Protein AF-A0A8T4SVQ1-F1 (afdb_monomer_lite)

Radius of gyration: 25.38 Å; chains: 1; bounding box: 70×52×83 Å

pLDDT: mean 87.74, std 15.56, range [29.41, 98.62]

Structure (mmCIF, N/CA/C/O backbone):
data_AF-A0A8T4SVQ1-F1
#
_entry.id   AF-A0A8T4SVQ1-F1
#
loop_
_atom_site.group_PDB
_atom_site.id
_atom_site.type_symbol
_atom_site.label_atom_id
_atom_site.label_alt_id
_atom_site.label_comp_id
_atom_site.label_asym_id
_atom_site.label_entity_id
_atom_site.label_seq_id
_atom_site.pdbx_PDB_ins_code
_atom_site.Cartn_x
_atom_site.Cartn_y
_atom_site.Cartn_z
_atom_site.occupancy
_atom_site.B_iso_or_equiv
_atom_site.auth_seq_id
_atom_site.auth_comp_id
_atom_site.auth_asym_id
_atom_site.auth_atom_id
_atom_site.pdbx_PDB_model_num
ATOM 1 N N . MET A 1 1 ? -4.748 -8.177 47.352 1.00 33.59 1 MET A N 1
ATOM 2 C CA . MET A 1 1 ? -5.690 -8.905 46.478 1.00 33.59 1 MET A CA 1
ATOM 3 C C . MET A 1 1 ? -6.821 -7.935 46.202 1.00 33.59 1 MET A C 1
ATOM 5 O O . MET A 1 1 ? -7.530 -7.605 47.137 1.00 33.59 1 MET A O 1
ATOM 9 N N . GLY A 1 2 ? -6.842 -7.315 45.022 1.00 33.75 2 GLY A N 1
ATOM 10 C CA . GLY A 1 2 ? -7.803 -6.250 44.719 1.00 33.75 2 GLY A CA 1
ATOM 11 C C . GLY A 1 2 ? -9.121 -6.842 44.238 1.00 33.75 2 GLY A C 1
ATOM 12 O O . GLY A 1 2 ? -9.097 -7.694 43.351 1.00 33.75 2 GLY A O 1
ATOM 13 N N . ASP A 1 3 ? -10.229 -6.396 44.826 1.00 30.55 3 ASP A N 1
ATOM 14 C CA . ASP A 1 3 ? -11.581 -6.702 44.364 1.00 30.55 3 ASP A CA 1
ATOM 15 C C . ASP A 1 3 ? -11.726 -6.318 42.888 1.00 30.55 3 ASP A C 1
ATOM 17 O O . ASP A 1 3 ? -11.648 -5.143 42.515 1.00 30.55 3 ASP A O 1
ATOM 21 N N . ASN A 1 4 ? -11.949 -7.320 42.037 1.00 32.94 4 ASN A N 1
ATOM 22 C CA . ASN A 1 4 ? -12.451 -7.110 40.684 1.00 32.94 4 ASN A CA 1
ATOM 23 C C . ASN A 1 4 ? -13.915 -6.673 40.805 1.00 32.94 4 ASN A C 1
ATOM 25 O O . ASN A 1 4 ? -14.827 -7.490 40.723 1.00 32.94 4 ASN A O 1
ATOM 29 N N . SER A 1 5 ? -14.136 -5.385 41.046 1.00 37.81 5 SER A N 1
ATOM 30 C CA . SER A 1 5 ? -15.465 -4.778 41.021 1.00 37.81 5 SER A CA 1
ATOM 31 C C . SER A 1 5 ? -16.005 -4.846 39.594 1.00 37.81 5 SER A C 1
ATOM 33 O O . SER A 1 5 ? -15.521 -4.131 38.728 1.00 37.81 5 SER A O 1
ATOM 35 N N . GLU A 1 6 ? -16.960 -5.730 39.309 1.00 35.78 6 GLU A N 1
ATOM 36 C CA . GLU A 1 6 ? -17.651 -5.785 38.017 1.00 35.78 6 GLU A CA 1
ATOM 37 C C . GLU A 1 6 ? -18.803 -4.767 38.006 1.00 35.78 6 GLU A C 1
ATOM 39 O O . GLU A 1 6 ? -19.632 -4.751 38.913 1.00 35.78 6 GLU A O 1
ATOM 44 N N . PHE A 1 7 ? -18.869 -3.915 36.978 1.00 43.56 7 PHE A N 1
ATOM 45 C CA . PHE A 1 7 ? -20.016 -3.032 36.750 1.00 43.56 7 PHE A CA 1
ATOM 46 C C . PHE A 1 7 ? -20.901 -3.609 35.645 1.00 43.56 7 PHE A C 1
ATOM 48 O O . PHE A 1 7 ? -20.425 -3.963 34.560 1.00 43.56 7 PHE A O 1
ATOM 55 N N . ILE A 1 8 ? -22.203 -3.679 35.924 1.00 41.25 8 ILE A N 1
ATOM 56 C CA . ILE A 1 8 ? -23.231 -4.040 34.950 1.00 41.25 8 ILE A CA 1
ATOM 57 C C . ILE A 1 8 ? -23.676 -2.758 34.257 1.00 41.25 8 ILE A C 1
ATOM 59 O O . ILE A 1 8 ? -24.241 -1.869 34.893 1.00 41.25 8 ILE A O 1
ATOM 63 N N . LEU A 1 9 ? -23.428 -2.655 32.951 1.00 44.59 9 LEU A N 1
ATOM 64 C CA . LEU A 1 9 ? -23.982 -1.563 32.162 1.00 44.59 9 LEU A CA 1
ATOM 65 C C . LEU A 1 9 ? -25.338 -2.005 31.610 1.00 44.59 9 LEU A C 1
ATOM 67 O O . LEU A 1 9 ? -25.410 -2.826 30.692 1.00 44.59 9 LEU A O 1
ATOM 71 N N . THR A 1 10 ? -26.417 -1.462 32.164 1.00 39.16 10 THR A N 1
ATOM 72 C CA . THR A 1 10 ? -27.758 -1.648 31.606 1.00 39.16 10 THR A CA 1
ATOM 73 C C . THR A 1 10 ? -27.866 -0.776 30.360 1.00 39.16 10 THR A C 1
ATOM 75 O O . THR A 1 10 ? -27.946 0.449 30.437 1.00 39.16 10 THR A O 1
ATOM 78 N N . THR A 1 11 ? -27.790 -1.391 29.181 1.00 40.09 11 THR A N 1
ATOM 79 C CA . THR A 1 11 ? -28.066 -0.677 27.929 1.00 40.09 11 THR A CA 1
ATOM 80 C C . THR A 1 11 ? -29.575 -0.556 27.772 1.00 40.09 11 THR A C 1
ATOM 82 O O . THR A 1 11 ? -30.284 -1.556 27.838 1.00 40.09 11 THR A O 1
ATOM 85 N N . HIS A 1 12 ? -30.072 0.663 27.581 1.00 37.53 12 HIS A N 1
ATOM 86 C CA . HIS A 1 12 ? -31.468 0.908 27.234 1.00 37.53 12 HIS A CA 1
ATOM 87 C C . HIS A 1 12 ? -31.556 1.126 25.720 1.00 37.53 12 HIS A C 1
ATOM 89 O O . HIS A 1 12 ? -31.146 2.173 25.216 1.00 37.53 12 HIS A O 1
ATOM 95 N N . LEU A 1 13 ? -32.058 0.135 24.981 1.00 33.88 13 LEU A N 1
ATOM 96 C CA . LEU A 1 13 ? -32.451 0.325 23.586 1.00 33.88 13 LEU A CA 1
ATOM 97 C C . LEU A 1 13 ? -33.825 1.001 23.569 1.00 33.88 13 LEU A C 1
ATOM 99 O O . LEU A 1 13 ? -34.815 0.414 23.993 1.00 33.88 13 LEU A O 1
ATOM 103 N N . ARG A 1 14 ? -33.891 2.248 23.090 1.00 33.00 14 ARG A N 1
ATOM 104 C CA . ARG A 1 14 ? -35.169 2.887 22.753 1.00 33.00 14 ARG A CA 1
ATOM 105 C C . ARG A 1 14 ? -35.700 2.247 21.470 1.00 33.00 14 ARG A C 1
ATOM 107 O O . ARG A 1 14 ? -35.219 2.570 20.386 1.00 33.00 14 ARG A O 1
ATOM 114 N N . ALA A 1 15 ? -36.681 1.360 21.594 1.00 29.41 15 ALA A N 1
ATOM 115 C CA . ALA A 1 15 ? -37.692 1.208 20.554 1.00 29.41 15 ALA A CA 1
ATOM 116 C C . ALA A 1 15 ? -38.642 2.416 20.663 1.00 29.41 15 ALA A C 1
ATOM 118 O O . ALA A 1 15 ? -38.868 2.912 21.765 1.00 29.41 15 ALA A O 1
ATOM 119 N N . GLY A 1 16 ? -39.111 2.961 19.539 1.00 31.61 16 GLY A N 1
ATOM 120 C CA . GLY A 1 16 ? -40.004 4.126 19.541 1.00 31.61 16 GLY A CA 1
ATOM 121 C C . GLY A 1 16 ? -41.247 3.905 20.410 1.00 31.61 16 GLY A C 1
ATOM 122 O O . GLY A 1 16 ? -41.787 2.805 20.408 1.00 31.61 16 GLY A O 1
ATOM 123 N N . ASP A 1 17 ? -41.636 4.946 21.155 1.00 36.91 17 ASP A N 1
ATOM 124 C CA . ASP A 1 17 ? -42.876 5.138 21.934 1.00 36.91 17 ASP A CA 1
ATOM 125 C C . ASP A 1 17 ? -43.519 3.903 22.602 1.00 36.91 17 ASP A C 1
ATOM 127 O O . ASP A 1 17 ? -44.738 3.810 22.728 1.00 36.91 17 ASP A O 1
ATOM 131 N N . GLY A 1 18 ? -42.701 2.975 23.097 1.00 37.97 18 GLY A N 1
ATOM 132 C CA . GLY A 1 18 ? -43.130 1.794 23.840 1.00 37.97 18 GLY A CA 1
ATOM 133 C C . GLY A 1 18 ? -42.069 1.375 24.855 1.00 37.97 18 GLY A C 1
ATOM 134 O O . GLY A 1 18 ? -40.894 1.707 24.699 1.00 37.97 18 GLY A O 1
ATOM 135 N N . ASP A 1 19 ? -42.513 0.702 25.915 1.00 32.91 19 ASP A N 1
ATOM 136 C CA . ASP A 1 19 ? -41.763 0.346 27.123 1.00 32.91 19 ASP A CA 1
ATOM 137 C C . ASP A 1 19 ? -40.283 -0.032 26.921 1.00 32.91 19 ASP A C 1
ATOM 139 O O . ASP A 1 19 ? -39.891 -0.701 25.962 1.00 32.91 19 ASP A O 1
ATOM 143 N N . PHE A 1 20 ? -39.448 0.354 27.894 1.00 39.66 20 PHE A N 1
ATOM 144 C CA . PHE A 1 20 ? -38.048 -0.062 27.969 1.00 39.66 20 PHE A CA 1
ATOM 145 C C . PHE A 1 20 ? -37.956 -1.587 28.107 1.00 39.66 20 PHE A C 1
ATOM 147 O O . PHE A 1 20 ? -38.047 -2.131 29.206 1.00 39.66 20 PHE A O 1
ATOM 154 N N . VAL A 1 21 ? -37.708 -2.286 27.001 1.00 38.47 21 VAL A N 1
ATOM 155 C CA . VAL A 1 21 ? -37.310 -3.695 27.043 1.00 38.47 21 VAL A CA 1
ATOM 156 C C . VAL A 1 21 ? -35.884 -3.750 27.589 1.00 38.47 21 VAL A C 1
ATOM 158 O O . VAL A 1 21 ? -34.946 -3.253 26.964 1.00 38.47 21 VAL A O 1
ATOM 161 N N . ALA A 1 22 ? -35.715 -4.306 28.789 1.00 40.19 22 ALA A N 1
ATOM 162 C CA . ALA A 1 22 ? -34.403 -4.509 29.386 1.00 40.19 22 ALA A CA 1
ATOM 163 C C . ALA A 1 22 ? -33.578 -5.456 28.501 1.00 40.19 22 ALA A C 1
ATOM 165 O O . ALA A 1 22 ? -33.870 -6.646 28.394 1.00 40.19 22 ALA A O 1
ATOM 166 N N . THR A 1 23 ? -32.548 -4.922 27.850 1.00 53.62 23 THR A N 1
ATOM 167 C CA . THR A 1 23 ? -31.532 -5.735 27.183 1.00 53.62 23 THR A CA 1
ATOM 168 C C . THR A 1 23 ? -30.640 -6.434 28.206 1.00 53.62 23 THR A C 1
ATOM 170 O O . THR A 1 23 ? -30.436 -5.923 29.308 1.00 53.62 23 THR A O 1
ATOM 173 N N . GLU A 1 24 ? -30.091 -7.592 27.822 1.00 56.97 24 GLU A N 1
ATOM 174 C CA . GLU A 1 24 ? -29.149 -8.381 28.624 1.00 56.97 24 GLU A CA 1
ATOM 175 C C . GLU A 1 24 ? -28.092 -7.499 29.306 1.00 56.97 24 GLU A C 1
ATOM 177 O O . GLU A 1 24 ? -27.399 -6.705 28.660 1.00 56.97 24 GLU A O 1
ATOM 182 N N . ALA A 1 25 ? -27.953 -7.668 30.620 1.00 65.06 25 ALA A N 1
ATOM 183 C CA . ALA A 1 25 ? -26.864 -7.102 31.399 1.00 65.06 25 ALA A CA 1
ATOM 184 C C . ALA A 1 25 ? -25.520 -7.537 30.794 1.00 65.06 25 ALA A C 1
ATOM 186 O O . ALA A 1 25 ? -25.219 -8.729 30.731 1.00 65.06 25 ALA A O 1
ATOM 187 N N . LYS A 1 26 ? -24.696 -6.578 30.354 1.00 75.69 26 LYS A N 1
ATOM 188 C CA . LYS A 1 26 ? -23.341 -6.860 29.864 1.00 75.69 26 LYS A CA 1
ATOM 189 C C . LYS A 1 26 ? -22.310 -6.387 30.879 1.00 75.69 26 LYS A C 1
ATOM 191 O O . LYS A 1 26 ? -22.277 -5.210 31.240 1.00 75.69 26 LYS A O 1
ATOM 196 N N . THR A 1 27 ? -21.454 -7.309 31.309 1.00 85.25 27 THR A N 1
ATOM 197 C CA . THR A 1 27 ? -20.296 -7.013 32.156 1.00 85.25 27 THR A CA 1
ATOM 198 C C . THR A 1 27 ? -19.250 -6.245 31.355 1.00 85.25 27 THR A C 1
ATOM 200 O O . THR A 1 27 ? -18.869 -6.665 30.260 1.00 85.25 27 THR A O 1
ATOM 203 N N . ILE A 1 28 ? -18.761 -5.136 31.909 1.00 88.50 28 ILE A N 1
ATOM 204 C CA . ILE A 1 28 ? -17.670 -4.340 31.335 1.00 88.50 28 ILE A CA 1
ATOM 205 C C . ILE A 1 28 ? -16.463 -4.409 32.265 1.00 88.50 28 ILE A C 1
ATOM 207 O O . ILE A 1 28 ? -16.611 -4.324 33.483 1.00 88.50 28 ILE A O 1
ATOM 211 N N . ARG A 1 29 ? -15.259 -4.528 31.697 1.00 93.12 29 ARG A N 1
ATOM 212 C CA . ARG A 1 29 ? -13.999 -4.534 32.450 1.00 93.12 29 ARG A CA 1
ATOM 213 C C . ARG A 1 29 ? -13.126 -3.341 32.091 1.00 93.12 29 ARG A C 1
ATOM 215 O O . ARG A 1 29 ? -13.182 -2.803 30.984 1.00 93.12 29 ARG A O 1
ATOM 222 N N . ILE A 1 30 ? -12.263 -2.950 33.028 1.00 92.12 30 ILE A N 1
ATOM 223 C CA . ILE A 1 30 ? -11.209 -1.965 32.766 1.00 92.12 30 ILE A CA 1
ATOM 224 C C . ILE A 1 30 ? -10.372 -2.432 31.570 1.00 92.12 30 ILE A C 1
ATOM 226 O O . ILE A 1 30 ? -9.895 -3.564 31.521 1.00 92.12 30 ILE A O 1
ATOM 230 N N . GLY A 1 31 ? -10.170 -1.528 30.613 1.00 91.94 31 GLY A N 1
ATOM 231 C CA . GLY A 1 31 ? -9.416 -1.776 29.393 1.00 91.94 31 GLY A CA 1
ATOM 232 C C . GLY A 1 31 ? -10.236 -2.295 28.214 1.00 91.94 31 GLY A C 1
ATOM 233 O O . GLY A 1 31 ? -9.701 -2.261 27.102 1.00 91.94 31 GLY A O 1
ATOM 234 N N . ASP A 1 32 ? -11.490 -2.710 28.422 1.00 95.06 32 ASP A N 1
ATOM 235 C CA . ASP A 1 32 ? -12.394 -3.091 27.335 1.00 95.06 32 ASP A CA 1
ATOM 236 C C . ASP A 1 32 ? -12.658 -1.914 26.393 1.00 95.06 32 ASP A C 1
ATOM 238 O O . ASP A 1 32 ? -12.495 -0.740 26.742 1.00 95.06 32 ASP A O 1
ATOM 242 N N . LEU A 1 33 ? -13.049 -2.239 25.165 1.00 95.06 33 LEU A N 1
ATOM 243 C CA . LEU A 1 33 ? -13.384 -1.270 24.135 1.00 95.06 33 LEU A CA 1
ATOM 244 C C . LEU A 1 33 ? -14.898 -1.216 23.974 1.00 95.06 33 LEU A C 1
ATOM 246 O O . LEU A 1 33 ? -15.544 -2.229 23.711 1.00 95.06 33 LEU A O 1
ATOM 250 N N . LEU A 1 34 ? -15.450 -0.017 24.082 1.00 94.06 34 LEU A N 1
ATOM 251 C CA . LEU A 1 34 ? -16.842 0.280 23.798 1.00 94.06 34 LEU A CA 1
ATOM 252 C C . LEU A 1 34 ? -16.942 0.899 22.409 1.00 94.06 34 LEU A C 1
ATOM 254 O O . LEU A 1 34 ? -16.286 1.903 22.119 1.00 94.06 34 LEU A O 1
ATOM 258 N N . VAL A 1 35 ? -17.791 0.319 21.569 1.00 93.88 35 VAL A N 1
ATOM 259 C CA . VAL A 1 35 ? -18.232 0.924 20.313 1.00 93.88 35 VAL A CA 1
ATOM 260 C C . VAL A 1 35 ? -19.551 1.633 20.594 1.00 93.88 35 VAL A C 1
ATOM 262 O O . VAL A 1 35 ? -20.574 0.994 20.838 1.00 93.88 35 VAL A O 1
ATOM 265 N N . LEU A 1 36 ? -19.518 2.958 20.597 1.00 91.62 36 LEU A N 1
ATOM 266 C CA . LEU A 1 36 ? -20.629 3.835 20.945 1.00 91.62 36 LEU A CA 1
ATOM 267 C C . LEU A 1 36 ? -21.243 4.434 19.679 1.00 91.62 36 LEU A C 1
ATOM 269 O O . LEU A 1 36 ? -20.519 4.790 18.754 1.00 91.62 36 LEU A O 1
ATOM 273 N N . ASN A 1 37 ? -22.563 4.599 19.656 1.00 88.69 37 ASN A N 1
ATOM 274 C CA . ASN A 1 37 ? -23.261 5.461 18.707 1.00 88.69 37 ASN A CA 1
ATOM 275 C C . ASN A 1 37 ? -23.664 6.756 19.415 1.00 88.69 37 ASN A C 1
ATOM 277 O O . ASN A 1 37 ? -24.415 6.710 20.391 1.00 88.69 37 ASN A O 1
ATOM 281 N N . ILE A 1 38 ? -23.167 7.893 18.938 1.00 85.56 38 ILE A N 1
ATOM 282 C CA . ILE A 1 38 ? -23.487 9.218 19.469 1.00 85.56 38 ILE A CA 1
ATOM 283 C C . ILE A 1 38 ? -23.875 10.097 18.287 1.00 85.56 38 ILE A C 1
ATOM 285 O O . ILE A 1 38 ? -23.027 10.393 17.449 1.00 85.56 38 ILE A O 1
ATOM 289 N N . LYS A 1 39 ? -25.142 10.532 18.235 1.00 84.12 39 LYS A N 1
ATOM 290 C CA . LYS A 1 39 ? -25.681 11.362 17.140 1.00 84.12 39 LYS A CA 1
ATOM 291 C C . LYS A 1 39 ? -25.369 10.767 15.758 1.00 84.12 39 LYS A C 1
ATOM 293 O O . LYS A 1 39 ? -24.790 11.436 14.911 1.00 84.12 39 LYS A O 1
ATOM 298 N N . GLU A 1 40 ? -25.683 9.481 15.589 1.00 84.62 40 GLU A N 1
ATOM 299 C CA . GLU A 1 40 ? -25.477 8.708 14.350 1.00 84.62 40 GLU A CA 1
ATOM 300 C C . GLU A 1 40 ? -24.009 8.498 13.940 1.00 84.62 40 GLU A C 1
ATOM 302 O O . GLU A 1 40 ? -23.725 7.860 12.928 1.00 84.62 40 GLU A O 1
ATOM 307 N N . GLN A 1 41 ? -23.057 8.956 14.756 1.00 86.62 41 GLN A N 1
ATOM 308 C CA . GLN A 1 41 ? -21.633 8.749 14.544 1.00 86.62 41 GLN A CA 1
ATOM 309 C C . GLN A 1 41 ? -21.092 7.682 15.488 1.00 86.62 41 GLN A C 1
ATOM 311 O O . GLN A 1 41 ? -21.429 7.617 16.673 1.00 86.62 41 GLN A O 1
ATOM 316 N N . GLU A 1 42 ? -20.219 6.833 14.956 1.00 89.81 42 GLU A N 1
ATOM 317 C CA . GLU A 1 42 ? -19.598 5.774 15.733 1.00 89.81 42 GLU A CA 1
ATOM 318 C C . GLU A 1 42 ? -18.302 6.247 16.401 1.00 89.81 42 GLU A C 1
ATOM 320 O O . GLU A 1 42 ? -17.423 6.822 15.761 1.00 89.81 42 GLU A O 1
ATOM 325 N N . TYR A 1 43 ? -18.159 5.949 17.691 1.00 90.31 43 TYR A N 1
ATOM 326 C CA . TYR A 1 43 ? -16.977 6.259 18.486 1.00 90.31 43 TYR A CA 1
ATOM 327 C C . TYR A 1 43 ? -16.456 5.005 19.175 1.00 90.31 43 TYR A C 1
ATOM 329 O O . TYR A 1 43 ? -17.208 4.292 19.830 1.00 90.31 43 TYR A O 1
ATOM 337 N N . ILE A 1 44 ? -15.148 4.768 19.099 1.00 92.88 44 ILE A N 1
ATOM 338 C CA . ILE A 1 44 ? -14.486 3.710 19.869 1.00 92.88 44 ILE A CA 1
ATOM 339 C C . ILE A 1 44 ? -13.830 4.340 21.092 1.00 92.88 44 ILE A C 1
ATOM 341 O O . ILE A 1 44 ? -13.097 5.328 20.969 1.00 92.88 44 ILE A O 1
ATOM 345 N N . ARG A 1 45 ? -14.116 3.803 22.280 1.00 92.06 45 ARG A N 1
ATOM 346 C CA . ARG A 1 45 ? -13.552 4.269 23.551 1.00 92.06 45 ARG A CA 1
ATOM 347 C C . ARG A 1 45 ? -13.053 3.112 24.383 1.00 92.06 45 ARG A C 1
ATOM 349 O O . ARG A 1 45 ? -13.692 2.074 24.457 1.00 92.06 45 ARG A O 1
ATOM 356 N N . ARG A 1 46 ? -11.913 3.319 25.031 1.00 92.56 46 ARG A N 1
ATOM 357 C CA . ARG A 1 46 ? -11.381 2.382 26.012 1.00 92.56 46 ARG A CA 1
ATOM 358 C C . ARG A 1 46 ? -11.926 2.740 27.389 1.00 92.56 46 ARG A C 1
ATOM 360 O O . ARG A 1 46 ? -11.934 3.917 27.744 1.00 92.56 46 ARG A O 1
ATOM 367 N N . VAL A 1 47 ? -12.345 1.735 28.146 1.00 92.25 47 VAL A N 1
ATOM 368 C CA . VAL A 1 47 ? -12.712 1.877 29.556 1.00 92.25 47 VAL A CA 1
ATOM 369 C C . VAL A 1 47 ? -11.430 2.124 30.344 1.00 92.25 47 VAL A C 1
ATOM 371 O O . VAL A 1 47 ? -10.536 1.273 30.375 1.00 92.25 47 VAL A O 1
ATOM 374 N N . ASN A 1 48 ? -11.296 3.318 30.913 1.00 88.75 48 ASN A N 1
ATOM 375 C CA . ASN A 1 48 ? -10.120 3.710 31.679 1.00 88.75 48 ASN A CA 1
ATOM 376 C C . ASN A 1 48 ? -10.135 3.075 33.076 1.00 88.75 48 ASN A C 1
ATOM 378 O O . ASN A 1 48 ? -11.042 2.322 33.441 1.00 88.75 48 ASN A O 1
ATOM 382 N N . ARG A 1 49 ? -9.102 3.389 33.866 1.00 85.56 49 ARG A N 1
ATOM 383 C CA . ARG A 1 49 ? -9.132 3.144 35.311 1.00 85.56 49 ARG A CA 1
ATOM 384 C C . ARG A 1 49 ? -10.364 3.849 35.898 1.00 85.56 49 ARG A C 1
ATOM 386 O O . ARG A 1 49 ? -10.785 4.879 35.373 1.00 85.56 49 ARG A O 1
ATOM 393 N N . ASP A 1 50 ? -10.972 3.229 36.902 1.00 86.62 50 ASP A N 1
ATOM 394 C CA . ASP A 1 50 ? -12.190 3.720 37.564 1.00 86.62 50 ASP A CA 1
ATOM 395 C C . ASP A 1 50 ? -13.435 3.760 36.657 1.00 86.62 50 ASP A C 1
ATOM 397 O O . ASP A 1 50 ? -14.348 4.551 36.872 1.00 86.62 50 ASP A O 1
ATOM 401 N N . TYR A 1 51 ? -13.473 2.913 35.619 1.00 83.88 51 TYR A N 1
ATOM 402 C CA . TYR A 1 51 ? -14.613 2.757 34.701 1.00 83.88 51 TYR A CA 1
ATOM 403 C C . TYR A 1 51 ? -14.982 4.009 33.893 1.00 83.88 51 TYR A C 1
ATOM 405 O O . TYR A 1 51 ? -16.024 4.060 33.238 1.00 83.88 51 TYR A O 1
ATOM 413 N N . GLN A 1 52 ? -14.100 5.007 33.864 1.00 85.75 52 GLN A N 1
ATOM 414 C CA . GLN A 1 52 ? -14.337 6.237 33.124 1.00 85.75 52 GLN A CA 1
ATOM 415 C C . GLN A 1 52 ? -14.205 6.027 31.613 1.00 85.75 52 GLN A C 1
ATOM 417 O O . GLN A 1 52 ? -13.291 5.355 31.128 1.00 85.75 52 GLN A O 1
ATOM 422 N N . ILE A 1 53 ? -15.068 6.696 30.851 1.00 85.88 53 ILE A N 1
ATOM 423 C CA . ILE A 1 53 ? -14.958 6.813 29.396 1.00 85.88 53 ILE A CA 1
ATOM 424 C C . ILE A 1 53 ? -14.945 8.284 28.994 1.00 85.88 53 ILE A C 1
ATOM 426 O O . ILE A 1 53 ? -15.752 9.085 29.457 1.00 85.88 53 ILE A O 1
ATOM 430 N N . SER A 1 54 ? -14.017 8.661 28.118 1.00 83.88 54 SER A N 1
ATOM 431 C CA . SER A 1 54 ? -13.944 10.034 27.616 1.00 83.88 54 SER A CA 1
ATOM 432 C C . SER A 1 54 ? -14.858 10.197 26.407 1.00 83.88 54 SER A C 1
ATOM 434 O O . SER A 1 54 ? -14.650 9.557 25.376 1.00 83.88 54 SER A O 1
ATOM 436 N N . LEU A 1 55 ? -15.854 11.071 26.496 1.00 82.81 55 LEU A N 1
ATOM 437 C CA . LEU A 1 55 ? -16.737 11.389 25.377 1.00 82.81 55 LEU A CA 1
ATOM 438 C C . LEU A 1 55 ? -16.176 12.554 24.537 1.00 82.81 55 LEU A C 1
ATOM 440 O O . LEU A 1 55 ? -15.461 13.406 25.063 1.00 82.81 55 LEU A O 1
ATOM 444 N N . PRO A 1 56 ? -16.445 12.595 23.220 1.00 78.44 56 PRO A N 1
ATOM 445 C CA . PRO A 1 56 ? -16.032 13.713 22.371 1.00 78.44 56 PRO A CA 1
ATOM 446 C C . PRO A 1 56 ? -16.760 15.008 22.776 1.00 78.44 56 PRO A C 1
ATOM 448 O O . PRO A 1 56 ? -17.983 15.074 22.696 1.00 78.44 56 PRO A O 1
ATOM 451 N N . GLN A 1 57 ? -16.016 16.052 23.167 1.00 77.81 57 GLN A N 1
ATOM 452 C CA . GLN A 1 57 ? -16.591 17.337 23.609 1.00 77.81 57 GLN A CA 1
ATOM 453 C C . GLN A 1 57 ? -17.497 17.984 22.553 1.00 77.81 57 GLN A C 1
ATOM 455 O O . GLN A 1 57 ? -18.554 18.504 22.895 1.00 77.81 57 GLN A O 1
ATOM 460 N N . ILE A 1 58 ? -17.129 17.895 21.269 1.00 76.88 58 ILE A N 1
ATOM 461 C CA . ILE A 1 58 ? -17.891 18.481 20.151 1.00 76.88 58 ILE A CA 1
ATOM 462 C C . ILE A 1 58 ? -19.331 17.948 20.112 1.00 76.88 58 ILE A C 1
ATOM 464 O O . ILE A 1 58 ? -20.263 18.683 19.797 1.00 76.88 58 ILE A O 1
ATOM 468 N N . SER A 1 59 ? -19.555 16.687 20.488 1.00 75.94 59 SER A N 1
ATOM 469 C CA . SER A 1 59 ? -20.901 16.109 20.509 1.00 75.94 59 SER A CA 1
ATOM 470 C C . SER A 1 59 ? -21.785 16.679 21.626 1.00 75.94 59 SER A C 1
ATOM 472 O O . SER A 1 59 ? -23.006 16.518 21.558 1.00 75.94 59 SER A O 1
ATOM 474 N N . TYR A 1 60 ? -21.202 17.369 22.609 1.00 77.94 60 TYR A N 1
ATOM 475 C CA . TYR A 1 60 ? -21.850 17.809 23.845 1.00 77.94 60 TYR A CA 1
ATOM 476 C C . TYR A 1 60 ? -21.521 19.263 24.219 1.00 77.94 60 TYR A C 1
ATOM 478 O O . TYR A 1 60 ? -21.606 19.619 25.387 1.00 77.94 60 TYR A O 1
ATOM 486 N N . SER A 1 61 ? -21.190 20.119 23.245 1.00 78.69 61 SER A N 1
ATOM 487 C CA . SER A 1 61 ? -20.820 21.528 23.482 1.00 78.69 61 SER A CA 1
ATOM 488 C C . SER A 1 61 ? -21.865 22.338 24.262 1.00 78.69 61 SER A C 1
ATOM 490 O O . SER A 1 61 ? -21.519 23.324 24.898 1.00 78.69 61 SER A O 1
ATOM 492 N N . ASN A 1 62 ? -23.132 21.914 24.219 1.00 82.62 62 ASN A N 1
ATOM 493 C CA . ASN A 1 62 ? -24.264 22.593 24.856 1.00 82.62 62 ASN A CA 1
ATOM 494 C C . ASN A 1 62 ? -24.742 21.870 26.128 1.00 82.62 62 ASN A C 1
ATOM 496 O O . ASN A 1 62 ? -25.882 22.066 26.543 1.00 82.62 62 ASN A O 1
ATOM 500 N N . LYS A 1 63 ? -23.934 20.957 26.677 1.00 79.19 63 LYS A N 1
ATOM 501 C CA . LYS A 1 63 ? -24.270 20.178 27.872 1.00 79.19 63 LYS A CA 1
ATOM 502 C C . LYS A 1 63 ? -23.442 20.634 29.066 1.00 79.19 63 LYS A C 1
ATOM 504 O O . LYS A 1 63 ? -22.238 20.845 28.943 1.00 79.19 63 LYS A O 1
ATOM 509 N N . ASN A 1 64 ? -24.094 20.736 30.217 1.00 83.56 64 ASN A N 1
ATOM 510 C CA . ASN A 1 64 ? -23.488 21.092 31.493 1.00 83.56 64 ASN A CA 1
ATOM 511 C C . ASN A 1 64 ? -23.178 19.843 32.336 1.00 83.56 64 ASN A C 1
ATOM 513 O O . ASN A 1 64 ? -23.761 18.776 32.110 1.00 83.56 64 ASN A O 1
ATOM 517 N N . PRO A 1 65 ? -22.277 19.946 33.333 1.00 81.69 65 PRO A N 1
ATOM 518 C CA . PRO A 1 65 ? -22.105 18.895 34.331 1.00 81.69 65 PRO A CA 1
ATOM 519 C C . PRO A 1 65 ? -23.445 18.530 34.987 1.00 81.69 65 PRO A C 1
ATOM 521 O O . PRO A 1 65 ? -24.164 19.408 35.455 1.00 81.69 65 PRO A O 1
ATOM 524 N N . GLY A 1 66 ? -23.770 17.236 35.020 1.00 79.31 66 GLY A N 1
ATOM 525 C CA . GLY A 1 66 ? -25.042 16.722 35.543 1.00 79.31 66 GLY A CA 1
ATOM 526 C C . GLY A 1 66 ? -26.110 16.456 34.478 1.00 79.31 66 GLY A C 1
ATOM 527 O O . GLY A 1 66 ? -27.072 15.744 34.762 1.00 79.31 66 GLY A O 1
ATOM 528 N N . ASP A 1 67 ? -25.929 16.936 33.244 1.00 79.56 67 ASP A N 1
ATOM 529 C CA . ASP A 1 67 ? -26.868 16.639 32.167 1.00 79.56 67 ASP A CA 1
ATOM 530 C C . ASP A 1 67 ? -26.859 15.152 31.799 1.00 79.56 67 ASP A C 1
ATOM 532 O O . ASP A 1 67 ? -25.813 14.543 31.555 1.00 79.56 67 ASP A O 1
ATOM 536 N N . ALA A 1 68 ? -28.055 14.581 31.657 1.00 80.31 68 ALA A N 1
ATOM 537 C CA . ALA A 1 68 ? -28.210 13.231 31.145 1.00 80.31 68 ALA A CA 1
ATOM 538 C C . ALA A 1 68 ? -27.784 13.149 29.669 1.00 80.31 68 ALA A C 1
ATOM 540 O O . ALA A 1 68 ? -28.167 13.971 28.824 1.00 80.31 68 ALA A O 1
ATOM 541 N N . VAL A 1 69 ? -27.023 12.102 29.356 1.00 76.50 69 VAL A N 1
ATOM 542 C CA . VAL A 1 69 ? -26.577 11.771 28.005 1.00 76.50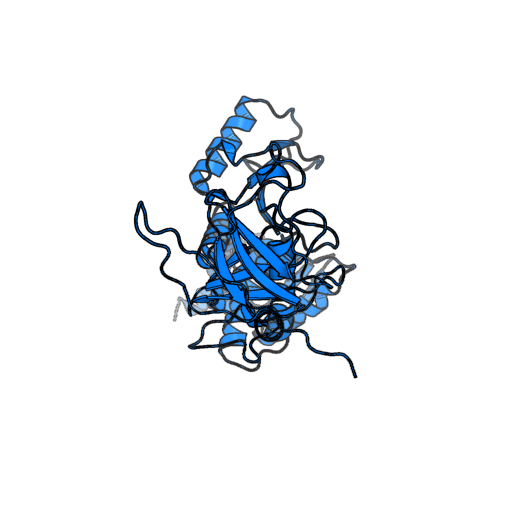 69 VAL A CA 1
ATOM 543 C C . VAL A 1 69 ? -26.972 10.334 27.697 1.00 76.50 69 VAL A C 1
ATOM 545 O O . VAL A 1 69 ? -26.539 9.402 28.370 1.00 76.50 69 VAL A O 1
ATOM 548 N N . ALA A 1 70 ? -27.774 10.147 26.650 1.00 78.19 70 ALA A N 1
ATOM 549 C CA . ALA A 1 70 ? -28.080 8.819 26.143 1.00 78.19 70 ALA A CA 1
ATOM 550 C C . ALA A 1 70 ? -26.868 8.269 25.376 1.00 78.19 70 ALA A C 1
ATOM 552 O O . ALA A 1 70 ? -26.456 8.835 24.362 1.00 78.19 70 ALA A O 1
ATOM 553 N N . LEU A 1 71 ? -26.306 7.160 25.857 1.00 79.88 71 LEU A N 1
ATOM 554 C CA . LEU A 1 71 ? -25.227 6.438 25.190 1.00 79.88 71 LEU A CA 1
ATOM 555 C C . LEU A 1 71 ? -25.757 5.112 24.655 1.00 79.88 71 LEU A C 1
ATOM 557 O O . LEU A 1 71 ? -26.188 4.250 25.414 1.00 79.88 71 LEU A O 1
ATOM 561 N N . CYS A 1 72 ? -25.679 4.927 23.341 1.00 86.62 72 CYS A N 1
ATOM 562 C CA . CYS A 1 72 ? -25.997 3.651 22.716 1.00 86.62 72 CYS A CA 1
ATOM 563 C C . CYS A 1 72 ? -24.705 2.846 22.539 1.00 86.62 72 CYS A C 1
ATOM 565 O O . CYS A 1 72 ? -23.896 3.150 21.661 1.00 86.62 72 CYS A O 1
ATOM 567 N N . VAL A 1 73 ? -24.502 1.807 23.351 1.00 90.06 73 VAL A N 1
ATOM 568 C CA . VAL A 1 73 ? -23.372 0.880 23.184 1.00 90.06 73 VAL A CA 1
ATOM 569 C C . VAL A 1 73 ? -23.741 -0.16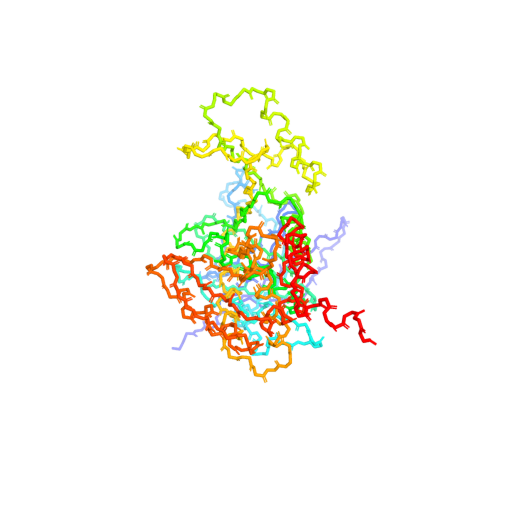2 22.131 1.00 90.06 73 VAL A C 1
ATOM 571 O O . VAL A 1 73 ? -24.559 -1.040 22.382 1.00 90.06 73 VAL A O 1
ATOM 574 N N . LYS A 1 74 ? -23.134 -0.079 20.943 1.00 91.56 74 LYS A N 1
ATOM 575 C CA . LYS A 1 74 ? -23.340 -1.056 19.863 1.00 91.56 74 LYS A CA 1
ATOM 576 C C . LYS A 1 74 ? -22.650 -2.386 20.160 1.00 91.56 74 LYS A C 1
ATOM 578 O O . LYS A 1 74 ? -23.178 -3.448 19.850 1.00 91.56 74 LYS A O 1
ATOM 583 N N . MET A 1 75 ? -21.439 -2.327 20.711 1.00 93.69 75 MET A N 1
ATOM 584 C CA . MET A 1 75 ? -20.586 -3.497 20.916 1.00 93.69 75 MET A CA 1
ATOM 585 C C . MET A 1 75 ? -19.612 -3.254 22.068 1.00 93.69 75 MET A C 1
ATOM 587 O O . MET A 1 75 ? -19.113 -2.141 22.240 1.00 93.69 75 MET A O 1
ATOM 591 N N . ILE A 1 76 ? -19.321 -4.315 22.820 1.00 94.19 76 ILE A N 1
ATOM 592 C CA . ILE A 1 76 ? -18.244 -4.361 23.811 1.00 94.19 76 ILE A CA 1
ATOM 593 C C . ILE A 1 76 ? -17.234 -5.396 23.321 1.00 94.19 76 ILE A C 1
ATOM 595 O O . ILE A 1 76 ? -17.600 -6.539 23.049 1.00 94.19 76 ILE A O 1
ATOM 599 N N . VAL A 1 77 ? -15.973 -4.996 23.188 1.00 95.12 77 VAL A N 1
ATOM 600 C CA . VAL A 1 77 ? -14.872 -5.881 22.796 1.00 95.12 77 VAL A CA 1
ATOM 601 C C . VAL A 1 77 ? -13.902 -5.968 23.955 1.00 95.12 77 VAL A C 1
ATOM 603 O O . VAL A 1 77 ? -13.335 -4.955 24.365 1.00 95.12 77 VAL A O 1
ATOM 606 N N . SER A 1 78 ? -13.684 -7.182 24.462 1.00 95.12 78 SER A N 1
ATOM 607 C CA . SER A 1 78 ? -12.747 -7.363 25.569 1.00 95.12 78 SER A CA 1
ATOM 608 C C . SER A 1 78 ? -11.342 -6.893 25.187 1.00 95.12 78 SER A C 1
ATOM 610 O O . SER A 1 78 ? -10.923 -7.081 24.038 1.00 95.12 78 SER A O 1
ATOM 612 N N . GLN A 1 79 ? -10.572 -6.353 26.137 1.00 92.81 79 GLN A N 1
ATOM 613 C CA . GLN A 1 79 ? -9.181 -5.956 25.865 1.00 92.81 79 GLN A CA 1
ATOM 614 C C . GLN A 1 79 ? -8.366 -7.116 25.267 1.00 92.81 79 GLN A C 1
ATOM 616 O O . GLN A 1 79 ? -7.582 -6.924 24.339 1.00 92.81 79 GLN A O 1
ATOM 621 N N . LYS A 1 80 ? -8.571 -8.338 25.776 1.00 92.69 80 LYS A N 1
ATOM 622 C CA . LYS A 1 80 ? -7.895 -9.548 25.291 1.00 92.69 80 LYS A CA 1
ATOM 623 C C . LYS A 1 80 ? -8.208 -9.811 23.817 1.00 92.69 80 LYS A C 1
ATOM 625 O O . LYS A 1 80 ? -7.292 -10.090 23.049 1.00 92.69 80 LYS A O 1
ATOM 630 N N . THR A 1 81 ? -9.479 -9.702 23.431 1.00 90.81 81 THR A N 1
ATOM 631 C CA . THR A 1 81 ? -9.918 -9.856 22.038 1.00 90.81 81 THR A CA 1
ATOM 632 C C . THR A 1 81 ? -9.349 -8.743 21.164 1.00 90.81 81 THR A C 1
ATOM 634 O O . THR A 1 81 ? -8.770 -9.034 20.123 1.00 90.81 81 THR A O 1
ATOM 637 N N . GLY A 1 82 ? -9.438 -7.485 21.608 1.00 89.12 82 GLY A N 1
ATOM 638 C CA . GLY A 1 82 ? -8.949 -6.325 20.858 1.00 89.12 82 GLY A CA 1
ATOM 639 C C . GLY A 1 82 ? -7.436 -6.340 20.618 1.00 89.12 82 GLY A C 1
ATOM 640 O O . GLY A 1 82 ? -6.944 -5.917 19.571 1.00 89.12 82 GLY A O 1
ATOM 641 N N . SER A 1 83 ? -6.676 -6.855 21.581 1.00 93.25 83 SER A N 1
ATOM 642 C CA . SER A 1 83 ? -5.221 -6.992 21.482 1.00 93.25 83 SER A CA 1
ATOM 643 C C . SER A 1 83 ? -4.778 -8.253 20.741 1.00 93.25 83 SER A C 1
ATOM 645 O O . SER A 1 83 ? -3.593 -8.400 20.447 1.00 93.25 83 SER A O 1
ATOM 647 N N . HIS A 1 84 ? -5.691 -9.182 20.445 1.00 93.81 84 HIS A N 1
ATOM 648 C CA . HIS A 1 84 ? -5.338 -10.413 19.753 1.00 93.81 84 HIS A CA 1
ATOM 649 C C . HIS A 1 84 ? -4.904 -10.118 18.312 1.00 93.81 84 HIS A C 1
ATOM 651 O O . HIS A 1 84 ? -5.456 -9.250 17.631 1.00 93.81 84 HIS A O 1
ATOM 657 N N . ARG A 1 85 ? -3.894 -10.855 17.845 1.00 93.38 85 ARG A N 1
ATOM 658 C CA . ARG A 1 85 ? -3.460 -10.877 16.448 1.00 93.38 85 ARG A CA 1
ATOM 659 C C . ARG A 1 85 ? -3.532 -12.314 15.945 1.00 93.38 85 ARG A C 1
ATOM 661 O O . ARG A 1 85 ? -3.059 -13.210 16.655 1.00 93.38 85 ARG A O 1
ATOM 668 N N . PRO A 1 86 ? -4.100 -12.553 14.752 1.00 90.31 86 PRO A N 1
ATOM 669 C CA . PRO A 1 86 ? -4.058 -13.865 14.128 1.00 90.31 86 PRO A CA 1
ATOM 670 C C . PRO A 1 86 ? -2.612 -14.363 14.032 1.00 90.31 86 PRO A C 1
ATOM 672 O O . PRO A 1 86 ? -1.733 -13.657 13.544 1.00 90.31 86 PRO A O 1
ATOM 675 N N . ARG A 1 87 ? -2.355 -15.592 14.498 1.00 82.50 87 ARG A N 1
ATOM 676 C CA . ARG A 1 87 ? -1.027 -16.222 14.375 1.00 82.50 87 ARG A CA 1
ATOM 677 C C . ARG A 1 87 ? -0.695 -16.586 12.930 1.00 82.50 87 ARG A C 1
ATOM 679 O O . ARG A 1 87 ? 0.467 -16.569 12.538 1.00 82.50 87 ARG A O 1
ATOM 686 N N . PHE A 1 88 ? -1.714 -16.960 12.159 1.00 74.94 88 PHE A N 1
ATOM 687 C CA . PHE A 1 88 ? -1.575 -17.347 10.763 1.00 74.94 88 PHE A CA 1
ATOM 688 C C . PHE A 1 88 ? -1.978 -16.181 9.869 1.00 74.94 88 PHE A C 1
ATOM 690 O O . PHE A 1 88 ? -3.072 -15.646 10.001 1.00 74.94 88 PHE A O 1
ATOM 697 N N . SER A 1 89 ? -1.105 -15.825 8.932 1.00 78.69 89 SER A N 1
ATOM 698 C CA . SER A 1 89 ? -1.343 -14.735 7.986 1.00 78.69 89 SER A CA 1
ATOM 699 C C . SER A 1 89 ? -2.123 -15.160 6.743 1.00 78.69 89 SER A C 1
ATOM 701 O O . SER A 1 89 ? -2.280 -14.340 5.850 1.00 78.69 89 SER A O 1
ATOM 703 N N . TYR A 1 90 ? -2.565 -16.419 6.640 1.00 83.06 90 TYR A N 1
ATOM 704 C CA . TYR A 1 90 ? -3.304 -16.914 5.478 1.00 83.06 90 TYR A CA 1
ATOM 705 C C . TYR A 1 90 ? -4.583 -17.643 5.865 1.00 83.06 90 TYR A C 1
ATOM 707 O O . TYR A 1 90 ? -4.605 -18.442 6.801 1.00 83.06 90 TYR A O 1
ATOM 715 N N . THR A 1 91 ? -5.630 -17.428 5.077 1.00 80.06 91 THR A N 1
ATOM 716 C CA . THR A 1 91 ? -6.856 -18.232 5.070 1.00 80.06 91 THR A CA 1
ATOM 717 C C . THR A 1 91 ? -7.333 -18.324 3.623 1.00 80.06 91 THR A C 1
ATOM 719 O O . THR A 1 91 ? -7.460 -17.301 2.960 1.00 80.06 91 THR A O 1
ATOM 722 N N . ASN A 1 92 ? -7.558 -19.535 3.101 1.00 79.62 92 ASN A N 1
ATOM 723 C CA . ASN A 1 92 ? -8.041 -19.752 1.726 1.00 79.62 92 ASN A CA 1
ATOM 724 C C . ASN A 1 92 ? -7.235 -19.003 0.643 1.00 79.62 92 ASN A C 1
ATOM 726 O O . ASN A 1 92 ? -7.813 -18.374 -0.238 1.00 79.62 92 ASN A O 1
ATOM 730 N N . LYS A 1 93 ? -5.895 -19.055 0.715 1.00 86.12 93 LYS A N 1
ATOM 731 C CA . LYS A 1 93 ? -4.948 -18.341 -0.176 1.00 86.12 93 LYS A CA 1
ATOM 732 C C . LYS A 1 93 ? -4.969 -16.807 -0.081 1.00 86.12 93 LYS A C 1
ATOM 734 O O . LYS A 1 93 ? -4.154 -16.165 -0.733 1.00 86.12 93 LYS A O 1
ATOM 739 N N . ALA A 1 94 ? -5.833 -16.216 0.742 1.00 92.94 94 ALA A N 1
ATOM 740 C CA . ALA A 1 94 ? -5.845 -14.783 1.009 1.00 92.94 94 ALA A CA 1
ATOM 741 C C . ALA A 1 94 ? -5.038 -14.448 2.267 1.00 92.94 94 ALA A C 1
ATOM 743 O O . ALA A 1 94 ? -4.949 -15.252 3.199 1.00 92.94 94 ALA A O 1
ATOM 744 N N . ILE A 1 95 ? -4.452 -13.256 2.285 1.00 94.38 95 ILE A N 1
ATOM 745 C CA . ILE A 1 95 ? -3.653 -12.727 3.384 1.00 94.38 95 ILE A CA 1
ATOM 746 C C . ILE A 1 95 ? -4.556 -12.071 4.428 1.00 94.38 95 ILE A C 1
ATOM 748 O O . ILE A 1 95 ? -5.288 -11.151 4.087 1.00 94.38 95 ILE A O 1
ATOM 752 N N . ASP A 1 96 ? -4.463 -12.481 5.693 1.00 95.56 96 ASP A N 1
ATOM 753 C CA . ASP A 1 96 ? -5.112 -11.790 6.814 1.00 95.56 96 ASP A CA 1
ATOM 754 C C . ASP A 1 96 ? -4.296 -10.547 7.207 1.00 95.56 96 ASP A C 1
ATOM 756 O O . ASP A 1 96 ? -3.245 -10.652 7.845 1.00 95.56 96 ASP A O 1
ATOM 760 N N . ILE A 1 97 ? -4.785 -9.361 6.838 1.00 95.44 97 ILE A N 1
ATOM 761 C CA . ILE A 1 97 ? -4.180 -8.064 7.173 1.00 95.44 97 ILE A CA 1
ATOM 762 C C . ILE A 1 97 ? -4.076 -7.882 8.692 1.00 95.44 97 ILE A C 1
ATOM 764 O O . ILE A 1 97 ? -3.106 -7.300 9.182 1.00 95.44 97 ILE A O 1
ATOM 768 N N . GLY A 1 98 ? -5.016 -8.451 9.455 1.00 95.31 98 GLY A N 1
ATOM 769 C CA . GLY A 1 98 ? -5.015 -8.422 10.915 1.00 95.31 98 GLY A CA 1
ATOM 770 C C . GLY A 1 98 ? -3.762 -9.041 11.538 1.00 95.31 98 GLY A C 1
ATOM 771 O O . GLY A 1 98 ? -3.372 -8.639 12.633 1.00 95.31 98 GLY A O 1
ATOM 772 N N . ALA A 1 99 ? -3.099 -9.974 10.845 1.00 94.31 99 ALA A N 1
ATOM 773 C CA . ALA A 1 99 ? -1.854 -10.593 11.306 1.00 94.31 99 ALA A CA 1
ATOM 774 C C . ALA A 1 99 ? -0.648 -9.633 11.276 1.00 94.31 99 ALA A C 1
ATOM 776 O O . ALA A 1 99 ? 0.350 -9.897 11.946 1.00 94.31 99 ALA A O 1
ATOM 777 N N . PHE A 1 100 ? -0.732 -8.528 10.526 1.00 94.62 100 PHE A N 1
ATOM 778 C CA . PHE A 1 100 ? 0.348 -7.542 10.383 1.00 94.62 100 PHE A CA 1
ATOM 779 C C . PHE A 1 100 ? 0.092 -6.223 11.101 1.00 94.62 100 PHE A C 1
ATOM 781 O O . PHE A 1 100 ? 0.987 -5.384 11.177 1.00 94.62 100 PHE A O 1
ATOM 788 N N . VAL A 1 101 ? -1.114 -6.025 11.632 1.00 95.06 101 VAL A N 1
ATOM 789 C CA . VAL A 1 101 ? -1.419 -4.843 12.438 1.00 95.06 101 VAL A CA 1
ATOM 790 C C . VAL A 1 101 ? -0.489 -4.848 13.651 1.00 95.06 101 VAL A C 1
ATOM 792 O O . VAL A 1 101 ? -0.512 -5.816 14.424 1.00 95.06 101 VAL A O 1
ATOM 795 N N . PRO A 1 102 ? 0.304 -3.789 13.872 1.00 93.94 102 PRO A N 1
ATOM 796 C CA . PRO A 1 102 ? 1.255 -3.781 14.970 1.00 93.94 102 PRO A CA 1
ATOM 797 C C . PRO A 1 102 ? 0.508 -3.842 16.309 1.00 93.94 102 PRO A C 1
ATOM 799 O O . PRO A 1 102 ? -0.657 -3.453 16.416 1.00 93.94 102 PRO A O 1
ATOM 802 N N . SER A 1 103 ? 1.138 -4.379 17.353 1.00 94.81 103 SER A N 1
ATOM 803 C CA . SER A 1 103 ? 0.543 -4.400 18.700 1.00 94.81 103 SER A CA 1
ATOM 804 C C . SER A 1 103 ? 0.546 -3.018 19.353 1.00 94.81 103 SER A C 1
ATOM 806 O O . SER A 1 103 ? -0.282 -2.736 20.219 1.00 94.81 103 SER A O 1
ATOM 808 N N . GLN A 1 104 ? 1.479 -2.161 18.942 1.00 94.44 104 GLN A N 1
ATOM 809 C CA . GLN A 1 104 ? 1.642 -0.797 19.420 1.00 94.44 104 GLN A CA 1
ATOM 810 C C . GLN A 1 104 ? 2.000 0.122 18.251 1.00 94.44 104 GLN A C 1
ATOM 812 O O . GLN A 1 104 ? 2.634 -0.315 17.297 1.00 94.44 104 GLN A O 1
ATOM 817 N N . THR A 1 105 ? 1.607 1.387 18.333 1.00 91.75 105 THR A N 1
ATOM 818 C CA . THR A 1 105 ? 2.052 2.433 17.405 1.00 91.75 105 THR A CA 1
ATOM 819 C C . THR A 1 105 ? 3.546 2.701 17.565 1.00 91.75 105 THR A C 1
ATOM 821 O O . THR A 1 105 ? 4.103 2.387 18.619 1.00 91.75 105 THR A O 1
ATOM 824 N N . HIS A 1 106 ? 4.145 3.460 16.648 1.00 86.25 106 HIS A N 1
ATOM 825 C CA . HIS A 1 106 ? 5.504 3.990 16.823 1.00 86.25 106 HIS A CA 1
ATOM 826 C C . HIS A 1 106 ? 5.708 4.773 18.143 1.00 86.25 106 HIS A C 1
ATOM 828 O O . HIS A 1 106 ? 6.800 4.785 18.700 1.00 86.25 106 HIS A O 1
ATOM 834 N N . PHE A 1 107 ? 4.645 5.372 18.695 1.00 86.94 107 PHE A N 1
ATOM 835 C CA . PHE A 1 107 ? 4.647 6.073 19.991 1.00 86.94 107 PHE A CA 1
ATOM 836 C C . PHE A 1 107 ? 4.204 5.196 21.180 1.00 86.94 107 PHE A C 1
ATOM 838 O O . PHE A 1 107 ? 3.645 5.701 22.156 1.00 86.94 107 PHE A O 1
ATOM 845 N N . SER A 1 108 ? 4.362 3.874 21.082 1.00 90.50 108 SER A N 1
ATOM 846 C CA . SER A 1 108 ? 4.073 2.897 22.149 1.00 90.50 108 SER A CA 1
ATOM 847 C C . SER A 1 108 ? 2.616 2.837 22.639 1.00 90.50 108 SER A C 1
ATOM 849 O O . SER A 1 108 ? 2.322 2.224 23.666 1.00 90.50 108 SER A O 1
ATOM 851 N N . SER A 1 109 ? 1.667 3.441 21.918 1.00 91.56 109 SER A N 1
ATOM 852 C CA . SER A 1 109 ? 0.237 3.332 22.229 1.00 91.56 109 SER A CA 1
ATOM 853 C C . SER A 1 109 ? -0.309 1.984 21.751 1.00 91.56 109 SER A C 1
ATOM 855 O O . SER A 1 109 ? -0.012 1.592 20.626 1.00 91.56 109 SER A O 1
ATOM 857 N N . PRO A 1 110 ? -1.116 1.258 22.547 1.00 94.00 110 PRO A N 1
ATOM 858 C CA . PRO A 1 110 ? -1.640 -0.044 22.141 1.00 94.00 110 PRO A CA 1
ATOM 859 C C . PRO A 1 110 ? -2.621 0.097 20.976 1.00 94.00 110 PRO A C 1
ATOM 861 O O . PRO A 1 110 ? -3.537 0.915 21.028 1.00 94.00 110 PRO A O 1
ATOM 864 N N . VAL A 1 111 ? -2.457 -0.730 19.948 1.00 95.75 111 VAL A N 1
ATOM 865 C CA . VAL A 1 111 ? -3.372 -0.788 18.802 1.00 95.75 111 VAL A CA 1
ATOM 866 C C . VAL A 1 111 ? -4.334 -1.949 19.001 1.00 95.75 111 VAL A C 1
ATOM 868 O O . VAL A 1 111 ? -3.942 -3.041 19.416 1.00 95.75 111 VAL A O 1
ATOM 871 N N . PHE A 1 112 ? -5.598 -1.736 18.671 1.00 96.62 112 PHE A N 1
ATOM 872 C CA . PHE A 1 112 ? -6.664 -2.708 18.838 1.00 96.62 112 PHE A CA 1
ATOM 873 C C . PHE A 1 112 ? -7.306 -3.067 17.499 1.00 96.62 112 PHE A C 1
ATOM 875 O O . PHE A 1 112 ? -7.491 -2.203 16.645 1.00 96.62 112 PHE A O 1
ATOM 882 N N . ILE A 1 113 ? -7.675 -4.339 17.348 1.00 97.12 113 ILE A N 1
ATOM 883 C CA . ILE A 1 113 ? -8.481 -4.867 16.246 1.00 97.12 113 ILE A CA 1
ATOM 884 C C . ILE A 1 113 ? -9.862 -5.213 16.795 1.00 97.12 113 ILE A C 1
ATOM 886 O O . ILE A 1 113 ? -10.001 -6.046 17.683 1.00 97.12 113 ILE A O 1
ATOM 890 N N . ILE A 1 114 ? -10.889 -4.598 16.234 1.00 96.75 114 ILE A N 1
ATOM 891 C CA . ILE A 1 114 ? -12.294 -4.821 16.553 1.00 96.75 114 ILE A CA 1
ATOM 892 C C . ILE A 1 114 ? -12.907 -5.613 15.394 1.00 96.75 114 ILE A C 1
ATOM 894 O O . ILE A 1 114 ? -13.068 -5.058 14.301 1.00 96.75 114 ILE A O 1
ATOM 898 N N . PRO A 1 115 ? -13.228 -6.904 15.586 1.00 95.38 115 PRO A N 1
ATOM 899 C CA . PRO A 1 115 ? -13.923 -7.690 14.575 1.00 95.38 115 PRO A CA 1
ATOM 900 C C . PRO A 1 115 ? -15.309 -7.095 14.310 1.00 95.38 115 PRO A C 1
ATOM 902 O O . PRO A 1 115 ? -16.049 -6.823 15.255 1.00 95.38 115 PRO A O 1
ATOM 905 N N . ARG A 1 116 ? -15.662 -6.883 13.039 1.00 94.38 116 ARG A N 1
ATOM 906 C CA . ARG A 1 116 ? -17.014 -6.440 12.650 1.00 94.38 116 ARG A CA 1
ATOM 907 C C . ARG A 1 116 ? -17.844 -7.597 12.137 1.00 94.38 116 ARG A C 1
ATOM 909 O O . ARG A 1 116 ? -18.971 -7.788 12.570 1.00 94.38 116 ARG A O 1
ATOM 916 N N . ASP A 1 117 ? -17.236 -8.375 11.259 1.00 93.19 117 ASP A N 1
ATOM 917 C CA . ASP A 1 117 ? -17.763 -9.614 10.716 1.00 93.19 117 ASP A CA 1
ATOM 918 C C . ASP A 1 117 ? -16.574 -10.503 10.299 1.00 93.19 117 ASP A C 1
ATOM 920 O O . ASP A 1 117 ? -15.417 -10.223 10.631 1.00 93.19 117 ASP A O 1
ATOM 924 N N . ASN A 1 118 ? -16.841 -11.593 9.579 1.00 91.31 118 ASN A N 1
ATOM 925 C CA . ASN A 1 118 ? -15.792 -12.509 9.130 1.00 91.31 118 ASN A CA 1
ATOM 926 C C . ASN A 1 118 ? -14.848 -11.895 8.081 1.00 91.31 118 ASN A C 1
ATOM 928 O O . ASN A 1 118 ? -13.746 -12.400 7.899 1.00 91.31 118 ASN A O 1
ATOM 932 N N . GLN A 1 119 ? -15.257 -10.828 7.397 1.00 95.19 119 GLN A N 1
ATOM 933 C CA . GLN A 1 119 ? -14.556 -10.189 6.284 1.00 95.19 119 GLN A CA 1
ATOM 934 C C . GLN A 1 119 ? -14.006 -8.802 6.622 1.00 95.19 119 GLN A C 1
ATOM 936 O O . GLN A 1 119 ? -13.155 -8.315 5.884 1.00 95.19 119 GLN A O 1
ATOM 941 N N . LYS A 1 120 ? -14.449 -8.156 7.704 1.00 97.00 120 LYS A N 1
ATOM 942 C CA . LYS A 1 120 ? -14.075 -6.781 8.057 1.00 97.00 120 LYS A CA 1
ATOM 943 C C . LYS A 1 120 ? -13.549 -6.653 9.477 1.00 97.00 120 LYS A C 1
ATOM 945 O O . LYS A 1 120 ? -14.079 -7.224 10.434 1.00 97.00 120 LYS A O 1
ATOM 950 N N . ILE A 1 121 ? -12.533 -5.810 9.612 1.00 97.19 121 ILE A N 1
ATOM 951 C CA . ILE A 1 121 ? -11.940 -5.419 10.887 1.00 97.19 121 ILE A CA 1
ATOM 952 C C . ILE A 1 121 ? -11.903 -3.898 10.995 1.00 97.19 121 ILE A C 1
ATOM 954 O O . ILE A 1 121 ? -11.619 -3.208 10.021 1.00 97.19 121 ILE A O 1
ATOM 958 N N . THR A 1 122 ? -12.157 -3.367 12.187 1.00 97.62 122 THR A N 1
ATOM 959 C CA . THR A 1 122 ? -11.857 -1.969 12.508 1.00 97.62 122 THR A CA 1
ATOM 960 C C . THR A 1 122 ? -10.615 -1.910 13.373 1.00 97.62 122 THR A C 1
ATOM 962 O O . THR A 1 122 ? -10.512 -2.625 14.363 1.00 97.62 122 THR A O 1
ATOM 965 N N . ILE A 1 123 ? -9.680 -1.041 13.024 1.00 97.19 123 ILE A N 1
ATOM 966 C CA . ILE A 1 123 ? -8.434 -0.845 13.752 1.00 97.19 123 ILE A CA 1
ATOM 967 C C . ILE A 1 123 ? -8.477 0.534 14.399 1.00 97.19 123 ILE A C 1
ATOM 969 O O . ILE A 1 123 ? -8.946 1.501 13.792 1.00 97.19 123 ILE A O 1
ATOM 973 N N . TRP A 1 124 ? -8.031 0.619 15.649 1.00 96.00 124 TRP A N 1
ATOM 974 C CA . TRP A 1 124 ? -8.051 1.852 16.431 1.00 96.00 124 TRP A CA 1
ATOM 975 C C . TRP A 1 124 ? -6.998 1.822 17.540 1.00 96.00 124 TRP A C 1
ATOM 977 O O . TRP A 1 124 ? -6.648 0.754 18.035 1.00 96.00 124 TRP A O 1
ATOM 987 N N . TYR A 1 125 ? -6.524 2.986 17.978 1.00 93.69 125 TYR A N 1
ATOM 988 C CA . TYR A 1 125 ? -5.662 3.111 19.153 1.00 93.69 125 TYR A CA 1
ATOM 989 C C . TYR A 1 125 ? -6.019 4.364 19.972 1.00 93.69 125 TYR A C 1
ATOM 991 O O . TYR A 1 125 ? -6.520 5.346 19.419 1.00 93.69 125 TYR A O 1
ATOM 999 N N . PRO A 1 126 ? -5.777 4.367 21.295 1.00 88.19 126 PRO A N 1
ATOM 1000 C CA . PRO A 1 126 ? -6.130 5.479 22.160 1.00 88.19 126 PRO A CA 1
ATOM 1001 C C . PRO A 1 126 ? -5.079 6.589 22.041 1.00 88.19 126 PRO A C 1
ATOM 1003 O O . PRO A 1 126 ? -4.047 6.548 22.704 1.00 88.19 126 PRO A O 1
ATOM 1006 N N . ALA A 1 127 ? -5.350 7.601 21.216 1.00 82.06 127 ALA A N 1
ATOM 1007 C CA . ALA A 1 127 ? -4.535 8.814 21.128 1.00 82.06 127 ALA A CA 1
ATOM 1008 C C . ALA A 1 127 ? -5.244 10.019 21.756 1.00 82.06 127 ALA A C 1
ATOM 1010 O O . ALA A 1 127 ? -6.432 10.253 21.507 1.00 82.06 127 ALA A O 1
ATOM 1011 N N . ARG A 1 128 ? -4.491 10.836 22.508 1.00 66.69 128 ARG A N 1
ATOM 1012 C CA . ARG A 1 128 ? -4.919 12.186 22.906 1.00 66.69 128 ARG A CA 1
ATOM 1013 C C . ARG A 1 128 ? -5.049 13.018 21.623 1.00 66.69 128 ARG A C 1
ATOM 1015 O O . ARG A 1 128 ? -4.036 13.373 21.034 1.00 66.69 128 ARG A O 1
ATOM 1022 N N . GLY A 1 129 ? -6.274 13.242 21.145 1.00 58.09 129 GLY A N 1
ATOM 1023 C CA . GLY A 1 129 ? -6.528 13.967 19.888 1.00 58.09 129 GLY A CA 1
ATOM 1024 C C . GLY A 1 129 ? -7.359 13.232 18.830 1.00 58.09 129 GLY A C 1
ATOM 1025 O O . GLY A 1 129 ? -7.337 13.641 17.678 1.00 58.09 129 GLY A O 1
ATOM 1026 N N . CYS A 1 130 ? -8.112 12.189 19.202 1.00 65.38 130 CYS A N 1
ATOM 1027 C CA . CYS A 1 130 ? -9.087 11.519 18.325 1.00 65.38 130 CYS A CA 1
ATOM 1028 C C . CYS A 1 130 ? -8.461 10.775 17.134 1.00 65.38 130 CYS A C 1
ATOM 1030 O O . CYS A 1 130 ? -8.791 11.062 15.983 1.00 65.38 130 CYS A O 1
ATOM 1032 N N . ALA A 1 131 ? -7.602 9.780 17.398 1.00 83.25 131 ALA A N 1
ATOM 1033 C CA . ALA A 1 131 ? -7.240 8.811 16.362 1.00 83.25 131 ALA A CA 1
ATOM 1034 C C . ALA A 1 131 ? -8.522 8.250 15.732 1.00 83.25 131 ALA A C 1
ATOM 1036 O O . ALA A 1 131 ? -9.357 7.649 16.419 1.00 83.25 131 ALA A O 1
ATOM 1037 N N . GLN A 1 132 ? -8.689 8.513 14.438 1.00 90.50 132 GLN A N 1
ATOM 1038 C CA . GLN A 1 132 ? -9.854 8.063 13.698 1.00 90.50 132 GLN A CA 1
ATOM 1039 C C . GLN A 1 132 ? -9.708 6.564 13.451 1.00 90.50 132 GLN A C 1
ATOM 1041 O O . GLN A 1 132 ? -8.650 6.127 12.978 1.00 90.50 132 GLN A O 1
ATOM 1046 N N . PRO A 1 133 ? -10.718 5.754 13.796 1.00 94.25 133 PRO A N 1
ATOM 1047 C CA . PRO A 1 133 ? -10.671 4.342 13.476 1.00 94.25 133 PRO A CA 1
ATOM 1048 C C . PRO A 1 133 ? -10.647 4.148 11.962 1.00 94.25 133 PRO A C 1
ATOM 1050 O O . PRO A 1 133 ? -11.166 4.969 11.205 1.00 94.25 133 PRO A O 1
ATOM 1053 N N . ILE A 1 134 ? -10.054 3.046 11.519 1.00 96.00 134 ILE A N 1
ATOM 1054 C CA . ILE A 1 134 ? -10.069 2.653 10.113 1.00 96.00 134 ILE A CA 1
ATOM 1055 C C . ILE A 1 134 ? -10.687 1.271 9.985 1.00 96.00 134 ILE A C 1
ATOM 1057 O O . ILE A 1 134 ? -10.296 0.347 10.695 1.00 96.00 134 ILE A O 1
ATOM 1061 N N . THR A 1 135 ? -11.677 1.132 9.110 1.00 96.94 135 THR A N 1
ATOM 1062 C CA . THR A 1 135 ? -12.291 -0.164 8.815 1.00 96.94 135 THR A CA 1
ATOM 1063 C C . THR A 1 135 ? -11.744 -0.669 7.499 1.00 96.94 135 THR A C 1
ATOM 1065 O O . THR A 1 135 ? -11.804 0.042 6.501 1.00 96.94 135 THR A O 1
ATOM 1068 N N . LEU A 1 136 ? -11.213 -1.886 7.518 1.00 97.62 136 LEU A N 1
ATOM 1069 C CA . LEU A 1 136 ? -10.603 -2.538 6.373 1.00 97.62 136 LEU A CA 1
ATOM 1070 C C . LEU A 1 136 ? -11.242 -3.905 6.146 1.00 97.62 136 LEU A C 1
ATOM 1072 O O . LEU A 1 136 ? -11.705 -4.564 7.084 1.00 97.62 136 LEU A O 1
ATOM 1076 N N . ASN A 1 137 ? -11.204 -4.354 4.899 1.00 97.56 137 ASN A N 1
ATOM 1077 C CA . ASN A 1 137 ? -11.378 -5.758 4.584 1.00 97.56 137 ASN A CA 1
ATOM 1078 C C . ASN A 1 137 ? -10.194 -6.529 5.178 1.00 97.56 137 ASN A C 1
ATOM 1080 O O . ASN A 1 137 ? -9.030 -6.161 5.027 1.00 97.56 137 ASN A O 1
ATOM 1084 N N . ARG A 1 138 ? -10.516 -7.598 5.898 1.00 96.00 138 ARG A N 1
ATOM 1085 C CA . ARG A 1 138 ? -9.571 -8.428 6.635 1.00 96.00 138 ARG A CA 1
ATOM 1086 C C . ARG A 1 138 ? -8.637 -9.187 5.705 1.00 96.00 138 ARG A C 1
ATOM 1088 O O . ARG A 1 138 ? -7.479 -9.390 6.054 1.00 96.00 138 ARG A O 1
ATOM 1095 N N . TYR A 1 139 ? -9.142 -9.614 4.553 1.00 96.56 139 TYR A N 1
ATOM 1096 C CA . TYR A 1 139 ? -8.422 -10.480 3.633 1.00 96.56 139 TYR A CA 1
ATOM 1097 C C . TYR A 1 139 ? -8.025 -9.746 2.354 1.00 96.56 139 TYR A C 1
ATOM 1099 O O . TYR A 1 139 ? -8.857 -9.095 1.727 1.00 96.56 139 TYR A O 1
ATOM 1107 N N . ALA A 1 140 ? -6.765 -9.897 1.950 1.00 96.31 140 ALA A N 1
ATOM 1108 C CA . ALA A 1 140 ? -6.216 -9.330 0.723 1.00 96.31 140 ALA A CA 1
ATOM 1109 C C . ALA A 1 140 ? -5.639 -10.422 -0.184 1.00 96.31 140 ALA A C 1
ATOM 1111 O O . ALA A 1 140 ? -5.107 -11.427 0.295 1.00 96.31 140 ALA A O 1
ATOM 1112 N N . GLN A 1 141 ? -5.703 -10.226 -1.500 1.00 96.50 141 GLN A N 1
ATOM 1113 C CA . GLN A 1 141 ? -5.005 -11.115 -2.427 1.00 96.50 141 GLN A CA 1
ATOM 1114 C C . GLN A 1 141 ? -3.487 -10.913 -2.288 1.00 96.50 141 GLN A C 1
ATOM 1116 O O . GLN A 1 141 ? -3.045 -9.762 -2.281 1.00 96.50 141 GLN A O 1
ATOM 1121 N N . PRO A 1 142 ? -2.672 -11.987 -2.189 1.00 96.50 142 PRO A N 1
ATOM 1122 C CA . PRO A 1 142 ? -1.225 -11.859 -2.001 1.00 96.50 142 PRO A CA 1
ATOM 1123 C C . PRO A 1 142 ? -0.564 -10.994 -3.066 1.00 96.50 142 PRO A C 1
ATOM 1125 O O . PRO A 1 142 ? 0.274 -10.152 -2.763 1.00 96.50 142 PRO A O 1
ATOM 1128 N N . ASN A 1 143 ? -0.988 -11.184 -4.311 1.00 96.50 143 ASN A N 1
ATOM 1129 C CA . ASN A 1 143 ? -0.451 -10.484 -5.458 1.00 96.50 143 ASN A CA 1
ATOM 1130 C C . ASN A 1 143 ? -0.676 -8.966 -5.377 1.00 96.50 143 ASN A C 1
ATOM 1132 O O . ASN A 1 143 ? 0.274 -8.194 -5.470 1.00 96.50 143 ASN A O 1
ATOM 1136 N N . ASP A 1 144 ? -1.924 -8.566 -5.139 1.00 97.50 144 ASP A N 1
ATOM 1137 C CA . ASP A 1 144 ? -2.350 -7.167 -5.067 1.00 97.50 144 ASP A CA 1
ATOM 1138 C C . ASP A 1 144 ? -1.729 -6.464 -3.855 1.00 97.50 144 ASP A C 1
ATOM 1140 O O . ASP A 1 144 ? -1.213 -5.353 -3.965 1.00 97.50 144 ASP A O 1
ATOM 1144 N N . LEU A 1 145 ? -1.709 -7.136 -2.697 1.00 97.75 145 LEU A N 1
ATOM 1145 C CA . LEU A 1 145 ? -1.047 -6.605 -1.508 1.00 97.75 145 LEU A CA 1
ATOM 1146 C C . LEU A 1 145 ? 0.453 -6.415 -1.750 1.00 97.75 145 LEU A C 1
ATOM 1148 O O . LEU A 1 145 ? 1.015 -5.396 -1.353 1.00 97.75 145 LEU A O 1
ATOM 1152 N N . GLY A 1 146 ? 1.087 -7.382 -2.417 1.00 98.12 146 GLY A N 1
ATOM 1153 C CA . GLY A 1 146 ? 2.485 -7.304 -2.818 1.00 98.12 146 GLY A CA 1
ATOM 1154 C C . GLY A 1 146 ? 2.741 -6.087 -3.690 1.00 98.12 146 GLY A C 1
ATOM 1155 O O . GLY A 1 146 ? 3.614 -5.296 -3.364 1.00 98.12 146 GLY A O 1
ATOM 1156 N N . GLU A 1 147 ? 1.956 -5.895 -4.750 1.00 98.50 147 GLU A N 1
ATOM 1157 C CA . GLU A 1 147 ? 2.096 -4.748 -5.656 1.00 98.50 147 GLU A CA 1
ATOM 1158 C C . GLU A 1 147 ? 1.955 -3.413 -4.927 1.00 98.50 147 GLU A C 1
ATOM 1160 O O . GLU A 1 147 ? 2.812 -2.543 -5.088 1.00 98.50 147 GLU A O 1
ATOM 1165 N N . LEU A 1 148 ? 0.944 -3.269 -4.064 1.00 98.31 148 LEU A N 1
ATOM 1166 C CA . LEU A 1 148 ? 0.767 -2.052 -3.274 1.00 98.31 148 LEU A CA 1
ATOM 1167 C C . LEU A 1 148 ? 1.955 -1.807 -2.334 1.00 98.31 148 LEU A C 1
ATOM 1169 O O . LEU A 1 148 ? 2.419 -0.676 -2.228 1.00 98.31 148 LEU A O 1
ATOM 1173 N N . MET A 1 149 ? 2.453 -2.843 -1.651 1.00 98.12 149 MET A N 1
ATOM 1174 C CA . MET A 1 149 ? 3.563 -2.711 -0.699 1.00 98.12 149 MET A CA 1
ATOM 1175 C C . MET A 1 149 ? 4.907 -2.490 -1.383 1.00 98.12 149 MET A C 1
ATOM 1177 O O . MET A 1 149 ? 5.704 -1.708 -0.881 1.00 98.12 149 MET A O 1
ATOM 1181 N N . GLY A 1 150 ? 5.150 -3.123 -2.529 1.00 98.06 150 GLY A N 1
ATOM 1182 C CA . GLY A 1 150 ? 6.346 -2.885 -3.330 1.00 98.06 150 GLY A CA 1
ATOM 1183 C C . GLY A 1 150 ? 6.383 -1.463 -3.876 1.00 98.06 150 GLY A C 1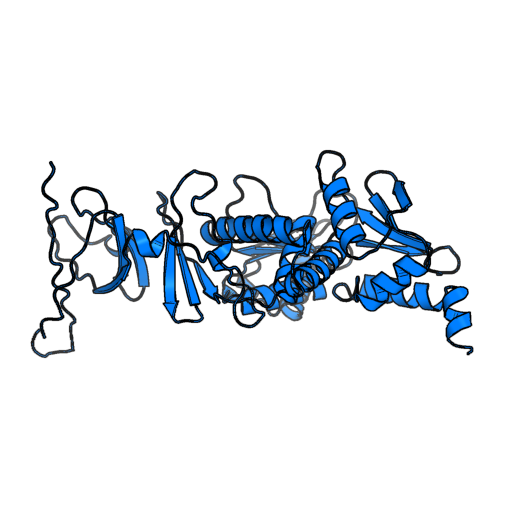
ATOM 1184 O O . GLY A 1 150 ? 7.414 -0.803 -3.803 1.00 98.06 150 GLY A O 1
ATOM 1185 N N . PHE A 1 151 ? 5.238 -0.967 -4.353 1.00 97.94 151 PHE A N 1
ATOM 1186 C CA . PHE A 1 151 ? 5.111 0.415 -4.801 1.00 97.94 151 PHE A CA 1
ATOM 1187 C C . PHE A 1 151 ? 5.267 1.403 -3.634 1.00 97.94 151 PHE A C 1
ATOM 1189 O O . PHE A 1 151 ? 6.025 2.361 -3.736 1.00 97.94 151 PHE A O 1
ATOM 1196 N N . TYR A 1 152 ? 4.611 1.143 -2.495 1.00 96.94 152 TYR A N 1
ATOM 1197 C CA . TYR A 1 152 ? 4.726 1.971 -1.288 1.00 96.94 152 TYR A CA 1
ATOM 1198 C C . TYR A 1 152 ? 6.136 1.952 -0.675 1.00 96.94 152 TYR A C 1
ATOM 1200 O O . TYR A 1 152 ? 6.514 2.905 -0.004 1.00 96.94 152 TYR A O 1
ATOM 1208 N N . TYR A 1 153 ? 6.920 0.895 -0.897 1.00 96.00 153 TYR A N 1
ATOM 1209 C CA . TYR A 1 153 ? 8.312 0.837 -0.453 1.00 96.00 153 TYR A CA 1
ATOM 1210 C C . TYR A 1 153 ? 9.218 1.792 -1.242 1.00 96.00 153 TYR A C 1
ATOM 1212 O O . TYR A 1 153 ? 10.067 2.419 -0.623 1.00 96.00 153 TYR A O 1
ATOM 1220 N N . GLY A 1 154 ? 9.021 1.920 -2.562 1.00 94.62 154 GLY A N 1
ATOM 1221 C CA . GLY A 1 154 ? 9.793 2.848 -3.403 1.00 94.62 154 GLY A CA 1
ATOM 1222 C C . GLY A 1 154 ? 9.268 4.287 -3.346 1.00 94.62 154 GLY A C 1
ATOM 1223 O O . GLY A 1 154 ? 9.923 5.182 -2.830 1.00 94.62 154 GLY A O 1
ATOM 1224 N N . ASP A 1 155 ? 8.024 4.498 -3.783 1.00 91.94 155 ASP A N 1
ATOM 1225 C CA . ASP A 1 155 ? 7.438 5.838 -3.984 1.00 91.94 155 ASP A CA 1
ATOM 1226 C C . ASP A 1 155 ? 6.580 6.333 -2.798 1.00 91.94 155 ASP A C 1
ATOM 1228 O O . ASP A 1 155 ? 5.926 7.389 -2.846 1.00 91.94 155 ASP A O 1
ATOM 1232 N N . GLY A 1 156 ? 6.500 5.545 -1.726 1.00 89.19 156 GLY A N 1
ATOM 1233 C CA . GLY A 1 156 ? 5.703 5.870 -0.552 1.00 89.19 156 GLY A CA 1
ATOM 1234 C C . GLY A 1 156 ? 6.429 6.743 0.464 1.00 89.19 156 GLY A C 1
ATOM 1235 O O . GLY A 1 156 ? 7.646 6.872 0.501 1.00 89.19 156 GLY A O 1
ATOM 1236 N N . SER A 1 157 ? 5.655 7.350 1.361 1.00 83.56 157 SER A N 1
ATOM 1237 C CA . SER A 1 157 ? 6.212 8.031 2.533 1.00 83.56 157 SER A CA 1
ATOM 1238 C C . SER A 1 157 ? 6.285 7.073 3.723 1.00 83.56 157 SER A C 1
ATOM 1240 O O . SER A 1 157 ? 5.257 6.809 4.350 1.00 83.56 157 SER A O 1
ATOM 1242 N N . THR A 1 158 ? 7.484 6.575 4.035 1.00 79.94 158 THR A N 1
ATOM 1243 C CA . THR A 1 158 ? 7.751 5.603 5.121 1.00 79.94 158 THR A CA 1
ATOM 1244 C C . THR A 1 158 ? 8.398 6.221 6.371 1.00 79.94 158 THR A C 1
ATOM 1246 O O . THR A 1 158 ? 8.618 5.526 7.361 1.00 79.94 158 THR A O 1
ATOM 1249 N N . GLY A 1 159 ? 8.691 7.526 6.352 1.00 75.06 159 GLY A N 1
ATOM 1250 C CA . GLY A 1 159 ? 9.402 8.220 7.429 1.00 75.06 159 GLY A CA 1
ATOM 1251 C C . GLY A 1 159 ? 8.639 8.310 8.758 1.00 75.06 159 GLY A C 1
ATOM 1252 O O . GLY A 1 159 ? 7.418 8.495 8.795 1.00 75.06 159 GLY A O 1
ATOM 1253 N N . CYS A 1 160 ? 9.383 8.249 9.867 1.00 67.25 160 CYS A N 1
ATOM 1254 C CA . CYS A 1 160 ? 8.849 8.424 11.217 1.00 67.25 160 CYS A CA 1
ATOM 1255 C C . CYS A 1 160 ? 8.168 9.795 11.372 1.00 67.25 160 CYS A C 1
ATOM 1257 O O . CYS A 1 160 ? 8.705 10.826 10.973 1.00 67.25 160 CYS A O 1
ATOM 1259 N N . GLY A 1 161 ? 6.978 9.816 11.976 1.00 73.19 161 GLY A N 1
ATOM 1260 C CA . GLY A 1 161 ? 6.223 11.047 12.245 1.00 73.19 161 GLY A CA 1
ATOM 1261 C C . GLY A 1 161 ? 5.269 11.485 11.130 1.00 73.19 161 GLY A C 1
ATOM 1262 O O . GLY A 1 161 ? 4.427 12.354 11.366 1.00 73.19 161 GLY A O 1
ATOM 1263 N N . ILE A 1 162 ? 5.315 10.856 9.952 1.00 80.06 162 ILE A N 1
ATOM 1264 C CA . ILE A 1 162 ? 4.314 11.077 8.905 1.00 80.06 162 ILE A CA 1
ATOM 1265 C C . ILE A 1 162 ? 3.010 10.393 9.330 1.00 80.06 162 ILE A C 1
ATOM 1267 O O . ILE A 1 162 ? 2.946 9.178 9.457 1.00 80.06 162 ILE A O 1
ATOM 1271 N N . ARG A 1 163 ? 1.952 11.177 9.558 1.00 85.12 163 ARG A N 1
ATOM 1272 C CA . ARG A 1 163 ? 0.636 10.695 10.037 1.00 85.12 163 ARG A CA 1
ATOM 1273 C C . ARG A 1 163 ? -0.391 10.485 8.921 1.00 85.12 163 ARG A C 1
ATOM 1275 O O . ARG A 1 163 ? -1.595 10.547 9.161 1.00 85.12 163 ARG A O 1
ATOM 1282 N N . SER A 1 164 ? 0.088 10.311 7.698 1.00 91.38 164 SER A N 1
ATOM 1283 C CA . SER A 1 164 ? -0.747 10.169 6.508 1.00 91.38 164 SER A CA 1
ATOM 1284 C C . SER A 1 164 ? -0.159 9.112 5.589 1.00 91.38 164 SER A C 1
ATOM 1286 O O . SER A 1 164 ? 1.046 9.119 5.340 1.00 91.38 164 SER A O 1
ATOM 1288 N N . PHE A 1 165 ? -1.002 8.242 5.050 1.00 94.38 165 PHE A N 1
ATOM 1289 C CA . PHE A 1 165 ? -0.612 7.333 3.978 1.00 94.38 165 PHE A CA 1
ATOM 1290 C C . PHE A 1 165 ? -0.485 8.130 2.674 1.00 94.38 165 PHE A C 1
ATOM 1292 O O . PHE A 1 165 ? -1.402 8.880 2.335 1.00 94.38 165 PHE A O 1
ATOM 1299 N N . ARG A 1 166 ? 0.656 8.015 1.979 1.00 95.69 166 ARG A N 1
ATOM 1300 C CA . ARG A 1 166 ? 0.958 8.798 0.771 1.00 95.69 166 ARG A CA 1
ATOM 1301 C C . ARG A 1 166 ? 1.530 7.929 -0.337 1.00 95.69 166 ARG A C 1
ATOM 1303 O O . ARG A 1 166 ? 2.427 7.132 -0.076 1.00 95.69 166 ARG A O 1
ATOM 1310 N N . LEU A 1 167 ? 1.053 8.160 -1.553 1.00 95.75 167 LEU A N 1
ATOM 1311 C CA . LEU A 1 167 ? 1.531 7.543 -2.790 1.00 95.75 167 LEU A CA 1
ATOM 1312 C C . LEU A 1 167 ? 1.781 8.656 -3.801 1.00 95.75 167 LEU A C 1
ATOM 1314 O O . LEU A 1 167 ? 0.885 9.472 -4.004 1.00 95.75 167 LEU A O 1
ATOM 1318 N N . THR A 1 168 ? 2.961 8.716 -4.416 1.00 94.62 168 THR A N 1
ATOM 1319 C CA . THR A 1 168 ? 3.275 9.745 -5.421 1.00 94.62 168 THR A CA 1
ATOM 1320 C C . THR A 1 168 ? 3.721 9.082 -6.712 1.00 94.62 168 THR A C 1
ATOM 1322 O O . THR A 1 168 ? 4.565 8.203 -6.662 1.00 94.62 168 THR A O 1
ATOM 1325 N N . ASN A 1 169 ? 3.173 9.476 -7.861 1.00 94.12 169 ASN A N 1
ATOM 1326 C CA . ASN A 1 169 ? 3.693 9.036 -9.158 1.00 94.12 169 ASN A CA 1
ATOM 1327 C C . ASN A 1 169 ? 3.290 10.003 -10.283 1.00 94.12 169 ASN A C 1
ATOM 1329 O O . ASN A 1 169 ? 2.357 10.792 -10.129 1.00 94.12 169 ASN A O 1
ATOM 1333 N N . GLU A 1 170 ? 3.988 9.937 -11.415 1.00 92.31 170 GLU A N 1
ATOM 1334 C CA . GLU A 1 170 ? 3.655 10.689 -12.633 1.00 92.31 170 GLU A CA 1
ATOM 1335 C C . GLU A 1 170 ? 2.747 9.918 -13.603 1.00 92.31 170 GLU A C 1
ATOM 1337 O O . GLU A 1 170 ? 2.131 10.528 -14.467 1.00 92.31 170 GLU A O 1
ATOM 1342 N N . GLU A 1 171 ? 2.630 8.594 -13.468 1.00 92.50 171 GLU A N 1
ATOM 1343 C CA . GLU A 1 171 ? 1.847 7.741 -14.364 1.00 92.50 171 GLU A CA 1
ATOM 1344 C C . GLU A 1 171 ? 0.445 7.458 -13.778 1.00 92.50 171 GLU A C 1
ATOM 1346 O O . GLU A 1 171 ? 0.321 6.742 -12.771 1.00 92.50 171 GLU A O 1
ATOM 1351 N N . PRO A 1 172 ? -0.645 7.935 -14.416 1.00 93.19 172 PRO A N 1
ATOM 1352 C CA . PRO A 1 172 ? -2.002 7.717 -13.920 1.00 93.19 172 PRO A CA 1
ATOM 1353 C C . PRO A 1 172 ? -2.396 6.244 -13.813 1.00 93.19 172 PRO A C 1
ATOM 1355 O O . PRO A 1 172 ? -3.139 5.878 -12.900 1.00 93.19 172 PRO A O 1
ATOM 1358 N N . SER A 1 173 ? -1.889 5.374 -14.697 1.00 93.31 173 SER A N 1
ATOM 1359 C CA . SER A 1 173 ? -2.220 3.943 -14.656 1.00 93.31 173 SER A CA 1
ATOM 1360 C C . SER A 1 173 ? -1.776 3.280 -13.350 1.00 93.31 173 SER A C 1
ATOM 1362 O O . SER A 1 173 ? -2.500 2.438 -12.817 1.00 93.31 173 SER A O 1
ATOM 1364 N N . ILE A 1 174 ? -0.625 3.689 -12.808 1.00 95.06 174 ILE A N 1
ATOM 1365 C CA . ILE A 1 174 ? -0.065 3.140 -11.569 1.00 95.06 174 ILE A CA 1
ATOM 1366 C C . ILE A 1 174 ? -0.905 3.587 -10.376 1.00 95.06 174 ILE A C 1
ATOM 1368 O O . ILE A 1 174 ? -1.351 2.755 -9.586 1.00 95.06 174 ILE A O 1
ATOM 1372 N N . LEU A 1 175 ? -1.196 4.887 -10.270 1.00 96.06 175 LEU A N 1
ATOM 1373 C CA . LEU A 1 175 ? -2.006 5.412 -9.168 1.00 96.06 175 LEU A CA 1
ATOM 1374 C C . LEU A 1 175 ? -3.435 4.869 -9.198 1.00 96.06 175 LEU A C 1
ATOM 1376 O O . LEU A 1 175 ? -3.973 4.519 -8.148 1.00 96.06 175 LEU A O 1
ATOM 1380 N N . LYS A 1 176 ? -4.029 4.713 -10.387 1.00 96.00 176 LYS A N 1
ATOM 1381 C CA . LYS A 1 176 ? -5.341 4.073 -10.555 1.00 96.00 176 LYS A CA 1
ATOM 1382 C C . LYS A 1 176 ? -5.338 2.632 -10.052 1.00 96.00 176 LYS A C 1
ATOM 1384 O O . LYS A 1 176 ? -6.285 2.203 -9.393 1.00 96.00 176 LYS A O 1
ATOM 1389 N N . HIS A 1 177 ? -4.272 1.889 -10.342 1.00 96.44 177 HIS A N 1
ATOM 1390 C CA . HIS A 1 177 ? -4.106 0.520 -9.863 1.00 96.44 177 HIS A CA 1
ATOM 1391 C C . HIS A 1 177 ? -3.965 0.463 -8.338 1.00 96.44 177 HIS A C 1
ATOM 1393 O O . HIS A 1 177 ? -4.700 -0.274 -7.682 1.00 96.44 177 HIS A O 1
ATOM 1399 N N . CYS A 1 178 ? -3.114 1.309 -7.752 1.00 97.19 178 CYS A N 1
ATOM 1400 C CA . CYS A 1 178 ? -2.971 1.414 -6.299 1.00 97.19 178 CYS A CA 1
ATOM 1401 C C . CYS A 1 178 ? -4.290 1.805 -5.612 1.00 97.19 178 CYS A C 1
ATOM 1403 O O . CYS A 1 178 ? -4.653 1.198 -4.604 1.00 97.19 178 CYS A O 1
ATOM 1405 N N . LEU A 1 179 ? -5.047 2.757 -6.173 1.00 96.75 179 LEU A N 1
ATOM 1406 C CA . LEU A 1 179 ? -6.384 3.127 -5.691 1.00 96.75 179 LEU A CA 1
ATOM 1407 C C . LEU A 1 179 ? -7.337 1.932 -5.703 1.00 96.75 179 LEU A C 1
ATOM 1409 O O . LEU A 1 179 ? -8.010 1.684 -4.706 1.00 96.75 179 LEU A O 1
ATOM 1413 N N . LYS A 1 180 ? -7.364 1.150 -6.788 1.00 97.19 180 LYS A N 1
ATOM 1414 C CA . LYS A 1 180 ? -8.196 -0.056 -6.876 1.00 97.19 180 LYS A CA 1
ATOM 1415 C C . LYS A 1 180 ? -7.854 -1.062 -5.773 1.00 97.19 180 LYS A C 1
ATOM 1417 O O . LYS A 1 180 ? -8.769 -1.594 -5.143 1.00 97.19 180 LYS A O 1
ATOM 1422 N N . ILE A 1 181 ? -6.566 -1.297 -5.510 1.00 97.75 181 ILE A N 1
ATOM 1423 C CA . ILE A 1 181 ? -6.132 -2.197 -4.433 1.00 97.75 181 ILE A CA 1
ATOM 1424 C C . ILE A 1 181 ? -6.564 -1.634 -3.075 1.00 97.75 181 ILE A C 1
ATOM 1426 O O . ILE A 1 181 ? -7.194 -2.343 -2.295 1.00 97.75 181 ILE A O 1
ATOM 1430 N N . CYS A 1 182 ? -6.321 -0.352 -2.805 1.00 97.50 182 CYS A N 1
ATOM 1431 C CA . CYS A 1 182 ? -6.777 0.308 -1.582 1.00 97.50 182 CYS A CA 1
ATOM 1432 C C . CYS A 1 182 ? -8.300 0.202 -1.378 1.00 97.50 182 CYS A C 1
ATOM 1434 O O . CYS A 1 182 ? -8.755 -0.107 -0.277 1.00 97.50 182 CYS A O 1
ATOM 1436 N N . CYS A 1 183 ? -9.093 0.387 -2.435 1.00 97.12 183 CYS A N 1
ATOM 1437 C CA . CYS A 1 183 ? -10.542 0.209 -2.386 1.00 97.12 183 CYS A CA 1
ATOM 1438 C C . CYS A 1 183 ? -10.937 -1.248 -2.104 1.00 97.12 183 CYS A C 1
ATOM 1440 O O . CYS A 1 183 ? -11.860 -1.504 -1.332 1.00 97.12 183 CYS A O 1
ATOM 1442 N N . SER A 1 184 ? -10.198 -2.220 -2.652 1.00 97.00 184 SER A N 1
ATOM 1443 C CA . SER A 1 184 ? -10.383 -3.643 -2.331 1.00 97.00 184 SER A CA 1
ATOM 1444 C C . SER A 1 184 ? -10.054 -3.975 -0.870 1.00 97.00 184 SER A C 1
ATOM 1446 O O . SER A 1 184 ? -10.618 -4.915 -0.315 1.00 97.00 184 SER A O 1
ATOM 1448 N N . LEU A 1 185 ? -9.212 -3.165 -0.216 1.00 97.06 185 LEU A N 1
ATOM 1449 C CA . LEU A 1 185 ? -8.951 -3.222 1.225 1.00 97.06 185 LEU A CA 1
ATOM 1450 C C . LEU A 1 185 ? -10.037 -2.515 2.053 1.00 97.06 185 LEU A C 1
ATOM 1452 O O . LEU A 1 185 ? -9.930 -2.478 3.274 1.00 97.06 185 LEU A O 1
ATOM 1456 N N . GLY A 1 186 ? -11.092 -1.980 1.434 1.00 96.94 186 GLY A N 1
ATOM 1457 C CA . GLY A 1 186 ? -12.232 -1.355 2.112 1.00 96.94 186 GLY A CA 1
ATOM 1458 C C . GLY A 1 186 ? -12.156 0.169 2.243 1.00 96.94 186 GLY A C 1
ATOM 1459 O O . GLY A 1 186 ? -13.097 0.770 2.767 1.00 96.94 186 GLY A O 1
ATOM 1460 N N . LEU A 1 187 ? -11.084 0.801 1.751 1.00 96.88 187 LEU A N 1
ATOM 1461 C CA . LEU A 1 187 ? -10.979 2.260 1.701 1.00 96.88 187 LEU A CA 1
ATOM 1462 C C . LEU A 1 187 ? -11.963 2.831 0.673 1.00 96.88 187 LEU A C 1
ATOM 1464 O O . LEU A 1 187 ? -12.220 2.228 -0.364 1.00 96.88 187 LEU A O 1
ATOM 1468 N N . GLN A 1 188 ? -12.530 3.997 0.956 1.00 95.31 188 GLN A N 1
ATOM 1469 C CA . GLN A 1 188 ? -13.455 4.667 0.044 1.00 95.31 188 GLN A CA 1
ATOM 1470 C C . GLN A 1 188 ? -12.713 5.718 -0.772 1.00 95.31 188 GLN A C 1
ATOM 1472 O O . GLN A 1 188 ? -11.876 6.440 -0.232 1.00 95.31 188 GLN A O 1
ATOM 1477 N N . ILE A 1 189 ? -13.063 5.859 -2.054 1.00 93.69 189 ILE A N 1
ATOM 1478 C CA . ILE A 1 189 ? -12.419 6.840 -2.940 1.00 93.69 189 ILE A CA 1
ATOM 1479 C C . ILE A 1 189 ? -12.522 8.271 -2.390 1.00 93.69 189 ILE A C 1
ATOM 1481 O O . ILE A 1 189 ? -11.553 9.018 -2.449 1.00 93.69 189 ILE A O 1
ATOM 1485 N N . GLY A 1 190 ? -13.640 8.613 -1.737 1.00 94.25 190 GLY A N 1
ATOM 1486 C CA . GLY A 1 190 ? -13.853 9.914 -1.091 1.00 94.25 190 GLY A CA 1
ATOM 1487 C C . GLY A 1 190 ? -12.943 10.202 0.113 1.00 94.25 190 GLY A C 1
ATOM 1488 O O . GLY A 1 190 ? -12.884 11.337 0.570 1.00 94.25 190 GLY A O 1
ATOM 1489 N N . GLN A 1 191 ? -12.220 9.206 0.643 1.00 94.75 191 GLN A N 1
ATOM 1490 C CA . GLN A 1 191 ? -11.235 9.418 1.715 1.00 94.75 191 GLN A CA 1
ATOM 1491 C C . GLN A 1 191 ? -9.891 9.929 1.189 1.00 94.75 191 GLN A C 1
ATOM 1493 O O . GLN A 1 191 ? -9.074 10.412 1.976 1.00 94.75 191 GLN A O 1
ATOM 1498 N N . PHE A 1 192 ? -9.645 9.798 -0.116 1.00 96.31 192 PHE A N 1
ATOM 1499 C CA . PHE A 1 192 ? -8.414 10.259 -0.731 1.00 96.31 192 PHE A CA 1
ATOM 1500 C C . PHE A 1 192 ? -8.474 11.760 -0.973 1.00 96.31 192 PHE A C 1
ATOM 1502 O O . PHE A 1 192 ? -9.449 12.296 -1.494 1.00 96.31 192 PHE A O 1
ATOM 1509 N N . LYS A 1 193 ? -7.383 12.424 -0.621 1.00 97.19 193 LYS A N 1
ATOM 1510 C CA . LYS A 1 193 ? -7.040 13.771 -1.056 1.00 97.19 193 LYS A CA 1
ATOM 1511 C C . LYS A 1 193 ? -5.902 13.672 -2.059 1.00 97.19 193 LYS A C 1
ATOM 1513 O O . LYS A 1 193 ? -5.149 12.697 -2.048 1.00 97.19 193 LYS A O 1
ATOM 1518 N N . ALA A 1 194 ? -5.745 14.686 -2.891 1.00 97.31 194 ALA A N 1
ATOM 1519 C CA . ALA A 1 194 ? -4.706 14.720 -3.902 1.00 97.31 194 ALA A CA 1
ATOM 1520 C C . ALA A 1 194 ? -3.981 16.068 -3.913 1.00 97.31 194 ALA A C 1
ATOM 1522 O O . ALA A 1 194 ? -4.597 17.122 -3.773 1.00 97.31 194 ALA A O 1
ATOM 1523 N N . GLN A 1 195 ? -2.666 16.024 -4.092 1.00 97.00 195 GLN A N 1
ATOM 1524 C CA . GLN A 1 195 ? -1.828 17.187 -4.364 1.00 97.00 195 GLN A CA 1
ATOM 1525 C C . GLN A 1 195 ? -1.137 16.984 -5.705 1.00 97.00 195 GLN A C 1
ATOM 1527 O O . GLN A 1 195 ? -0.466 15.971 -5.897 1.00 97.00 195 GLN A O 1
ATOM 1532 N N . ILE A 1 196 ? -1.277 17.942 -6.614 1.00 96.25 196 ILE A N 1
ATOM 1533 C CA . ILE A 1 196 ? -0.575 17.931 -7.898 1.00 96.25 196 ILE A CA 1
ATOM 1534 C C . ILE A 1 196 ? 0.719 18.730 -7.739 1.00 96.25 196 ILE A C 1
ATOM 1536 O O . ILE A 1 196 ? 0.701 19.855 -7.243 1.00 96.25 196 ILE A O 1
ATOM 1540 N N . ILE A 1 197 ? 1.841 18.149 -8.156 1.00 94.00 197 ILE A N 1
ATOM 1541 C CA . ILE A 1 197 ? 3.176 18.745 -8.081 1.00 94.00 197 ILE A CA 1
ATOM 1542 C C . ILE A 1 197 ? 3.710 18.893 -9.508 1.00 94.00 197 ILE A C 1
ATOM 1544 O O . ILE A 1 197 ? 4.102 17.914 -10.140 1.00 94.00 197 ILE A O 1
ATOM 1548 N N . CYS A 1 198 ? 3.749 20.123 -10.012 1.00 91.38 198 CYS A N 1
ATOM 1549 C CA . CYS A 1 198 ? 4.239 20.447 -11.350 1.00 91.38 198 CYS A CA 1
ATOM 1550 C C . CYS A 1 198 ? 5.669 20.982 -11.266 1.00 91.38 198 CYS A C 1
ATOM 1552 O O . CYS A 1 198 ? 5.907 22.010 -10.640 1.00 91.38 198 CYS A O 1
ATOM 1554 N N . SER A 1 199 ? 6.631 20.346 -11.921 1.00 83.62 199 SER A N 1
ATOM 1555 C CA . SER A 1 199 ? 7.953 20.943 -12.132 1.00 83.62 199 SER A CA 1
ATOM 1556 C C . SER A 1 199 ? 7.959 21.635 -13.492 1.00 83.62 199 SER A C 1
ATOM 1558 O O . SER A 1 199 ? 7.935 20.973 -14.523 1.00 83.62 199 SER A O 1
ATOM 1560 N N . THR A 1 200 ? 7.935 22.965 -13.492 1.00 79.44 200 THR A N 1
ATOM 1561 C CA . THR A 1 200 ? 8.004 23.810 -14.695 1.00 79.44 200 THR A CA 1
ATOM 1562 C C . THR A 1 200 ? 8.908 25.012 -14.407 1.00 79.44 200 THR A C 1
ATOM 1564 O O . THR A 1 200 ? 8.853 25.536 -13.287 1.00 79.44 200 THR A O 1
ATOM 1567 N N . PRO A 1 201 ? 9.764 25.454 -15.349 1.00 71.69 201 PRO A N 1
ATOM 1568 C CA . PRO A 1 201 ? 10.536 26.684 -15.179 1.00 71.69 201 PRO A CA 1
ATOM 1569 C C . PRO A 1 201 ? 9.627 27.915 -15.062 1.00 71.69 201 PRO A C 1
ATOM 1571 O O . PRO A 1 201 ? 9.937 28.823 -14.286 1.00 71.69 201 PRO A O 1
ATOM 1574 N N . ASP A 1 202 ? 8.462 27.886 -15.703 1.00 77.12 202 ASP A N 1
ATOM 1575 C CA . ASP A 1 202 ? 7.542 29.014 -15.806 1.00 77.12 202 ASP A CA 1
ATOM 1576 C C . ASP A 1 202 ? 6.669 29.184 -14.558 1.00 77.12 202 ASP A C 1
ATOM 1578 O O . ASP A 1 202 ? 6.605 28.328 -13.663 1.00 77.12 202 ASP A O 1
ATOM 1582 N N . THR A 1 203 ? 6.015 30.337 -14.446 1.00 83.06 203 THR A N 1
ATOM 1583 C CA . THR A 1 203 ? 4.962 30.543 -13.451 1.00 83.06 203 THR A CA 1
ATOM 1584 C C . THR A 1 203 ? 3.795 29.607 -13.736 1.00 83.06 203 THR A C 1
ATOM 1586 O O . THR A 1 203 ? 3.379 29.447 -14.877 1.00 83.06 203 THR A O 1
ATOM 1589 N N . LEU A 1 204 ? 3.259 28.976 -12.691 1.00 86.81 204 LEU A N 1
ATOM 1590 C CA . LEU A 1 204 ? 2.128 28.069 -12.845 1.00 86.81 204 LEU A CA 1
ATOM 1591 C C . LEU A 1 204 ? 0.829 28.879 -12.961 1.00 86.81 204 LEU A C 1
ATOM 1593 O O . LEU A 1 204 ? 0.231 29.238 -11.945 1.00 86.81 204 LEU A O 1
ATOM 1597 N N . GLU A 1 205 ? 0.440 29.179 -14.196 1.00 90.62 205 GLU A N 1
ATOM 1598 C CA . GLU A 1 205 ? -0.784 29.910 -14.536 1.00 90.62 205 GLU A CA 1
ATOM 1599 C C . GLU A 1 205 ? -2.054 29.117 -14.180 1.00 90.62 205 GLU A C 1
ATOM 1601 O O . GLU A 1 205 ? -2.039 27.884 -14.122 1.00 90.62 205 GLU A O 1
ATOM 1606 N N . GLU A 1 206 ? -3.166 29.820 -13.941 1.00 91.69 206 GLU A N 1
ATOM 1607 C CA . GLU A 1 206 ? -4.439 29.206 -13.528 1.00 91.69 206 GLU A CA 1
ATOM 1608 C C . GLU A 1 206 ? -4.995 28.225 -14.569 1.00 91.69 206 GLU A C 1
ATOM 1610 O O . GLU A 1 206 ? -5.449 27.140 -14.202 1.00 91.69 206 GLU A O 1
ATOM 1615 N N . ASP A 1 207 ? -4.875 28.536 -15.862 1.00 91.75 207 ASP A N 1
ATOM 1616 C CA . ASP A 1 207 ? -5.321 27.640 -16.935 1.00 91.75 207 ASP A CA 1
ATOM 1617 C C . ASP A 1 207 ? -4.555 26.314 -16.911 1.00 91.75 207 ASP A C 1
ATOM 1619 O O . ASP A 1 207 ? -5.152 25.240 -17.021 1.00 91.75 207 ASP A O 1
ATOM 1623 N N . LYS A 1 208 ? -3.240 26.362 -16.655 1.00 89.44 208 LYS A N 1
ATOM 1624 C CA . LYS A 1 208 ? -2.425 25.150 -16.530 1.00 89.44 208 LYS A CA 1
ATOM 1625 C C . LYS A 1 208 ? -2.792 24.343 -15.287 1.00 89.44 208 LYS A C 1
ATOM 1627 O O . LYS A 1 208 ? -2.810 23.114 -15.340 1.00 89.44 208 LYS A O 1
ATOM 1632 N N . LYS A 1 209 ? -3.106 25.005 -14.165 1.00 93.25 209 LYS A N 1
ATOM 1633 C CA . LYS A 1 209 ? -3.597 24.313 -12.958 1.00 93.25 209 LYS A CA 1
ATOM 1634 C C . LYS A 1 209 ? -4.891 23.569 -13.251 1.00 93.25 209 LYS A C 1
ATOM 1636 O O . LYS A 1 209 ? -5.004 22.408 -12.865 1.00 93.25 209 LYS A O 1
ATOM 1641 N N . LYS A 1 210 ? -5.827 24.217 -13.946 1.00 94.69 210 LYS A N 1
ATOM 1642 C CA . LYS A 1 210 ? -7.100 23.615 -14.342 1.00 94.69 210 LYS A CA 1
ATOM 1643 C C . LYS A 1 210 ? -6.889 22.410 -15.256 1.00 94.69 210 LYS A C 1
ATOM 1645 O O . LYS A 1 210 ? -7.423 21.346 -14.972 1.00 94.69 210 LYS A O 1
ATOM 1650 N N . GLU A 1 211 ? -6.032 22.535 -16.268 1.00 93.94 211 GLU A N 1
ATOM 1651 C CA . GLU A 1 211 ? -5.680 21.430 -17.169 1.00 93.94 211 GLU A CA 1
ATOM 1652 C C . GLU A 1 211 ? -5.129 20.214 -16.398 1.00 93.94 211 GLU A C 1
ATOM 1654 O O . GLU A 1 211 ? -5.512 19.071 -16.651 1.00 93.94 211 GLU A O 1
ATOM 1659 N N . CYS A 1 212 ? -4.261 20.452 -15.406 1.00 94.25 212 CYS A N 1
ATOM 1660 C CA . CYS A 1 212 ? -3.756 19.391 -14.539 1.00 94.25 212 CYS A CA 1
ATOM 1661 C C . CYS A 1 212 ? -4.862 18.757 -13.681 1.00 94.25 212 CYS A C 1
ATOM 1663 O O . CYS A 1 212 ? -4.889 17.534 -13.545 1.00 94.25 212 CYS A O 1
ATOM 1665 N N . VAL A 1 213 ? -5.762 19.556 -13.098 1.00 96.12 213 VAL A N 1
ATOM 1666 C CA . VAL A 1 213 ? -6.908 19.048 -12.323 1.00 96.12 213 VAL A CA 1
ATOM 1667 C C . VAL A 1 213 ? -7.787 18.159 -13.200 1.00 96.12 213 VAL A C 1
ATOM 1669 O O . VAL A 1 213 ? -8.008 17.001 -12.848 1.00 96.12 213 VAL A O 1
ATOM 1672 N N . ASP A 1 214 ? -8.190 18.647 -14.374 1.00 95.88 214 ASP A N 1
ATOM 1673 C CA . ASP A 1 214 ? -9.043 17.921 -15.320 1.00 95.88 214 ASP A CA 1
ATOM 1674 C C . ASP A 1 214 ? -8.393 16.594 -15.755 1.00 95.88 214 ASP A C 1
ATOM 1676 O O . ASP A 1 214 ? -9.042 15.538 -15.785 1.00 95.88 214 ASP A O 1
ATOM 1680 N N . HIS A 1 215 ? -7.083 16.610 -16.027 1.00 95.06 215 HIS A N 1
ATOM 1681 C CA . HIS A 1 215 ? -6.314 15.410 -16.351 1.00 95.06 215 HIS A CA 1
ATOM 1682 C C . HIS A 1 215 ? -6.376 14.370 -15.223 1.00 95.06 215 HIS A C 1
ATOM 1684 O O . HIS A 1 215 ? -6.761 13.221 -15.452 1.00 95.06 215 HIS A O 1
ATOM 1690 N N . TRP A 1 216 ? -6.023 14.748 -13.994 1.00 96.00 216 TRP A N 1
ATOM 1691 C CA . TRP A 1 216 ? -5.941 13.796 -12.884 1.00 96.00 216 TRP A CA 1
ATOM 1692 C C . TRP A 1 216 ? -7.318 13.314 -12.410 1.00 96.00 216 TRP A C 1
ATOM 1694 O O . TRP A 1 216 ? -7.487 12.114 -12.164 1.00 96.00 216 TRP A O 1
ATOM 1704 N N . CYS A 1 217 ? -8.315 14.201 -12.341 1.00 95.94 217 CYS A N 1
ATOM 1705 C CA . CYS A 1 217 ? -9.691 13.848 -11.987 1.00 95.94 217 CYS A CA 1
ATOM 1706 C C . CYS A 1 217 ? -10.287 12.845 -12.985 1.00 95.94 217 CYS A C 1
ATOM 1708 O O . CYS A 1 217 ? -10.821 11.813 -12.570 1.00 95.94 217 CYS A O 1
ATOM 1710 N N . SER A 1 218 ? -10.128 13.080 -14.294 1.00 95.06 218 SER A N 1
ATOM 1711 C CA . SER A 1 218 ? -10.665 12.185 -15.332 1.00 95.06 218 SER A CA 1
ATOM 1712 C C . SER A 1 218 ? -10.026 10.791 -15.319 1.00 95.06 218 SER A C 1
ATOM 1714 O O . SER A 1 218 ? -10.725 9.785 -15.469 1.00 95.06 218 SER A O 1
ATOM 1716 N N . HIS A 1 219 ? -8.713 10.691 -15.085 1.00 94.81 219 HIS A N 1
ATOM 1717 C CA . HIS A 1 219 ? -8.012 9.403 -15.106 1.00 94.81 219 HIS A CA 1
ATOM 1718 C C . HIS A 1 219 ? -8.245 8.568 -13.841 1.00 94.81 219 HIS A C 1
ATOM 1720 O O . HIS A 1 219 ? -8.354 7.335 -13.929 1.00 94.81 219 HIS A O 1
ATOM 1726 N N . LEU A 1 220 ? -8.325 9.223 -12.678 1.00 95.25 220 LEU A N 1
ATOM 1727 C CA . LEU A 1 220 ? -8.420 8.566 -11.370 1.00 95.25 220 LEU A CA 1
ATOM 1728 C C . LEU A 1 220 ? -9.830 8.544 -10.775 1.00 95.25 220 LEU A C 1
ATOM 1730 O O . LEU A 1 220 ? -10.011 7.938 -9.722 1.00 95.25 220 LEU A O 1
ATOM 1734 N N . GLN A 1 221 ? -10.815 9.149 -11.448 1.00 93.81 221 GLN A N 1
ATOM 1735 C CA . GLN A 1 221 ? -12.197 9.273 -10.964 1.00 93.81 221 GLN A CA 1
ATOM 1736 C C . GLN A 1 221 ? -12.277 10.010 -9.618 1.00 93.81 221 GLN A C 1
ATOM 1738 O O . GLN A 1 221 ? -13.073 9.661 -8.748 1.00 93.81 221 GLN A O 1
ATOM 1743 N N . LEU A 1 222 ? -11.417 11.012 -9.443 1.00 94.44 222 LEU A N 1
ATOM 1744 C CA . LEU A 1 222 ? -11.459 11.908 -8.293 1.00 94.44 222 LEU A CA 1
ATOM 1745 C C . LEU A 1 222 ? -12.406 13.070 -8.583 1.00 94.44 222 LEU A C 1
ATOM 1747 O O . LEU A 1 222 ? -12.585 13.470 -9.732 1.00 94.44 222 LEU A O 1
ATOM 1751 N N . HIS A 1 223 ? -12.988 13.622 -7.528 1.00 95.12 223 HIS A N 1
ATOM 1752 C CA . HIS A 1 223 ? -13.730 14.873 -7.593 1.00 95.12 223 HIS A CA 1
ATOM 1753 C C . HIS A 1 223 ? -12.810 16.066 -7.321 1.00 95.12 223 HIS A C 1
ATOM 1755 O O . HIS A 1 223 ? -11.892 15.968 -6.508 1.00 95.12 223 HIS A O 1
ATOM 1761 N N . ASP A 1 224 ? -13.123 17.225 -7.901 1.00 94.25 224 ASP A N 1
ATOM 1762 C CA . ASP A 1 224 ? -12.302 18.439 -7.778 1.00 94.25 224 ASP A CA 1
ATOM 1763 C C . ASP A 1 224 ? -12.045 18.852 -6.324 1.00 94.25 224 ASP A C 1
ATOM 1765 O O . ASP A 1 224 ? -10.927 19.214 -5.969 1.00 94.25 224 ASP A O 1
ATOM 1769 N N . HIS A 1 225 ? -13.040 18.708 -5.439 1.00 95.38 225 HIS A N 1
ATOM 1770 C CA . HIS A 1 225 ? -12.900 19.026 -4.010 1.00 95.38 225 HIS A CA 1
ATOM 1771 C C . HIS A 1 225 ? -11.895 18.127 -3.265 1.00 95.38 225 HIS A C 1
ATOM 1773 O O . HIS A 1 225 ? -11.517 18.427 -2.132 1.00 95.38 225 HIS A O 1
ATOM 1779 N N . GLN A 1 226 ? -11.476 17.011 -3.870 1.00 96.75 226 GLN A N 1
ATOM 1780 C CA . GLN A 1 226 ? -10.433 16.137 -3.337 1.00 96.75 226 GLN A CA 1
ATOM 1781 C C . GLN A 1 226 ? -9.030 16.629 -3.712 1.00 96.75 226 GLN A C 1
ATOM 1783 O O . GLN A 1 226 ? -8.063 16.235 -3.056 1.00 96.75 226 GLN A O 1
ATOM 1788 N N . ILE A 1 227 ? -8.894 17.492 -4.726 1.00 97.25 227 ILE A N 1
ATOM 1789 C CA . ILE A 1 227 ? -7.626 18.134 -5.071 1.00 97.25 227 ILE A CA 1
ATOM 1790 C C . ILE A 1 227 ? -7.399 19.301 -4.108 1.00 97.25 227 ILE A C 1
ATOM 1792 O O . ILE A 1 227 ? -8.006 20.360 -4.223 1.00 97.25 227 ILE A O 1
ATOM 1796 N N . VAL A 1 228 ? -6.516 19.111 -3.127 1.00 97.06 228 VAL A N 1
ATOM 1797 C CA . VAL A 1 228 ? -6.289 20.113 -2.073 1.00 97.06 228 VAL A CA 1
ATOM 1798 C C . VAL A 1 228 ? -5.290 21.191 -2.478 1.00 97.06 228 VAL A C 1
ATOM 1800 O O . VAL A 1 228 ? -5.301 22.275 -1.901 1.00 97.06 228 VAL A O 1
ATOM 1803 N N . SER A 1 229 ? -4.401 20.903 -3.433 1.00 96.44 229 SER A N 1
ATOM 1804 C CA . SER A 1 229 ? -3.482 21.900 -3.982 1.00 96.44 229 SER A CA 1
ATOM 1805 C C . SER A 1 229 ? -2.860 21.474 -5.313 1.00 96.44 229 SER A C 1
ATOM 1807 O O . SER A 1 229 ? -2.669 20.286 -5.584 1.00 96.44 229 SER A O 1
ATOM 1809 N N . VAL A 1 230 ? -2.487 22.478 -6.110 1.00 95.56 230 VAL A N 1
ATOM 1810 C CA . VAL A 1 230 ? -1.610 22.353 -7.282 1.00 95.56 230 VAL A CA 1
ATOM 1811 C C . VAL A 1 230 ? -0.405 23.255 -7.040 1.00 95.56 230 VAL A C 1
ATOM 1813 O O . VAL A 1 230 ? -0.551 24.475 -6.938 1.00 95.56 230 VAL A O 1
ATOM 1816 N N . THR A 1 231 ? 0.779 22.672 -6.876 1.00 93.25 231 THR A N 1
ATOM 1817 C CA . THR A 1 231 ? 1.988 23.404 -6.484 1.00 93.25 231 THR A CA 1
ATOM 1818 C C . THR A 1 231 ? 3.106 23.242 -7.499 1.00 93.25 231 THR A C 1
ATOM 1820 O O . THR A 1 231 ? 3.245 22.212 -8.157 1.00 93.25 231 THR A O 1
ATOM 1823 N N . LYS A 1 232 ? 3.934 24.283 -7.613 1.00 89.06 232 LYS A N 1
ATOM 1824 C CA . LYS A 1 232 ? 5.175 24.230 -8.380 1.00 89.06 232 LYS A CA 1
ATOM 1825 C C . LYS A 1 232 ? 6.268 23.553 -7.548 1.00 89.06 232 LYS A C 1
ATOM 1827 O O . LYS A 1 232 ? 6.508 23.931 -6.402 1.00 89.06 232 LYS A O 1
ATOM 1832 N N . SER A 1 233 ? 6.936 22.565 -8.129 1.00 85.75 233 SER A N 1
ATOM 1833 C CA . SER A 1 233 ? 8.151 21.963 -7.586 1.00 85.75 233 SER A CA 1
ATOM 1834 C C . SER A 1 233 ? 9.323 22.933 -7.712 1.00 85.75 233 SER A C 1
ATOM 1836 O O . SER A 1 233 ? 9.444 23.651 -8.701 1.00 85.75 233 SER A O 1
ATOM 1838 N N . GLN A 1 234 ? 10.225 22.915 -6.733 1.00 79.25 234 GLN A N 1
ATOM 1839 C CA . GLN A 1 234 ? 11.481 23.673 -6.790 1.00 79.25 234 GLN A CA 1
ATOM 1840 C C . GLN A 1 234 ? 12.528 23.019 -7.710 1.00 79.25 234 GLN A C 1
ATOM 1842 O O . GLN A 1 234 ? 13.616 23.563 -7.897 1.00 79.25 234 GLN A O 1
ATOM 1847 N N . SER A 1 235 ? 12.222 21.846 -8.273 1.00 74.00 235 SER A N 1
ATOM 1848 C CA . SER A 1 235 ? 13.091 21.170 -9.232 1.00 74.00 235 SER A CA 1
ATOM 1849 C C . SER A 1 235 ? 13.292 22.022 -10.487 1.00 74.00 235 SER A C 1
ATOM 1851 O O . SER A 1 235 ? 12.335 22.533 -11.063 1.00 74.00 235 SER A O 1
ATOM 1853 N N . LYS A 1 236 ? 14.547 22.120 -10.942 1.00 62.53 236 LYS A N 1
ATOM 1854 C CA . LYS A 1 236 ? 14.901 22.743 -12.229 1.00 62.53 236 LYS A CA 1
ATOM 1855 C C . LYS A 1 236 ? 14.548 21.863 -13.433 1.00 62.53 236 LYS A C 1
ATOM 1857 O O . LYS A 1 236 ? 14.629 22.330 -14.563 1.00 62.53 236 LYS A O 1
ATOM 1862 N N . TYR A 1 237 ? 14.206 20.596 -13.200 1.00 64.31 237 TYR A N 1
ATOM 1863 C CA . TYR A 1 237 ? 13.840 19.653 -14.251 1.00 64.31 237 TYR A CA 1
ATOM 1864 C C . TYR A 1 237 ? 12.345 19.726 -14.522 1.00 64.31 237 TYR A C 1
ATOM 1866 O O . TYR A 1 237 ? 11.547 19.620 -13.593 1.00 64.31 237 TYR A O 1
ATOM 1874 N N . GLU A 1 238 ? 11.976 19.872 -15.788 1.00 60.81 238 GLU A N 1
ATOM 1875 C CA . GLU A 1 238 ? 10.584 19.873 -16.218 1.00 60.81 238 GLU A CA 1
ATOM 1876 C C . GLU A 1 238 ? 9.970 18.473 -16.039 1.00 60.81 238 GLU A C 1
ATOM 1878 O O . GLU A 1 238 ? 10.469 17.479 -16.573 1.00 60.81 238 GLU A O 1
ATOM 1883 N N . THR A 1 239 ? 8.894 18.370 -15.256 1.00 63.66 239 THR A N 1
ATOM 1884 C CA . THR A 1 239 ? 8.070 17.154 -15.214 1.00 63.66 239 THR A CA 1
ATOM 1885 C C . THR A 1 239 ? 7.253 17.083 -16.487 1.00 63.66 239 THR A C 1
ATOM 1887 O O . THR A 1 239 ? 6.748 18.098 -16.959 1.00 63.66 239 THR A O 1
ATOM 1890 N N . LYS A 1 240 ? 7.048 15.880 -17.016 1.00 67.81 240 LYS A N 1
ATOM 1891 C CA . LYS A 1 240 ? 6.274 15.708 -18.245 1.00 67.81 240 LYS A CA 1
ATOM 1892 C C . LYS A 1 240 ? 4.805 16.091 -18.038 1.00 67.81 240 LYS A C 1
ATOM 1894 O O . LYS A 1 240 ? 4.167 15.624 -17.100 1.00 67.81 240 LYS A O 1
ATOM 1899 N N . GLY A 1 241 ? 4.266 16.881 -18.968 1.00 74.31 241 GLY A N 1
ATOM 1900 C CA . GLY A 1 241 ? 2.829 17.080 -19.196 1.00 74.31 241 GLY A CA 1
ATOM 1901 C C . GLY A 1 241 ? 2.068 17.773 -18.060 1.00 74.31 241 GLY A C 1
ATOM 1902 O O . GLY A 1 241 ? 1.830 18.980 -18.118 1.00 74.31 241 GLY A O 1
ATOM 1903 N N . PHE A 1 242 ? 1.655 16.990 -17.060 1.00 87.12 242 PHE A N 1
ATOM 1904 C CA . PHE A 1 242 ? 0.662 17.352 -16.035 1.00 87.12 242 PHE A CA 1
ATOM 1905 C C . PHE A 1 242 ? 1.194 17.232 -14.596 1.00 87.12 242 PHE A C 1
ATOM 1907 O O . PHE A 1 242 ? 0.422 17.235 -13.632 1.00 87.12 242 PHE A O 1
ATOM 1914 N N . GLY A 1 243 ? 2.518 17.121 -14.448 1.00 90.94 243 GLY A N 1
ATOM 1915 C CA . GLY A 1 243 ? 3.181 16.956 -13.157 1.00 90.94 243 GLY A CA 1
ATOM 1916 C C . GLY A 1 243 ? 3.037 15.547 -12.582 1.00 90.94 243 GLY A C 1
ATOM 1917 O O . GLY A 1 243 ? 2.671 14.602 -13.274 1.00 90.94 243 GLY A O 1
ATOM 1918 N N . SER A 1 244 ? 3.342 15.408 -11.296 1.00 93.81 244 SER A N 1
ATOM 1919 C CA . SER A 1 244 ? 3.118 14.184 -10.524 1.00 93.81 244 SER A CA 1
ATOM 1920 C C . SER A 1 244 ? 1.951 14.384 -9.565 1.00 93.81 244 SER A C 1
ATOM 1922 O O . SER A 1 244 ? 1.780 15.471 -9.013 1.00 93.81 244 SER A O 1
ATOM 1924 N N . LEU A 1 245 ? 1.180 13.332 -9.306 1.00 95.81 245 LEU A N 1
ATOM 1925 C CA . LEU A 1 245 ? 0.113 13.368 -8.313 1.00 95.81 245 LEU A CA 1
ATOM 1926 C C . LEU A 1 245 ? 0.542 12.637 -7.048 1.00 95.81 245 LEU A C 1
ATOM 1928 O O . LEU A 1 245 ? 1.001 11.496 -7.092 1.00 95.81 245 LEU A O 1
ATOM 1932 N N . ARG A 1 246 ? 0.330 13.285 -5.906 1.00 96.44 246 ARG A N 1
ATOM 1933 C CA . ARG A 1 246 ? 0.431 12.690 -4.579 1.00 96.44 246 ARG A CA 1
ATOM 1934 C C . ARG A 1 246 ? -0.963 12.429 -4.023 1.00 96.44 246 ARG A C 1
ATOM 1936 O O . ARG A 1 246 ? -1.669 13.369 -3.665 1.00 96.44 246 ARG A O 1
ATOM 1943 N N . LEU A 1 247 ? -1.329 11.160 -3.892 1.00 96.94 247 LEU A N 1
ATOM 1944 C CA . LEU A 1 247 ? -2.522 10.710 -3.176 1.00 96.94 247 LEU A CA 1
ATOM 1945 C C . LEU A 1 247 ? -2.242 10.651 -1.674 1.00 96.94 247 LEU A C 1
ATOM 1947 O O . LEU A 1 247 ? -1.176 10.196 -1.259 1.00 96.94 247 LEU A O 1
ATOM 1951 N N . ILE A 1 248 ? -3.197 11.102 -0.862 1.00 96.50 248 ILE A N 1
ATOM 1952 C CA . ILE A 1 248 ? -3.051 11.270 0.586 1.00 96.50 248 ILE A CA 1
ATOM 1953 C C . ILE A 1 248 ? -4.308 10.762 1.293 1.00 96.50 248 ILE A C 1
ATOM 1955 O O . ILE A 1 248 ? -5.420 11.143 0.939 1.00 96.50 248 ILE A O 1
ATOM 1959 N N . ILE A 1 249 ? -4.131 9.965 2.346 1.00 95.56 249 ILE A N 1
ATOM 1960 C CA . ILE A 1 249 ? -5.166 9.738 3.360 1.00 95.56 249 ILE A CA 1
ATOM 1961 C C . ILE A 1 249 ? -4.630 10.230 4.702 1.00 95.56 249 ILE A C 1
ATOM 1963 O O . ILE A 1 249 ? -3.687 9.656 5.255 1.00 95.56 249 ILE A O 1
ATOM 1967 N N . ASP A 1 250 ? -5.265 11.267 5.245 1.00 92.56 250 ASP A N 1
ATOM 1968 C CA . ASP A 1 250 ? -4.929 11.861 6.545 1.00 92.56 250 ASP A CA 1
ATOM 1969 C C . ASP A 1 250 ? -5.507 11.028 7.698 1.00 92.56 250 ASP A C 1
ATOM 1971 O O . ASP A 1 250 ? -6.397 11.456 8.435 1.00 92.56 250 ASP A O 1
ATOM 1975 N N . ASN A 1 251 ? -5.021 9.795 7.837 1.00 93.19 251 ASN A N 1
ATOM 1976 C CA . ASN A 1 251 ? -5.410 8.893 8.911 1.00 93.19 251 ASN A CA 1
ATOM 1977 C C . ASN A 1 251 ? -4.171 8.225 9.517 1.00 93.19 251 ASN A C 1
ATOM 1979 O O . ASN A 1 251 ? -3.596 7.306 8.935 1.00 93.19 251 ASN A O 1
ATOM 1983 N N . ALA A 1 252 ? -3.800 8.659 10.723 1.00 92.12 252 ALA A N 1
ATOM 1984 C CA . ALA A 1 252 ? -2.642 8.132 11.438 1.00 92.12 252 ALA A CA 1
ATOM 1985 C C . ALA A 1 252 ? -2.770 6.630 11.747 1.00 92.12 252 ALA A C 1
ATOM 1987 O O . ALA A 1 252 ? -1.788 5.900 11.654 1.00 92.12 252 ALA A O 1
ATOM 1988 N N . THR A 1 253 ? -3.982 6.150 12.053 1.00 94.06 253 THR A N 1
ATOM 1989 C CA . THR A 1 253 ? -4.248 4.719 12.263 1.00 94.06 253 THR A CA 1
ATOM 1990 C C . THR A 1 253 ? -3.955 3.924 11.001 1.00 94.06 253 THR A C 1
ATOM 1992 O O . THR A 1 253 ? -3.309 2.884 11.079 1.00 94.06 253 THR A O 1
ATOM 1995 N N . LEU A 1 254 ? -4.384 4.419 9.836 1.00 95.12 254 LEU A N 1
ATOM 1996 C CA . LEU A 1 254 ? -4.069 3.779 8.563 1.00 95.12 254 LEU A CA 1
ATOM 1997 C C . LEU A 1 254 ? -2.557 3.743 8.330 1.00 95.12 254 LEU A C 1
ATOM 1999 O O . LEU A 1 254 ? -2.047 2.692 7.966 1.00 95.12 254 LEU A O 1
ATOM 2003 N N . THR A 1 255 ? -1.829 4.836 8.572 1.00 93.56 255 THR A N 1
ATOM 2004 C CA . THR A 1 255 ? -0.364 4.849 8.421 1.00 93.56 255 THR A CA 1
ATOM 2005 C C . THR A 1 255 ? 0.309 3.776 9.279 1.00 93.56 255 THR A C 1
ATOM 2007 O O . THR A 1 255 ? 1.083 2.985 8.750 1.00 93.56 255 THR A O 1
ATOM 2010 N N . GLU A 1 256 ? -0.018 3.689 10.571 1.00 92.75 256 GLU A N 1
ATOM 2011 C CA . GLU A 1 256 ? 0.542 2.669 11.475 1.00 92.75 256 GLU A CA 1
ATOM 2012 C C . GLU A 1 256 ? 0.241 1.244 10.980 1.00 92.75 256 GLU A C 1
ATOM 2014 O O . GLU A 1 256 ? 1.108 0.367 10.998 1.00 92.75 256 GLU A O 1
ATOM 2019 N N . VAL A 1 257 ? -0.976 1.014 10.476 1.00 94.69 257 VAL A N 1
ATOM 2020 C CA . VAL A 1 257 ? -1.370 -0.271 9.884 1.00 94.69 257 VAL A CA 1
ATOM 2021 C C . VAL A 1 257 ? -0.553 -0.574 8.633 1.00 94.69 257 VAL A C 1
ATOM 2023 O O . VAL A 1 257 ? 0.012 -1.658 8.539 1.00 94.69 257 VAL A O 1
ATOM 2026 N N . MET A 1 258 ? -0.451 0.366 7.693 1.00 95.44 258 MET A N 1
ATOM 2027 C CA . MET A 1 258 ? 0.255 0.152 6.427 1.00 95.44 258 MET A CA 1
ATOM 2028 C C . MET A 1 258 ? 1.761 -0.042 6.631 1.00 95.44 258 MET A C 1
ATOM 2030 O O . MET A 1 258 ? 2.361 -0.856 5.936 1.00 95.44 258 MET A O 1
ATOM 2034 N N . LEU A 1 259 ? 2.365 0.617 7.624 1.00 93.56 259 LEU A N 1
ATOM 2035 C CA . LEU A 1 259 ? 3.755 0.365 8.016 1.00 93.56 259 LEU A CA 1
ATOM 2036 C C . LEU A 1 259 ? 3.937 -1.042 8.602 1.00 93.56 259 LEU A C 1
ATOM 2038 O O . LEU A 1 259 ? 4.875 -1.744 8.223 1.00 93.56 259 LEU A O 1
ATOM 2042 N N . GLY A 1 260 ? 3.026 -1.493 9.472 1.00 94.19 260 GLY A N 1
ATOM 2043 C CA . GLY A 1 260 ? 3.044 -2.867 9.986 1.00 94.19 260 GLY A CA 1
ATOM 2044 C C . GLY A 1 260 ? 2.870 -3.914 8.880 1.00 94.19 260 GLY A C 1
ATOM 2045 O O . GLY A 1 260 ? 3.609 -4.900 8.825 1.00 94.19 260 GLY A O 1
ATOM 2046 N N . VAL A 1 261 ? 1.955 -3.662 7.938 1.00 95.31 261 VAL A N 1
ATOM 2047 C CA . VAL A 1 261 ? 1.741 -4.492 6.741 1.00 95.31 261 VAL A CA 1
ATOM 2048 C C . VAL A 1 261 ? 2.987 -4.530 5.861 1.00 95.31 261 VAL A C 1
ATOM 2050 O O . VAL A 1 261 ? 3.375 -5.614 5.422 1.00 95.31 261 VAL A O 1
ATOM 2053 N N . LEU A 1 262 ? 3.655 -3.396 5.646 1.00 96.06 262 LEU A N 1
ATOM 2054 C CA . LEU A 1 262 ? 4.897 -3.324 4.880 1.00 96.06 262 LEU A CA 1
ATOM 2055 C C . LEU A 1 262 ? 6.010 -4.150 5.538 1.00 96.06 262 LEU A C 1
ATOM 2057 O O . LEU A 1 262 ? 6.595 -5.014 4.887 1.00 96.06 262 LEU A O 1
ATOM 2061 N N . GLN A 1 263 ? 6.263 -3.955 6.835 1.00 94.44 263 GLN A N 1
ATOM 2062 C CA . GLN A 1 263 ? 7.279 -4.708 7.587 1.00 94.44 263 GLN A CA 1
ATOM 2063 C C . GLN A 1 263 ? 6.992 -6.215 7.582 1.00 94.44 263 GLN A C 1
ATOM 2065 O O . GLN A 1 263 ? 7.879 -7.042 7.346 1.00 94.44 263 GLN A O 1
ATOM 2070 N N . GLY A 1 264 ? 5.730 -6.576 7.806 1.00 93.75 264 GLY A N 1
ATOM 2071 C CA . GLY A 1 264 ? 5.257 -7.949 7.754 1.00 93.75 264 GLY A CA 1
ATOM 2072 C C . GLY A 1 264 ? 5.422 -8.585 6.377 1.00 93.75 264 GLY A C 1
ATOM 2073 O O . GLY A 1 264 ? 5.870 -9.727 6.277 1.00 93.75 264 GLY A O 1
ATOM 2074 N N . THR A 1 265 ? 5.115 -7.837 5.318 1.00 95.56 265 THR A N 1
ATOM 2075 C CA . THR A 1 265 ? 5.296 -8.257 3.925 1.00 95.56 265 THR A CA 1
ATOM 2076 C C . THR A 1 265 ? 6.775 -8.461 3.617 1.00 95.56 265 THR A C 1
ATOM 2078 O O . THR A 1 265 ? 7.145 -9.558 3.198 1.00 95.56 265 THR A O 1
ATOM 2081 N N . LEU A 1 266 ? 7.629 -7.474 3.916 1.00 96.44 266 LEU A N 1
ATOM 2082 C CA . LEU A 1 266 ? 9.082 -7.524 3.709 1.00 96.44 266 LEU A CA 1
ATOM 2083 C C . LEU A 1 266 ? 9.708 -8.774 4.329 1.00 96.44 266 LEU A C 1
ATOM 2085 O O . LEU A 1 266 ? 10.403 -9.525 3.643 1.00 96.44 266 LEU A O 1
ATOM 2089 N N . LYS A 1 267 ? 9.398 -9.071 5.597 1.00 95.38 267 LYS A N 1
ATOM 2090 C CA . LYS A 1 267 ? 9.914 -10.269 6.281 1.00 95.38 267 LYS A CA 1
ATOM 2091 C C . LYS A 1 267 ? 9.633 -11.559 5.499 1.00 95.38 267 LYS A C 1
ATOM 2093 O O . LYS A 1 267 ? 10.468 -12.466 5.487 1.00 95.38 267 LYS A O 1
ATOM 2098 N N . ARG A 1 268 ? 8.463 -11.638 4.863 1.00 94.69 268 ARG A N 1
ATOM 2099 C CA . ARG A 1 268 ? 7.967 -12.831 4.164 1.00 94.69 268 ARG A CA 1
ATOM 2100 C C . ARG A 1 268 ? 8.502 -12.921 2.744 1.00 94.69 268 ARG A C 1
ATOM 2102 O O . ARG A 1 268 ? 8.916 -13.998 2.340 1.00 94.69 268 ARG A O 1
ATOM 2109 N N . VAL A 1 269 ? 8.574 -11.808 2.017 1.00 97.25 269 VAL A N 1
ATOM 2110 C CA . VAL A 1 269 ? 9.116 -11.798 0.647 1.00 97.25 269 VAL A CA 1
ATOM 2111 C C . VAL A 1 269 ? 10.641 -11.960 0.610 1.00 97.25 269 VAL A C 1
ATOM 2113 O O . VAL A 1 269 ? 11.185 -12.495 -0.355 1.00 97.25 269 VAL A O 1
ATOM 2116 N N . LEU A 1 270 ? 11.344 -11.583 1.685 1.00 97.56 270 LEU A N 1
ATOM 2117 C CA . LEU A 1 270 ? 12.786 -11.825 1.826 1.00 97.56 270 LEU A CA 1
ATOM 2118 C C . LEU A 1 270 ? 13.119 -13.284 2.166 1.00 97.56 270 LEU A C 1
ATOM 2120 O O . LEU A 1 270 ? 14.243 -13.725 1.914 1.00 97.56 270 LEU A O 1
ATOM 2124 N N . ASN A 1 271 ? 12.160 -14.029 2.720 1.00 96.31 271 ASN A N 1
ATOM 2125 C CA . ASN A 1 271 ? 12.294 -15.436 3.104 1.00 96.31 271 ASN A CA 1
ATOM 2126 C C . ASN A 1 271 ? 11.019 -16.212 2.755 1.00 96.31 271 ASN A C 1
ATOM 2128 O O . ASN A 1 271 ? 10.297 -16.642 3.662 1.00 96.31 271 ASN A O 1
ATOM 2132 N N . PRO A 1 272 ? 10.692 -16.358 1.463 1.00 96.06 272 PRO A N 1
ATOM 2133 C CA . PRO A 1 272 ? 9.451 -16.998 1.074 1.00 96.06 272 PRO A CA 1
ATOM 2134 C C . PRO A 1 272 ? 9.515 -18.487 1.422 1.00 96.06 272 PRO A C 1
ATOM 2136 O O . PRO A 1 272 ? 10.410 -19.202 0.979 1.00 96.06 272 PRO A O 1
ATOM 2139 N N . THR A 1 273 ? 8.559 -18.957 2.223 1.00 94.25 273 THR A N 1
ATOM 2140 C CA . THR A 1 273 ? 8.494 -20.372 2.652 1.00 94.25 273 THR A CA 1
ATOM 2141 C C . THR A 1 273 ? 7.305 -21.114 2.053 1.00 94.25 273 THR A C 1
ATOM 2143 O O . THR A 1 273 ? 7.256 -22.342 2.081 1.00 94.25 273 THR A O 1
ATOM 2146 N N . ARG A 1 274 ? 6.331 -20.377 1.511 1.00 92.44 274 ARG A N 1
ATOM 2147 C CA . ARG A 1 274 ? 5.079 -20.903 0.954 1.00 92.44 274 ARG A CA 1
ATOM 2148 C C . ARG A 1 274 ? 4.856 -20.385 -0.461 1.00 92.44 274 ARG A C 1
ATOM 2150 O O . ARG A 1 274 ? 5.408 -19.355 -0.843 1.00 92.44 274 ARG A O 1
ATOM 2157 N N . LYS A 1 275 ? 3.991 -21.058 -1.226 1.00 93.25 275 LYS A N 1
ATOM 2158 C CA . LYS A 1 275 ? 3.629 -20.629 -2.589 1.00 93.25 275 LYS A CA 1
ATOM 2159 C C . LYS A 1 275 ? 3.018 -19.229 -2.597 1.00 93.25 275 LYS A C 1
ATOM 2161 O O . LYS A 1 275 ? 3.338 -18.421 -3.457 1.00 93.25 275 LYS A O 1
ATOM 2166 N N . GLU A 1 276 ? 2.194 -18.921 -1.609 1.00 94.25 276 GLU A N 1
ATOM 2167 C CA . GLU A 1 276 ? 1.566 -17.613 -1.466 1.00 94.25 276 GLU A CA 1
ATOM 2168 C C . GLU A 1 276 ? 2.592 -16.509 -1.158 1.00 94.25 276 GLU A C 1
ATOM 2170 O O . GLU A 1 276 ? 2.407 -15.375 -1.587 1.00 94.25 276 GLU A O 1
ATOM 2175 N N . ASP A 1 277 ? 3.704 -16.832 -0.481 1.00 95.44 277 ASP A N 1
ATOM 2176 C CA . ASP A 1 277 ? 4.796 -15.874 -0.239 1.00 95.44 277 ASP A CA 1
ATOM 2177 C C . ASP A 1 277 ? 5.546 -15.554 -1.530 1.00 95.44 277 ASP A C 1
ATOM 2179 O O . ASP A 1 277 ? 6.008 -14.432 -1.715 1.00 95.44 277 ASP A O 1
ATOM 2183 N N . ILE A 1 278 ? 5.643 -16.530 -2.436 1.00 96.88 278 ILE A N 1
ATOM 2184 C CA . ILE A 1 278 ? 6.196 -16.322 -3.773 1.00 96.88 278 ILE A CA 1
ATOM 2185 C C . ILE A 1 278 ? 5.269 -15.428 -4.600 1.00 96.88 278 ILE A C 1
ATOM 2187 O O . ILE A 1 278 ? 5.757 -14.521 -5.263 1.00 96.88 278 ILE A O 1
ATOM 2191 N N . GLU A 1 279 ? 3.949 -15.620 -4.543 1.00 96.81 279 GLU A N 1
ATOM 2192 C CA . GLU A 1 279 ? 3.003 -14.717 -5.220 1.00 96.81 279 GLU A CA 1
ATOM 2193 C C . GLU A 1 279 ? 3.048 -13.297 -4.637 1.00 96.81 279 GLU A C 1
ATOM 2195 O O . GLU A 1 279 ? 3.100 -12.322 -5.388 1.00 96.81 279 GLU A O 1
ATOM 2200 N N . LEU A 1 280 ? 3.138 -13.175 -3.310 1.00 97.38 280 LEU A N 1
ATOM 2201 C CA . LEU A 1 280 ? 3.369 -11.902 -2.627 1.00 97.38 280 LEU A CA 1
ATOM 2202 C C . LEU A 1 280 ? 4.684 -11.247 -3.083 1.00 97.38 280 LEU A C 1
ATOM 2204 O O . LEU A 1 280 ? 4.699 -10.057 -3.379 1.00 97.38 280 LEU A O 1
ATOM 2208 N N . LEU A 1 281 ? 5.772 -12.018 -3.198 1.00 98.50 281 LEU A N 1
ATOM 2209 C CA . LEU A 1 281 ? 7.076 -11.551 -3.684 1.00 98.50 281 LEU A CA 1
ATOM 2210 C C . LEU A 1 281 ? 7.014 -11.086 -5.144 1.00 98.50 281 LEU A C 1
ATOM 2212 O O . LEU A 1 281 ? 7.569 -10.040 -5.473 1.00 98.50 281 LEU A O 1
ATOM 2216 N N . LYS A 1 282 ? 6.334 -11.828 -6.026 1.00 98.56 282 LYS A N 1
ATOM 2217 C CA . LYS A 1 282 ? 6.142 -11.427 -7.430 1.00 98.56 282 LYS A CA 1
ATOM 2218 C C . LYS A 1 282 ? 5.398 -10.097 -7.524 1.00 98.56 282 LYS A C 1
ATOM 2220 O O . LYS A 1 282 ? 5.828 -9.219 -8.270 1.00 98.56 282 LYS A O 1
ATOM 2225 N N . GLY A 1 283 ? 4.317 -9.952 -6.754 1.00 98.38 283 GLY A N 1
ATOM 2226 C CA . GLY A 1 283 ? 3.593 -8.691 -6.622 1.00 98.38 283 GLY A CA 1
ATOM 2227 C C . GLY A 1 283 ? 4.494 -7.570 -6.120 1.00 98.38 283 GLY A C 1
ATOM 2228 O O . GLY A 1 283 ? 4.589 -6.525 -6.757 1.00 98.38 283 GLY A O 1
ATOM 2229 N N . PHE A 1 284 ? 5.240 -7.824 -5.044 1.00 98.62 284 PHE A N 1
ATOM 2230 C CA . PHE A 1 284 ? 6.174 -6.863 -4.461 1.00 98.62 284 PHE A CA 1
ATOM 2231 C C . PHE A 1 284 ? 7.207 -6.364 -5.471 1.00 98.62 284 PHE A C 1
ATOM 2233 O O . PHE A 1 284 ? 7.398 -5.161 -5.615 1.00 98.62 284 PHE A O 1
ATOM 2240 N N . VAL A 1 285 ? 7.832 -7.263 -6.233 1.00 98.62 285 VAL A N 1
ATOM 2241 C CA . VAL A 1 285 ? 8.813 -6.873 -7.253 1.00 98.62 285 VAL A CA 1
ATOM 2242 C C . VAL A 1 285 ? 8.165 -6.071 -8.385 1.00 98.62 285 VAL A C 1
ATOM 2244 O O . VAL A 1 285 ? 8.770 -5.108 -8.844 1.00 98.62 285 VAL A O 1
ATOM 2247 N N . ARG A 1 286 ? 6.936 -6.390 -8.815 1.00 98.56 286 ARG A N 1
ATOM 2248 C CA . ARG A 1 286 ? 6.217 -5.559 -9.800 1.00 98.56 286 ARG A CA 1
ATOM 2249 C C . ARG A 1 286 ? 5.905 -4.160 -9.275 1.00 98.56 286 ARG A C 1
ATOM 2251 O O . ARG A 1 286 ? 6.124 -3.193 -9.997 1.00 98.56 286 ARG A O 1
ATOM 2258 N N . GLY A 1 287 ? 5.433 -4.052 -8.034 1.00 98.38 287 GLY A N 1
ATOM 2259 C CA . GLY A 1 287 ? 5.202 -2.763 -7.380 1.00 98.38 287 GLY A CA 1
ATOM 2260 C C . GLY A 1 287 ? 6.480 -1.930 -7.288 1.00 98.38 287 GLY A C 1
ATOM 2261 O O . GLY A 1 287 ? 6.490 -0.764 -7.669 1.00 98.38 287 GLY A O 1
ATOM 2262 N N . LEU A 1 288 ? 7.581 -2.562 -6.875 1.00 98.19 288 LEU A N 1
ATOM 2263 C CA . LEU A 1 288 ? 8.893 -1.923 -6.790 1.00 98.19 288 LEU A CA 1
ATOM 2264 C C . LEU A 1 288 ? 9.391 -1.441 -8.160 1.00 98.19 288 LEU A C 1
ATOM 2266 O O . LEU A 1 288 ? 9.882 -0.326 -8.278 1.00 98.19 288 LEU A O 1
ATOM 2270 N N . LEU A 1 289 ? 9.250 -2.252 -9.213 1.00 98.12 289 LEU A N 1
ATOM 2271 C CA . LEU A 1 289 ? 9.628 -1.856 -10.576 1.00 98.12 289 LEU A CA 1
ATOM 2272 C C . LEU A 1 289 ? 8.761 -0.712 -11.118 1.00 98.12 289 LEU A C 1
ATOM 2274 O O . LEU A 1 289 ? 9.240 0.087 -11.924 1.00 98.12 289 LEU A O 1
ATOM 2278 N N . ALA A 1 290 ? 7.497 -0.641 -10.698 1.00 97.00 290 ALA A N 1
ATOM 2279 C CA . ALA A 1 290 ? 6.598 0.448 -11.058 1.00 97.00 290 ALA A CA 1
ATOM 2280 C C . ALA A 1 290 ? 7.036 1.783 -10.432 1.00 97.00 290 ALA A C 1
ATOM 2282 O O . ALA A 1 290 ? 6.947 2.807 -11.107 1.00 97.00 290 ALA A O 1
ATOM 2283 N N . ALA A 1 291 ? 7.564 1.755 -9.205 1.00 96.50 291 ALA A N 1
ATOM 2284 C CA . ALA A 1 291 ? 8.191 2.911 -8.568 1.00 96.50 291 ALA A CA 1
ATOM 2285 C C . ALA A 1 291 ? 9.577 3.191 -9.188 1.00 96.50 291 ALA A C 1
ATOM 2287 O O . ALA A 1 291 ? 9.734 4.065 -10.043 1.00 96.50 291 ALA A O 1
ATOM 2288 N N . GLU A 1 292 ? 10.551 2.326 -8.905 1.00 96.50 292 GLU A N 1
ATOM 2289 C CA . GLU A 1 292 ? 11.989 2.594 -9.073 1.00 96.50 292 GLU A CA 1
ATOM 2290 C C . GLU A 1 292 ? 12.631 1.958 -10.315 1.00 96.50 292 GLU A C 1
ATOM 2292 O O . GLU A 1 292 ? 13.803 2.192 -10.627 1.00 96.50 292 GLU A O 1
ATOM 2297 N N . GLY A 1 293 ? 11.900 1.094 -11.022 1.00 97.38 293 GLY A N 1
ATOM 2298 C CA . GLY A 1 293 ? 12.441 0.319 -12.136 1.00 97.38 293 GLY A CA 1
ATOM 2299 C C . GLY A 1 293 ? 12.582 1.132 -13.422 1.00 97.38 293 GLY A C 1
ATOM 2300 O O . GLY A 1 293 ? 11.663 1.833 -13.826 1.00 97.38 293 GLY A O 1
ATOM 2301 N N . SER A 1 294 ? 13.681 0.962 -14.150 1.00 97.12 294 SER A N 1
ATOM 2302 C CA . SER A 1 294 ? 13.912 1.578 -15.458 1.00 97.12 294 SER A CA 1
ATOM 2303 C C . SER A 1 294 ? 14.387 0.557 -16.491 1.00 97.12 294 SER A C 1
ATOM 2305 O O . SER A 1 294 ? 15.040 -0.440 -16.177 1.00 97.12 294 SER A O 1
ATOM 2307 N N . VAL A 1 295 ? 14.033 0.805 -17.751 1.00 97.62 295 VAL A N 1
ATOM 2308 C CA . VAL A 1 295 ? 14.367 -0.050 -18.895 1.00 97.62 295 VAL A CA 1
ATOM 2309 C C . VAL A 1 295 ? 15.557 0.550 -19.629 1.00 97.62 295 VAL A C 1
ATOM 2311 O O . VAL A 1 295 ? 15.489 1.676 -20.118 1.00 97.62 295 VAL A O 1
ATOM 2314 N N . MET A 1 296 ? 16.639 -0.215 -19.761 1.00 96.69 296 MET A N 1
ATOM 2315 C CA . MET A 1 296 ? 17.841 0.219 -20.466 1.00 96.69 296 MET A CA 1
ATOM 2316 C C . MET A 1 296 ? 17.849 -0.348 -21.888 1.00 96.69 296 MET A C 1
ATOM 2318 O O . MET A 1 296 ? 17.845 -1.568 -22.074 1.00 96.69 296 MET A O 1
ATOM 2322 N N . ARG A 1 297 ? 17.922 0.525 -22.896 1.00 95.62 297 ARG A N 1
ATOM 2323 C CA . ARG A 1 297 ? 18.056 0.151 -24.315 1.00 95.62 297 ARG A CA 1
ATOM 2324 C C . ARG A 1 297 ? 19.366 0.682 -24.895 1.00 95.62 297 ARG A C 1
ATOM 2326 O O . ARG A 1 297 ? 19.883 1.691 -24.421 1.00 95.62 297 ARG A O 1
ATOM 2333 N N . ASN A 1 298 ? 19.912 0.001 -25.899 1.00 94.56 298 ASN A N 1
ATOM 2334 C CA . ASN A 1 298 ? 21.034 0.523 -26.683 1.00 94.56 298 ASN A CA 1
ATOM 2335 C C . ASN A 1 298 ? 20.548 1.441 -27.821 1.00 94.56 298 ASN A C 1
ATOM 2337 O O . ASN A 1 298 ? 19.350 1.630 -28.019 1.00 94.56 298 ASN A O 1
ATOM 2341 N N . HIS A 1 299 ? 21.487 1.980 -28.601 1.00 93.62 299 HIS A N 1
ATOM 2342 C CA . HIS A 1 299 ? 21.205 2.844 -29.755 1.00 93.62 299 HIS A CA 1
ATOM 2343 C C . HIS A 1 299 ? 20.435 2.145 -30.893 1.00 93.62 299 HIS A C 1
ATOM 2345 O O . HIS A 1 299 ? 19.849 2.815 -31.734 1.00 93.62 299 HIS A O 1
ATOM 2351 N N . HIS A 1 300 ? 20.385 0.809 -30.905 1.00 92.31 300 HIS A N 1
ATOM 2352 C CA . HIS A 1 300 ? 19.558 0.018 -31.821 1.00 92.31 300 HIS A CA 1
ATOM 2353 C C . HIS A 1 300 ? 18.178 -0.323 -31.234 1.00 92.31 300 HIS A C 1
ATOM 2355 O O . HIS A 1 300 ? 17.513 -1.238 -31.715 1.00 92.31 300 HIS A O 1
ATOM 2361 N N . ASN A 1 301 ? 17.767 0.352 -30.156 1.00 92.81 301 ASN A N 1
ATOM 2362 C CA . ASN A 1 301 ? 16.556 0.074 -29.383 1.00 92.81 301 ASN A CA 1
ATOM 2363 C C . ASN A 1 301 ? 16.469 -1.336 -28.776 1.00 92.81 301 ASN A C 1
ATOM 2365 O O . ASN A 1 301 ? 15.449 -1.656 -28.181 1.00 92.81 301 ASN A O 1
ATOM 2369 N N . SER A 1 302 ? 17.516 -2.163 -28.834 1.00 94.19 302 SER A N 1
ATOM 2370 C CA . SER A 1 302 ? 17.531 -3.472 -28.174 1.00 94.19 302 SER A CA 1
ATOM 2371 C C . SER A 1 302 ? 17.678 -3.310 -26.666 1.00 94.19 302 SER A C 1
ATOM 2373 O O . SER A 1 302 ? 18.483 -2.509 -26.183 1.00 94.19 302 SER A O 1
ATOM 2375 N N . LEU A 1 303 ? 16.947 -4.131 -25.916 1.00 94.75 303 LEU A N 1
ATOM 2376 C CA . LEU A 1 303 ? 17.039 -4.213 -24.463 1.00 94.75 303 LEU A CA 1
ATOM 2377 C C . LEU A 1 303 ? 18.452 -4.650 -24.047 1.00 94.75 303 LEU A C 1
ATOM 2379 O O . LEU A 1 303 ? 18.949 -5.671 -24.513 1.00 94.75 303 LEU A O 1
ATOM 2383 N N . ILE A 1 304 ? 19.109 -3.891 -23.172 1.00 94.81 304 ILE A N 1
ATOM 2384 C CA . ILE A 1 304 ? 20.433 -4.245 -22.623 1.00 94.81 304 ILE A CA 1
ATOM 2385 C C . ILE A 1 304 ? 20.384 -4.575 -21.133 1.00 94.81 304 ILE A C 1
ATOM 2387 O O . ILE A 1 304 ? 21.286 -5.237 -20.610 1.00 94.81 304 ILE A O 1
ATOM 2391 N N . GLY A 1 305 ? 19.333 -4.140 -20.444 1.00 96.44 305 GLY A N 1
ATOM 2392 C CA . GLY A 1 305 ? 19.154 -4.419 -19.033 1.00 96.44 305 GLY A CA 1
ATOM 2393 C C . GLY A 1 305 ? 17.982 -3.678 -18.417 1.00 96.44 305 GLY A C 1
ATOM 2394 O O . GLY A 1 305 ? 17.239 -2.957 -19.082 1.00 96.44 305 GLY A O 1
ATOM 2395 N N . ILE A 1 306 ? 17.856 -3.875 -17.116 1.00 98.06 306 ILE A N 1
ATOM 2396 C CA . ILE A 1 306 ? 16.925 -3.189 -16.232 1.00 98.06 306 ILE A CA 1
ATOM 2397 C C . ILE A 1 306 ? 17.751 -2.585 -15.105 1.00 98.06 306 ILE A C 1
ATOM 2399 O O . ILE A 1 306 ? 18.681 -3.234 -14.614 1.00 98.06 306 ILE A O 1
ATOM 2403 N N . SER A 1 307 ? 17.416 -1.368 -14.699 1.00 98.00 307 SER A N 1
ATOM 2404 C CA . SER A 1 307 ? 17.954 -0.761 -13.487 1.00 98.00 307 SER A CA 1
ATOM 2405 C C . SER A 1 307 ? 16.856 -0.543 -12.452 1.00 98.00 307 SER A C 1
ATOM 2407 O O . SER A 1 307 ? 15.690 -0.395 -12.806 1.00 98.00 307 SER A O 1
ATOM 2409 N N . ILE A 1 308 ? 17.219 -0.577 -11.173 1.00 98.12 308 ILE A N 1
ATOM 2410 C CA . ILE A 1 308 ? 16.342 -0.218 -10.053 1.00 98.12 308 ILE A CA 1
ATOM 2411 C C . ILE A 1 308 ? 17.099 0.816 -9.229 1.00 98.12 308 ILE A C 1
ATOM 2413 O O . ILE A 1 308 ? 18.204 0.522 -8.761 1.00 98.12 308 ILE A O 1
ATOM 2417 N N . SER A 1 309 ? 16.550 2.020 -9.118 1.00 97.19 309 SER A N 1
ATOM 2418 C CA . SER A 1 309 ? 17.127 3.078 -8.286 1.00 97.19 309 SER A CA 1
ATOM 2419 C C . SER A 1 309 ? 16.982 2.737 -6.801 1.00 97.19 309 SER A C 1
ATOM 2421 O O . SER A 1 309 ? 16.049 2.036 -6.415 1.00 97.19 309 SER A O 1
ATOM 2423 N N . TYR A 1 310 ? 17.934 3.173 -5.980 1.00 95.38 310 TYR A N 1
ATOM 2424 C CA . TYR A 1 310 ? 17.912 2.973 -4.529 1.00 95.38 310 TYR A CA 1
ATOM 2425 C C . TYR A 1 310 ? 18.667 4.099 -3.811 1.00 95.38 310 TYR A C 1
ATOM 2427 O O . TYR A 1 310 ? 19.530 4.745 -4.413 1.00 95.38 310 TYR A O 1
ATOM 2435 N N . ASP A 1 311 ? 18.390 4.317 -2.526 1.00 92.31 311 ASP A N 1
ATOM 2436 C CA . ASP A 1 311 ? 19.172 5.239 -1.693 1.00 92.31 311 ASP A CA 1
ATOM 2437 C C . ASP A 1 311 ? 20.485 4.570 -1.229 1.00 92.31 311 ASP A C 1
ATOM 2439 O O . ASP A 1 311 ? 20.430 3.590 -0.474 1.00 92.31 311 ASP A O 1
ATOM 2443 N N . PRO A 1 312 ? 21.676 5.077 -1.618 1.00 90.44 312 PRO A N 1
ATOM 2444 C CA . PRO A 1 312 ? 22.964 4.510 -1.212 1.00 90.44 312 PRO A CA 1
ATOM 2445 C C . PRO A 1 312 ? 23.240 4.569 0.296 1.00 90.44 312 PRO A C 1
ATOM 2447 O O . PRO A 1 312 ? 24.145 3.879 0.764 1.00 90.44 312 PRO A O 1
ATOM 2450 N N . HIS A 1 313 ? 22.487 5.367 1.055 1.00 91.19 313 HIS A N 1
ATOM 2451 C CA . HIS A 1 313 ? 22.600 5.467 2.510 1.00 91.19 313 HIS A CA 1
ATOM 2452 C C . HIS A 1 313 ? 21.652 4.520 3.263 1.00 91.19 313 HIS A C 1
ATOM 2454 O O . HIS A 1 313 ? 21.636 4.522 4.495 1.00 91.19 313 HIS A O 1
ATOM 2460 N N . SER A 1 314 ? 20.881 3.703 2.542 1.00 90.62 314 SER A N 1
ATOM 2461 C CA . SER A 1 314 ? 19.908 2.760 3.093 1.00 90.62 314 SER A CA 1
ATOM 2462 C C . SER A 1 314 ? 20.319 1.294 2.874 1.00 90.62 314 SER A C 1
ATOM 2464 O O . SER A 1 314 ? 21.249 0.979 2.131 1.00 90.62 314 SER A O 1
ATOM 2466 N N . GLU A 1 315 ? 19.586 0.359 3.486 1.00 93.38 315 GLU A N 1
ATOM 2467 C CA . GLU A 1 315 ? 19.759 -1.086 3.254 1.00 93.38 315 GLU A CA 1
ATOM 2468 C C . GLU A 1 315 ? 19.045 -1.599 1.982 1.00 93.38 315 GLU A C 1
ATOM 2470 O O . GLU A 1 315 ? 19.042 -2.805 1.710 1.00 93.38 315 GLU A O 1
ATOM 2475 N N . GLU A 1 316 ? 18.447 -0.710 1.181 1.00 94.94 316 GLU A N 1
ATOM 2476 C CA . GLU A 1 316 ? 17.621 -1.066 0.019 1.00 94.94 316 GLU A CA 1
ATOM 2477 C C . GLU A 1 316 ? 18.354 -1.950 -0.989 1.00 94.94 316 GLU A C 1
ATOM 2479 O O . GLU A 1 316 ? 17.784 -2.916 -1.491 1.00 94.94 316 GLU A O 1
ATOM 2484 N N . LEU A 1 317 ? 19.641 -1.688 -1.244 1.00 96.19 317 LEU A N 1
ATOM 2485 C CA . LEU A 1 317 ? 20.432 -2.480 -2.188 1.00 96.19 317 LEU A CA 1
ATOM 2486 C C . LEU A 1 317 ? 20.429 -3.975 -1.832 1.00 96.19 317 LEU A C 1
ATOM 2488 O O . LEU A 1 317 ? 20.204 -4.825 -2.700 1.00 96.19 317 LEU A O 1
ATOM 2492 N N . LEU A 1 318 ? 20.667 -4.299 -0.558 1.00 96.56 318 LEU A N 1
ATOM 2493 C CA . LEU A 1 318 ? 20.705 -5.680 -0.069 1.00 96.56 318 LEU A CA 1
ATOM 2494 C C . LEU A 1 318 ? 19.312 -6.315 -0.121 1.00 96.56 318 LEU A C 1
ATOM 2496 O O . LEU A 1 318 ? 19.169 -7.480 -0.510 1.00 96.56 318 LEU A O 1
ATOM 2500 N N . VAL A 1 319 ? 18.281 -5.539 0.223 1.00 97.31 319 VAL A N 1
ATOM 2501 C CA . VAL A 1 319 ? 16.876 -5.946 0.115 1.00 97.31 319 VAL A CA 1
ATOM 2502 C C . VAL A 1 319 ? 16.543 -6.295 -1.339 1.00 97.31 319 VAL A C 1
ATOM 2504 O O . VAL A 1 319 ? 16.094 -7.410 -1.606 1.00 97.31 319 VAL A O 1
ATOM 2507 N N . TYR A 1 320 ? 16.836 -5.416 -2.298 1.00 97.88 320 TYR A N 1
ATOM 2508 C CA . TYR A 1 320 ? 16.542 -5.613 -3.722 1.00 97.88 320 TYR A CA 1
ATOM 2509 C C . TYR A 1 320 ? 17.272 -6.818 -4.308 1.00 97.88 320 TYR A C 1
ATOM 2511 O O . TYR A 1 320 ? 16.657 -7.642 -4.990 1.00 97.88 320 TYR A O 1
ATOM 2519 N N . GLN A 1 321 ? 18.558 -6.983 -3.993 1.00 98.06 321 GLN A N 1
ATOM 2520 C CA . GLN A 1 321 ? 19.326 -8.155 -4.416 1.00 98.06 321 GLN A CA 1
ATOM 2521 C C . GLN A 1 321 ? 18.703 -9.459 -3.909 1.00 98.06 321 GLN A C 1
ATOM 2523 O O . GLN A 1 321 ? 18.584 -10.423 -4.670 1.00 98.06 321 GLN A O 1
ATOM 2528 N N . ARG A 1 322 ? 18.260 -9.491 -2.646 1.00 98.19 322 ARG A N 1
ATOM 2529 C CA . ARG A 1 322 ? 17.618 -10.668 -2.050 1.00 98.19 322 ARG A CA 1
ATOM 2530 C C . ARG A 1 322 ? 16.255 -10.963 -2.672 1.00 98.19 322 ARG A C 1
ATOM 2532 O O . ARG A 1 322 ? 15.993 -12.116 -3.006 1.00 98.19 322 ARG A O 1
ATOM 2539 N N . LEU A 1 323 ? 15.418 -9.943 -2.882 1.00 98.38 323 LEU A N 1
ATOM 2540 C CA . LEU A 1 323 ? 14.115 -10.087 -3.545 1.00 98.38 323 LEU A CA 1
ATOM 2541 C C . LEU A 1 323 ? 14.265 -10.688 -4.949 1.00 98.38 323 LEU A C 1
ATOM 2543 O O . LEU A 1 323 ? 13.589 -11.659 -5.290 1.00 98.38 323 LEU A O 1
ATOM 2547 N N . LEU A 1 324 ? 15.189 -10.151 -5.749 1.00 98.38 324 LEU A N 1
ATOM 2548 C CA . LEU A 1 324 ? 15.452 -10.641 -7.101 1.00 98.38 324 LEU A CA 1
ATOM 2549 C C . LEU A 1 324 ? 16.056 -12.051 -7.096 1.00 98.38 324 LEU A C 1
ATOM 2551 O O . LEU A 1 324 ? 15.626 -12.903 -7.877 1.00 98.38 324 LEU A O 1
ATOM 2555 N N . SER A 1 325 ? 16.988 -12.335 -6.182 1.00 98.12 325 SER A N 1
ATOM 2556 C CA . SER A 1 325 ? 17.585 -13.666 -6.022 1.00 98.12 325 SER A CA 1
ATOM 2557 C C . SER A 1 325 ? 16.539 -14.735 -5.689 1.00 98.12 325 SER A C 1
ATOM 2559 O O . SER A 1 325 ? 16.560 -15.816 -6.278 1.00 98.12 325 SER A O 1
ATOM 2561 N N . ASN A 1 326 ? 15.557 -14.412 -4.841 1.00 98.19 326 ASN A N 1
ATOM 2562 C CA . ASN A 1 326 ? 14.438 -15.303 -4.513 1.00 98.19 326 ASN A CA 1
ATOM 2563 C C . ASN A 1 326 ? 13.536 -15.619 -5.728 1.00 98.19 326 ASN A C 1
ATOM 2565 O O . ASN A 1 326 ? 12.840 -16.631 -5.730 1.00 98.19 326 ASN A O 1
ATOM 2569 N N . LEU A 1 327 ? 13.575 -14.798 -6.785 1.00 98.06 327 LEU A N 1
ATOM 2570 C CA . LEU A 1 327 ? 12.940 -15.065 -8.087 1.00 98.06 327 LEU A CA 1
ATOM 2571 C C . LEU A 1 327 ? 13.919 -15.668 -9.116 1.00 98.06 327 LEU A C 1
ATOM 2573 O O . LEU A 1 327 ? 13.617 -15.788 -10.306 1.00 98.06 327 LEU A O 1
ATOM 2577 N N . GLY A 1 328 ? 15.123 -16.038 -8.677 1.00 97.81 328 GLY A N 1
ATOM 2578 C CA . GLY A 1 328 ? 16.204 -16.550 -9.510 1.00 97.81 328 GLY A CA 1
ATOM 2579 C C . GLY A 1 328 ? 16.813 -15.504 -10.449 1.00 97.81 328 GLY A C 1
ATOM 2580 O O . GLY A 1 328 ? 17.490 -15.878 -11.410 1.00 97.81 328 GLY A O 1
ATOM 2581 N N . ILE A 1 329 ? 16.562 -14.215 -10.237 1.00 98.31 329 ILE A N 1
ATOM 2582 C CA . ILE A 1 329 ? 17.097 -13.128 -11.060 1.00 98.31 329 ILE A CA 1
ATOM 2583 C C . ILE A 1 329 ? 18.468 -12.733 -10.510 1.00 98.31 329 ILE A C 1
ATOM 2585 O O . ILE A 1 329 ? 18.603 -12.316 -9.361 1.00 98.31 329 ILE A O 1
ATOM 2589 N N . LYS A 1 330 ? 19.507 -12.868 -11.339 1.00 96.62 330 LYS A N 1
ATOM 2590 C CA . LYS A 1 330 ? 20.890 -12.577 -10.931 1.00 96.62 330 LYS A CA 1
ATOM 2591 C C . LYS A 1 330 ? 21.237 -11.119 -11.208 1.00 96.62 330 LYS A C 1
ATOM 2593 O O . LYS A 1 330 ? 21.282 -10.715 -12.370 1.00 96.62 330 LYS A O 1
ATOM 2598 N N . CYS A 1 331 ? 21.544 -10.357 -10.166 1.00 95.50 331 CYS A N 1
ATOM 2599 C CA . CYS A 1 331 ? 22.040 -8.989 -10.305 1.00 95.50 331 CYS A CA 1
ATOM 2600 C C . CYS A 1 331 ? 23.457 -8.993 -10.902 1.00 95.50 331 CYS A C 1
ATOM 2602 O O . CYS A 1 331 ? 24.240 -9.901 -10.630 1.00 95.50 331 CYS A O 1
ATOM 2604 N N . CYS A 1 332 ? 23.779 -8.021 -11.759 1.00 90.25 332 CYS A N 1
ATOM 2605 C CA . CYS A 1 332 ? 25.069 -7.975 -12.460 1.00 90.25 332 CYS A CA 1
ATOM 2606 C C . CYS A 1 332 ? 26.058 -6.985 -11.845 1.00 90.25 332 CYS A C 1
ATOM 2608 O O . CYS A 1 332 ? 27.260 -7.173 -11.995 1.00 90.25 332 CYS A O 1
ATOM 2610 N N . GLY A 1 333 ? 25.569 -5.941 -11.181 1.00 92.19 333 GLY A N 1
ATOM 2611 C CA . GLY A 1 333 ? 26.415 -4.949 -10.536 1.00 92.19 333 GLY A CA 1
ATOM 2612 C C . GLY A 1 333 ? 25.620 -3.736 -10.084 1.00 92.19 333 GLY A C 1
ATOM 2613 O O . GLY A 1 333 ? 24.392 -3.708 -10.176 1.00 92.19 333 GLY A O 1
ATOM 2614 N N . VAL A 1 334 ? 26.354 -2.737 -9.619 1.00 94.88 334 VAL A N 1
ATOM 2615 C CA . VAL A 1 334 ? 25.839 -1.447 -9.172 1.00 94.88 334 VAL A CA 1
ATOM 2616 C C . VAL A 1 334 ? 26.510 -0.364 -10.006 1.00 94.88 334 VAL A C 1
ATOM 2618 O O . VAL A 1 334 ? 27.708 -0.448 -10.277 1.00 94.88 334 VAL A O 1
ATOM 2621 N N . HIS A 1 335 ? 25.745 0.633 -10.436 1.00 93.38 335 HIS A N 1
ATOM 2622 C CA . HIS A 1 335 ? 26.288 1.821 -11.084 1.00 93.38 335 HIS A CA 1
ATOM 2623 C C . HIS A 1 335 ? 25.614 3.059 -10.504 1.00 93.38 335 HIS A C 1
ATOM 2625 O O . HIS A 1 335 ? 24.393 3.186 -10.580 1.00 93.38 335 HIS A O 1
ATOM 2631 N N . SER A 1 336 ? 26.411 3.949 -9.909 1.00 92.06 336 SER A N 1
ATOM 2632 C CA . SER A 1 336 ? 25.906 5.088 -9.136 1.00 92.06 336 SER A CA 1
ATOM 2633 C C . SER A 1 336 ? 24.921 4.605 -8.059 1.00 92.06 336 SER A C 1
ATOM 2635 O O . SER A 1 336 ? 25.305 3.794 -7.222 1.00 92.06 336 SER A O 1
ATOM 2637 N N . ASN A 1 337 ? 23.657 5.025 -8.129 1.00 94.50 337 ASN A N 1
ATOM 2638 C CA . ASN A 1 337 ? 22.598 4.671 -7.181 1.00 94.50 337 ASN A CA 1
ATOM 2639 C C . ASN A 1 337 ? 21.584 3.706 -7.815 1.00 94.50 337 ASN A C 1
ATOM 2641 O O . ASN A 1 337 ? 20.379 3.816 -7.602 1.00 94.50 337 ASN A O 1
ATOM 2645 N N . GLN A 1 338 ? 22.061 2.817 -8.691 1.00 96.88 338 GLN A N 1
ATOM 2646 C CA . GLN A 1 338 ? 21.216 1.880 -9.422 1.00 96.88 338 GLN A CA 1
ATOM 2647 C C . GLN A 1 338 ? 21.748 0.452 -9.347 1.00 96.88 338 GLN A C 1
ATOM 2649 O O . GLN A 1 338 ? 22.906 0.172 -9.672 1.00 96.88 338 GLN A O 1
ATOM 2654 N N . LEU A 1 339 ? 20.864 -0.472 -8.977 1.00 97.69 339 LEU A N 1
ATOM 2655 C CA . LEU A 1 339 ? 21.080 -1.905 -9.110 1.00 97.69 339 LEU A CA 1
ATOM 2656 C C . LEU A 1 339 ? 2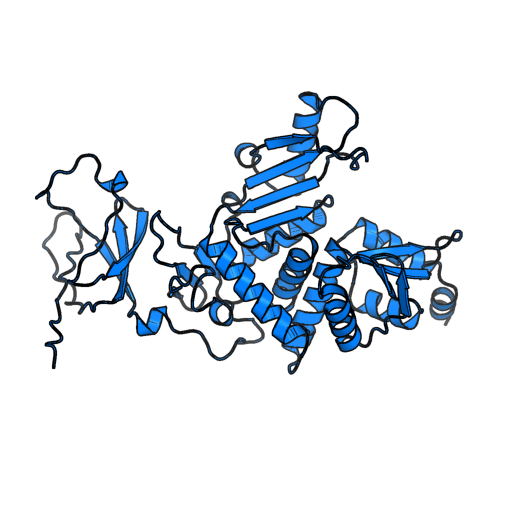0.827 -2.308 -10.562 1.00 97.69 339 LEU A C 1
ATOM 2658 O O . LEU A 1 339 ? 19.729 -2.118 -11.079 1.00 97.69 339 LEU A O 1
ATOM 2662 N N . ILE A 1 340 ? 21.832 -2.882 -11.223 1.00 97.88 340 ILE A N 1
ATOM 2663 C CA . ILE A 1 340 ? 21.767 -3.220 -12.646 1.00 97.88 340 ILE A CA 1
ATOM 2664 C C . ILE A 1 340 ? 21.576 -4.725 -12.835 1.00 97.88 340 ILE A C 1
ATOM 2666 O O . ILE A 1 340 ? 22.375 -5.551 -12.375 1.00 97.88 340 ILE A O 1
ATOM 2670 N N . VAL A 1 341 ? 20.556 -5.087 -13.610 1.00 97.75 341 VAL A N 1
ATOM 2671 C CA . VAL A 1 341 ? 20.267 -6.457 -14.034 1.00 97.75 341 VAL A CA 1
ATOM 2672 C C . VAL A 1 341 ? 20.432 -6.570 -15.547 1.00 97.75 341 VAL A C 1
ATOM 2674 O O . VAL A 1 341 ? 19.772 -5.878 -16.317 1.00 97.75 341 VAL A O 1
ATOM 2677 N N . ARG A 1 342 ? 21.319 -7.464 -15.993 1.00 95.44 342 ARG A N 1
ATOM 2678 C CA . ARG A 1 342 ? 21.581 -7.743 -17.418 1.00 95.44 342 ARG A CA 1
ATOM 2679 C C . ARG A 1 342 ? 21.328 -9.215 -17.731 1.00 95.44 342 ARG A C 1
ATOM 2681 O O . ARG A 1 342 ? 20.893 -9.964 -16.862 1.00 95.44 342 ARG A O 1
ATOM 2688 N N . LYS A 1 343 ? 21.683 -9.631 -18.950 1.00 93.00 343 LYS A N 1
ATOM 2689 C CA . LYS A 1 343 ? 21.515 -10.977 -19.527 1.00 93.00 343 LYS A CA 1
ATOM 2690 C C . LYS A 1 343 ? 20.075 -11.287 -19.928 1.00 93.00 343 LYS A C 1
ATOM 2692 O O . LYS A 1 343 ? 19.128 -11.035 -19.189 1.00 93.00 343 LYS A O 1
ATOM 2697 N N . PHE A 1 344 ? 19.944 -11.909 -21.095 1.00 92.12 344 PHE A N 1
ATOM 2698 C CA . PHE A 1 344 ? 18.659 -12.248 -21.701 1.00 92.12 344 PHE A CA 1
ATOM 2699 C C . PHE A 1 344 ? 17.811 -13.187 -20.828 1.00 92.12 344 PHE A C 1
ATOM 2701 O O . PHE A 1 344 ? 16.609 -12.985 -20.709 1.00 92.12 344 PHE A O 1
ATOM 2708 N N . GLU A 1 345 ? 18.432 -14.132 -20.117 1.00 93.94 345 GLU A N 1
ATOM 2709 C CA . GLU A 1 345 ? 17.716 -15.033 -19.200 1.00 93.94 345 GLU A CA 1
ATOM 2710 C C . GLU A 1 345 ? 17.019 -14.304 -18.043 1.00 93.94 345 GLU A C 1
ATOM 2712 O O . GLU A 1 345 ? 15.936 -14.701 -17.622 1.00 93.94 345 GLU A O 1
ATOM 2717 N N . ASN A 1 346 ? 17.585 -13.197 -17.552 1.00 96.25 346 ASN A N 1
ATOM 2718 C CA . ASN A 1 346 ? 16.885 -12.357 -16.583 1.00 96.25 346 ASN A CA 1
ATOM 2719 C C . ASN A 1 346 ? 15.728 -11.597 -17.250 1.00 96.25 346 ASN A C 1
ATOM 2721 O O . ASN A 1 346 ? 14.664 -11.478 -16.651 1.00 96.25 346 ASN A O 1
ATOM 2725 N N . MET A 1 347 ? 15.896 -11.130 -18.493 1.00 95.50 347 MET A N 1
ATOM 2726 C CA . MET A 1 347 ? 14.827 -10.445 -19.235 1.00 95.50 347 MET A CA 1
ATOM 2727 C C . MET A 1 347 ? 13.627 -11.367 -19.476 1.00 95.50 347 MET A C 1
ATOM 2729 O O . MET A 1 347 ? 12.497 -10.942 -19.257 1.00 95.50 347 MET A O 1
ATOM 2733 N N . LYS A 1 348 ? 13.852 -12.648 -19.807 1.00 94.56 348 LYS A N 1
ATOM 2734 C CA . LYS A 1 348 ? 12.781 -13.661 -19.869 1.00 94.56 348 LYS A CA 1
ATOM 2735 C C . LYS A 1 348 ? 12.022 -13.762 -18.546 1.00 94.56 348 LYS A C 1
ATOM 2737 O O . LYS A 1 348 ? 10.799 -13.804 -18.545 1.00 94.56 348 LYS A O 1
ATOM 2742 N N . LYS A 1 349 ? 12.729 -13.742 -17.410 1.00 97.25 349 LYS A N 1
ATOM 2743 C CA . LYS A 1 349 ? 12.088 -13.761 -16.085 1.00 97.25 349 LYS A CA 1
ATOM 2744 C C . LYS A 1 349 ? 11.242 -12.515 -15.854 1.00 97.25 349 LYS A C 1
ATOM 2746 O O . LYS A 1 349 ? 10.100 -12.654 -15.437 1.00 97.25 349 LYS A O 1
ATOM 2751 N N . PHE A 1 350 ? 11.741 -11.320 -16.172 1.00 97.56 350 PHE A N 1
ATOM 2752 C CA . PHE A 1 350 ? 10.935 -10.097 -16.071 1.00 97.56 350 PHE A CA 1
ATOM 2753 C C . PHE A 1 350 ? 9.722 -10.104 -17.007 1.00 97.56 350 PHE A C 1
ATOM 2755 O O . PHE A 1 350 ? 8.653 -9.657 -16.595 1.00 97.56 350 PHE A O 1
ATOM 2762 N N . TYR A 1 351 ? 9.847 -10.662 -18.214 1.00 96.50 351 TYR A N 1
ATOM 2763 C CA . TYR A 1 351 ? 8.721 -10.862 -19.126 1.00 96.50 351 TYR A CA 1
ATOM 2764 C C . TYR A 1 351 ? 7.660 -11.791 -18.513 1.00 96.50 351 TYR A C 1
ATOM 2766 O O . TYR A 1 351 ? 6.506 -11.390 -18.369 1.00 96.50 351 TYR A O 1
ATOM 2774 N N . SER A 1 352 ? 8.058 -12.976 -18.035 1.00 95.94 352 SER A N 1
ATOM 2775 C CA . SER A 1 352 ? 7.151 -13.931 -17.379 1.00 95.94 352 SER A CA 1
ATOM 2776 C C . SER A 1 352 ? 6.515 -13.374 -16.104 1.00 95.94 352 SER A C 1
ATOM 2778 O O . SER A 1 352 ? 5.371 -13.691 -15.785 1.00 95.94 352 SER A O 1
ATOM 2780 N N . LEU A 1 353 ? 7.239 -12.524 -15.371 1.00 96.56 353 LEU A N 1
ATOM 2781 C CA . LEU A 1 353 ? 6.729 -11.835 -14.187 1.00 96.56 353 LEU A CA 1
ATOM 2782 C C . LEU A 1 353 ? 5.744 -10.715 -14.519 1.00 96.56 353 LEU A C 1
ATOM 2784 O O . LEU A 1 353 ? 5.070 -10.247 -13.601 1.00 96.56 353 LEU A O 1
ATOM 2788 N N . ARG A 1 354 ? 5.681 -10.275 -15.784 1.00 97.00 354 ARG A N 1
ATOM 2789 C CA . ARG A 1 354 ? 5.074 -9.004 -16.203 1.00 97.00 354 ARG A CA 1
ATOM 2790 C C . ARG A 1 354 ? 5.642 -7.830 -15.402 1.00 97.00 354 ARG A C 1
ATOM 2792 O O . ARG A 1 354 ? 4.895 -7.000 -14.894 1.00 97.00 354 ARG A O 1
ATOM 2799 N N . GLY A 1 355 ? 6.971 -7.781 -15.265 1.00 95.62 355 GLY A N 1
ATOM 2800 C CA . GLY A 1 355 ? 7.700 -6.881 -14.361 1.00 95.62 355 GLY A CA 1
ATOM 2801 C C . GLY A 1 355 ? 7.300 -5.407 -14.477 1.00 95.62 355 GLY A C 1
ATOM 2802 O O . GLY A 1 355 ? 7.107 -4.748 -13.463 1.00 95.62 355 GLY A O 1
ATOM 2803 N N . PHE A 1 356 ? 7.103 -4.919 -15.704 1.00 96.56 356 PHE A N 1
ATOM 2804 C CA . PHE A 1 356 ? 6.686 -3.539 -15.975 1.00 96.56 356 PHE A CA 1
ATOM 2805 C C . PHE A 1 356 ? 5.193 -3.388 -16.275 1.00 96.56 356 PHE A C 1
ATOM 2807 O O . PHE A 1 356 ? 4.763 -2.300 -16.634 1.00 96.56 356 PHE A O 1
ATOM 2814 N N . GLY A 1 357 ? 4.385 -4.439 -16.105 1.00 94.44 357 GLY A N 1
ATOM 2815 C CA . GLY A 1 357 ? 2.978 -4.454 -16.519 1.00 94.44 357 GLY A CA 1
ATOM 2816 C C . GLY A 1 357 ? 2.092 -3.389 -15.859 1.00 94.44 357 GLY A C 1
ATOM 2817 O O . GLY A 1 357 ? 1.030 -3.089 -16.390 1.00 94.44 357 GLY A O 1
ATOM 2818 N N . LEU A 1 358 ? 2.528 -2.799 -14.740 1.00 93.81 358 LEU A N 1
ATOM 2819 C CA . LEU A 1 358 ? 1.825 -1.707 -14.055 1.00 93.81 358 LEU A CA 1
ATOM 2820 C C . LEU A 1 358 ? 2.099 -0.323 -14.673 1.00 93.81 358 LEU A C 1
ATOM 2822 O O . LEU A 1 358 ? 1.267 0.578 -14.564 1.00 93.81 358 LEU A O 1
ATOM 2826 N N . HIS A 1 359 ? 3.247 -0.150 -15.334 1.00 93.94 359 HIS A N 1
ATOM 2827 C CA . HIS A 1 359 ? 3.681 1.121 -15.908 1.00 93.94 359 HIS A CA 1
ATOM 2828 C C . HIS A 1 359 ? 3.653 1.034 -17.436 1.00 93.94 359 HIS A C 1
ATOM 2830 O O . HIS A 1 359 ? 4.603 0.556 -18.058 1.00 93.94 359 HIS A O 1
ATOM 2836 N N . ALA A 1 360 ? 2.570 1.527 -18.046 1.00 91.06 360 ALA A N 1
ATOM 2837 C CA . ALA A 1 360 ? 2.277 1.346 -19.471 1.00 91.06 360 ALA A CA 1
ATOM 2838 C C . ALA A 1 360 ? 3.454 1.730 -20.382 1.00 91.06 360 ALA A C 1
ATOM 2840 O O . ALA A 1 360 ? 3.899 0.928 -21.206 1.00 91.06 360 ALA A O 1
ATOM 2841 N N . ARG A 1 361 ? 4.034 2.917 -20.163 1.00 91.69 361 ARG A N 1
ATOM 2842 C CA . ARG A 1 361 ? 5.202 3.383 -20.917 1.00 91.69 361 ARG A CA 1
ATOM 2843 C C . ARG A 1 361 ? 6.425 2.479 -20.750 1.00 91.69 361 ARG A C 1
ATOM 2845 O O . ARG A 1 361 ? 7.030 2.089 -21.745 1.00 91.69 361 ARG A O 1
ATOM 2852 N N . ARG A 1 362 ? 6.827 2.150 -19.515 1.00 94.75 362 ARG A N 1
ATOM 2853 C CA . ARG A 1 362 ? 8.007 1.293 -19.276 1.00 94.75 362 ARG A CA 1
ATOM 2854 C C . ARG A 1 362 ? 7.784 -0.107 -19.849 1.00 94.75 362 ARG A C 1
ATOM 2856 O O . ARG A 1 362 ? 8.705 -0.673 -20.429 1.00 94.75 362 ARG A O 1
ATOM 2863 N N . ASN A 1 363 ? 6.558 -0.624 -19.774 1.00 95.88 363 ASN A N 1
ATOM 2864 C CA . ASN A 1 363 ? 6.183 -1.889 -20.396 1.00 95.88 363 ASN A CA 1
ATOM 2865 C C . ASN A 1 363 ? 6.370 -1.859 -21.915 1.00 95.88 363 ASN A C 1
ATOM 2867 O O . ASN A 1 363 ? 6.976 -2.771 -22.467 1.00 95.88 363 ASN A O 1
ATOM 2871 N N . GLN A 1 364 ? 5.908 -0.799 -22.584 1.00 95.50 364 GLN A N 1
ATOM 2872 C CA . GLN A 1 364 ? 6.107 -0.630 -24.022 1.00 95.50 364 GLN A CA 1
ATOM 2873 C C . GLN A 1 364 ? 7.600 -0.621 -24.379 1.00 95.50 364 GLN A C 1
ATOM 2875 O O . GLN A 1 364 ? 8.029 -1.394 -25.233 1.00 95.50 364 GLN A O 1
ATOM 2880 N N . LEU A 1 365 ? 8.411 0.178 -23.675 1.00 95.62 365 LEU A N 1
ATOM 2881 C CA . LEU A 1 365 ? 9.860 0.239 -23.905 1.00 95.62 365 LEU A CA 1
ATOM 2882 C C . LEU A 1 365 ? 10.533 -1.124 -23.700 1.00 95.62 365 LEU A C 1
ATOM 2884 O O . LEU A 1 365 ? 11.429 -1.493 -24.463 1.00 95.62 365 LEU A O 1
ATOM 2888 N N . PHE A 1 366 ? 10.110 -1.862 -22.670 1.00 97.19 366 PHE A N 1
ATOM 2889 C CA . PHE A 1 366 ? 10.603 -3.203 -22.380 1.00 97.19 366 PHE A CA 1
ATOM 2890 C C . PHE A 1 366 ? 10.259 -4.177 -23.509 1.00 97.19 366 PHE A C 1
ATOM 2892 O O . PHE A 1 366 ? 11.149 -4.875 -23.989 1.00 97.19 366 PHE A O 1
ATOM 2899 N N . MET A 1 367 ? 9.004 -4.188 -23.966 1.00 96.38 367 MET A N 1
ATOM 2900 C CA . MET A 1 367 ? 8.527 -5.081 -25.023 1.00 96.38 367 MET A CA 1
ATOM 2901 C C . MET A 1 367 ? 9.184 -4.788 -26.374 1.00 96.38 367 MET A C 1
ATOM 2903 O O . MET A 1 367 ? 9.729 -5.699 -26.990 1.00 96.38 367 MET A O 1
ATOM 2907 N N . GLU A 1 368 ? 9.221 -3.522 -26.798 1.00 95.31 368 GLU A N 1
ATOM 2908 C CA . GLU A 1 368 ? 9.922 -3.104 -28.020 1.00 95.31 368 GLU A CA 1
ATOM 2909 C C . GLU A 1 368 ? 11.396 -3.518 -27.981 1.00 95.31 368 GLU A C 1
ATOM 2911 O O . GLU A 1 368 ? 11.930 -4.075 -28.943 1.00 95.31 368 GLU A O 1
ATOM 2916 N N . GLY A 1 369 ? 12.054 -3.283 -26.840 1.00 95.25 369 GLY A N 1
ATOM 2917 C CA . GLY A 1 369 ? 13.454 -3.639 -26.672 1.00 9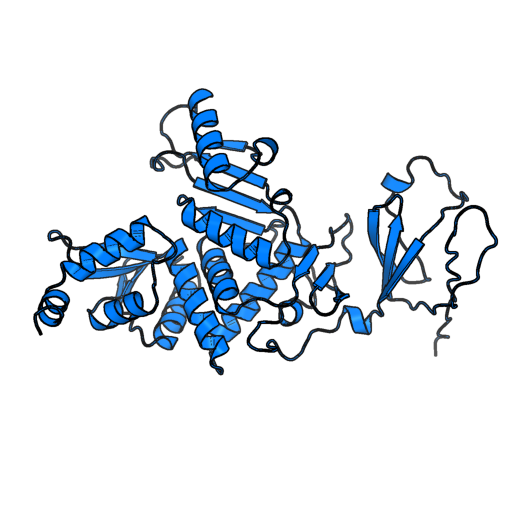5.25 369 GLY A CA 1
ATOM 2918 C C . GLY A 1 369 ? 13.701 -5.142 -26.648 1.00 95.25 369 GLY A C 1
ATOM 2919 O O . GLY A 1 369 ? 14.740 -5.593 -27.135 1.00 95.25 369 GLY A O 1
ATOM 2920 N N . LEU A 1 370 ? 12.767 -5.918 -26.097 1.00 93.44 370 LEU A N 1
ATOM 2921 C CA . LEU A 1 370 ? 12.840 -7.372 -26.071 1.00 93.44 370 LEU A CA 1
ATOM 2922 C C . LEU A 1 370 ? 12.697 -7.950 -27.487 1.00 93.44 370 LEU A C 1
ATOM 2924 O O . LEU A 1 370 ? 13.537 -8.752 -27.884 1.00 93.44 370 LEU A O 1
ATOM 2928 N N . CYS A 1 371 ? 11.724 -7.482 -28.276 1.00 90.50 371 CYS A N 1
ATOM 2929 C CA . CYS A 1 371 ? 11.519 -7.903 -29.670 1.00 90.50 371 CYS A CA 1
ATOM 2930 C C . CYS A 1 371 ? 12.683 -7.499 -30.597 1.00 90.50 371 CYS A C 1
ATOM 2932 O O . CYS A 1 371 ? 13.007 -8.187 -31.568 1.00 90.50 371 CYS A O 1
ATOM 2934 N N . ALA A 1 372 ? 13.365 -6.391 -30.296 1.00 89.56 372 ALA A N 1
ATOM 2935 C CA . ALA A 1 372 ? 14.571 -5.981 -31.012 1.00 89.56 372 ALA A CA 1
ATOM 2936 C C . ALA A 1 372 ? 15.821 -6.811 -30.643 1.00 89.56 372 ALA A C 1
ATOM 2938 O O . ALA A 1 372 ? 16.836 -6.730 -31.338 1.00 89.56 372 ALA A O 1
ATOM 2939 N N . HIS A 1 373 ? 15.769 -7.622 -29.581 1.00 88.56 373 HIS A N 1
ATOM 2940 C CA . HIS A 1 373 ? 16.913 -8.389 -29.097 1.00 88.56 373 HIS A CA 1
ATOM 2941 C C . HIS A 1 373 ? 17.225 -9.595 -30.000 1.00 88.56 373 HIS A C 1
ATOM 2943 O O . HIS A 1 373 ? 16.359 -10.424 -30.272 1.00 88.56 373 HIS A O 1
ATOM 2949 N N . ARG A 1 374 ? 18.499 -9.776 -30.389 1.00 84.31 374 ARG A N 1
ATOM 2950 C CA . ARG A 1 374 ? 18.931 -10.839 -31.329 1.00 84.31 374 ARG A CA 1
ATOM 2951 C C . ARG A 1 374 ? 18.463 -12.254 -30.957 1.00 84.31 374 ARG A C 1
ATOM 2953 O O . ARG A 1 374 ? 18.006 -12.993 -31.814 1.00 84.31 374 ARG A O 1
ATOM 2960 N N . TYR A 1 375 ? 18.555 -12.615 -29.675 1.00 78.06 375 TYR A N 1
ATOM 2961 C CA . TYR A 1 375 ? 18.133 -13.931 -29.178 1.00 78.06 375 TYR A CA 1
ATOM 2962 C C . TYR A 1 375 ? 16.616 -14.124 -29.156 1.00 78.06 375 TYR A C 1
ATOM 2964 O O . TYR A 1 375 ? 16.174 -15.262 -29.182 1.00 78.06 375 TYR A O 1
ATOM 2972 N N . PHE A 1 376 ? 15.830 -13.047 -29.082 1.00 76.69 376 PHE A N 1
ATOM 2973 C CA . PHE A 1 376 ? 14.375 -13.156 -29.158 1.00 76.69 376 PHE A CA 1
ATOM 2974 C C . PHE A 1 376 ? 13.948 -13.448 -30.596 1.00 76.69 376 PHE A C 1
ATOM 2976 O O . PHE A 1 376 ? 13.209 -14.390 -30.834 1.00 76.69 376 PHE A O 1
ATOM 2983 N N . ARG A 1 377 ? 14.541 -12.741 -31.568 1.00 67.81 377 ARG A N 1
ATOM 2984 C CA . ARG A 1 377 ? 14.308 -12.997 -32.998 1.00 67.81 377 ARG A CA 1
ATOM 2985 C C . ARG A 1 377 ? 14.647 -14.425 -33.425 1.00 67.81 377 ARG A C 1
ATOM 2987 O O . ARG A 1 377 ? 14.019 -14.938 -34.332 1.00 67.81 377 ARG A O 1
ATOM 2994 N N . ALA A 1 378 ? 15.634 -15.049 -32.784 1.00 66.12 378 ALA A N 1
ATOM 2995 C CA . ALA A 1 378 ? 15.996 -16.437 -33.060 1.00 66.12 378 ALA A CA 1
ATOM 2996 C C . ALA A 1 378 ? 14.969 -17.457 -32.528 1.00 66.12 378 ALA A C 1
ATOM 2998 O O . ALA A 1 378 ? 14.915 -18.553 -33.059 1.00 66.12 378 ALA A O 1
ATOM 2999 N N . LEU A 1 379 ? 14.176 -17.105 -31.505 1.00 65.56 379 LEU A N 1
ATOM 3000 C CA . LEU A 1 379 ? 13.137 -17.973 -30.930 1.00 65.56 379 LEU A CA 1
ATOM 3001 C C . LEU A 1 379 ? 11.794 -17.886 -31.674 1.00 65.56 379 LEU A C 1
ATOM 3003 O O . LEU A 1 379 ? 11.016 -18.819 -31.577 1.00 65.56 379 LEU A O 1
ATOM 3007 N N . ASP A 1 380 ? 11.526 -16.788 -32.391 1.00 52.94 380 ASP A N 1
ATOM 3008 C CA . ASP A 1 380 ? 10.335 -16.624 -33.253 1.00 52.94 380 ASP A CA 1
ATOM 3009 C C . ASP A 1 380 ? 10.545 -17.193 -34.679 1.00 52.94 380 ASP A C 1
ATOM 3011 O O . ASP A 1 380 ? 9.653 -17.109 -35.523 1.00 52.94 380 ASP A O 1
ATOM 3015 N N . LEU A 1 381 ? 11.744 -17.707 -34.981 1.00 42.88 381 LEU A N 1
ATOM 3016 C CA . LEU A 1 381 ? 12.117 -18.307 -36.274 1.00 42.88 381 LEU A CA 1
ATOM 3017 C C . LEU A 1 381 ? 12.231 -19.843 -36.216 1.00 42.88 381 LEU A C 1
ATOM 3019 O O . LEU A 1 381 ? 12.596 -20.459 -37.218 1.00 42.88 381 LEU A O 1
ATOM 3023 N N . GLU A 1 382 ? 11.914 -20.435 -35.065 1.00 38.28 382 GLU A N 1
ATOM 3024 C CA . GLU A 1 382 ? 11.653 -21.867 -34.858 1.00 38.28 382 GLU A CA 1
ATOM 3025 C C . GLU A 1 382 ? 10.158 -22.058 -34.579 1.00 38.28 382 GLU A C 1
ATOM 3027 O O . GLU A 1 382 ? 9.604 -23.078 -35.050 1.00 38.28 382 GLU A O 1
#

Foldseek 3Di:
DDDQDWDWDFAFDDDPPDDGDTDDTDTDHQQKWFFKQQPNDTDIWGQHPVRDTDDDCVSQVPDDPPDDDRIHGPDIGGNCQFLDADPDQDDPQWGFLSNLQDQAFPVRWGKTWDDPDPQKIWIDTDDPPCQDIDMWGRTAHLLLLLLLLLLCVQQWDLDPPPQKTKGKDPFLLLVLSNVVRVVNRVDDLVQKAKEFEWADPDDCDPVLLVVLLCVNCVSNVDDSVSHPYYYYDPDNDGDPDNGMMMIIGNGNRVSSSSSSSSVVLLVCLLPPPDPSNVSNLLSSLLNNCQRFKAFDADPLLATFWMKGFDDPVDCVVVSVCSSCVSLVFHFDDDDDRITIGGDPVNLVSCVVSVSPVSPVVRSV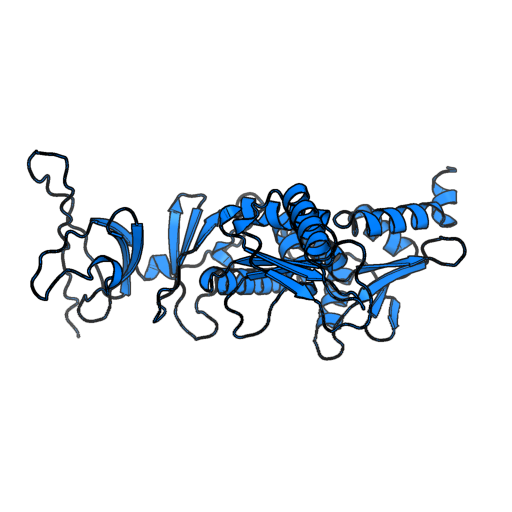SSVSNHCSHPVSVVVVVD

Secondary structure (DSSP, 8-state):
------EEE--B---TTS---B---EEE-TT-EEEEEETTEEEEEE--GGG--PPPGGGGTT--TT-----EEEEEE-HHHHH---S-SEETTEEEGGGTS-SB-TTSPBPEEEE-SSSEEEEE---TT-PPPEEEESEE-HHHHHHHHHHHHHHB---TT--SEEEEES-HHHHHHHHHHHHHTT--GGG-EEEEEE--SS---HHHHHHHHHHHHHHHT--GGGEEEEEE-S-SSPPSTT-EEEEEE--HHHHHHHHHHHHHHHHHHSS--SHHHHHHHHHHHHHHHHHHEEEEE-TTS-EEEEEEE--TTSSHHHHHHHHHHHTTPPP-EEETTEEEE-SHHHHHHHHHHTTTTTSHHHHHHHHHHHHTSHHHHHHS--

Sequence (382 aa):
MGDNSEFILTTHLRAGDGDFVATEAKTIRIGDLLVLNIKEQEYIRRVNRDYQISLPQISYSNKNPGDAVALCVKMIVSQKTGSHRPRFSYTNKAIDIGAFVPSQTHFSSPVFIIPRDNQKITIWYPARGCAQPITLNRYAQPNDLGELMGFYYGDGSTGCGIRSFRLTNEEPSILKHCLKICCSLGLQIGQFKAQIICSTPDTLEEDKKKECVDHWCSHLQLHDHQIVSVTKSQSKYETKGFGSLRLIIDNATLTEVMLGVLQGTLKRVLNPTRKEDIELLKGFVRGLLAAEGSVMRNHHNSLIGISISYDPHSEELLVYQRLLSNLGIKCCGVHSNQLIVRKFENMKKFYSLRGFGLHARRNQLFMEGLCAHRYFRALDLE